Protein AF-A0A1H9PWE2-F1 (afdb_monomer)

Foldseek 3Di:
DDDDDDDPDPDPDPPPDPADEDEQEDLEADCDPRHPLVRQVCVLVDVSHQEYEYDPPQFDENEHPEARDERNAEHEYEYPAQRGYEYACCQAYAYYHYDAPYEYEYERYEYENFHAADPVRAQRHHHWENYEYHYEHYEYEHAAHARNAEFEDFQYEYEYYLYEAEHYEHAQRHEYDADDEQQAADPDPVSFRTEYEYYNYEYEAYEHEQHDYAGEYEAEQYEYYQYEEEPEPYEEQAAYYHYLYEHYNYEYQEHYDYYYPDDPDDSRQRRYYLVSDYAYNYEYENYEHAHEEQYDPSSLSSHAHANYEHYNYHHPYDDHRVADAAYADQAQFPAWDADQVQRKIKTAGPADKAQALQQDHDDWQVQKFKDKDDDFKDFPGRGFPGWDDDGRMIITHTDIDGDADQPMKMFMAGDFSGMAHNSSHTHHRHHPHTMDTDDHDPVVVPPPDDDDPPPPDDQQPPVGDHDDDDDDDDDPDDDDDD

pLDDT: mean 87.45, std 19.95, range [28.48, 98.94]

Secondary structure (DSSP, 8-state):
------------------PEEEEE-----SS-TTSHHHHHHHHHH-TTEEEEEE-TT--EEEE-SSPPPPB-S-EEEE-S-TTTEEEE-TTT---EEB-TT-EEEEES-EEES----BTTB--SSEEEESSEEEEES-EEES--SS--EEEESTT-EEEEES-EEES---EEEEEE---PPPSS----GGG-SSEEEEES-EEES-EEEEEEESSEEEEES-EEES-EEEEEEEETT--EEEES-EEES-BSSEEEEEE----SSSHHHHSS-TTSEEEES-EEES--SEEEE--SHHHHTTEEEES-EEES-SEEEES--SEEES-EES-SEEEEEEETTTTEEEEEESS--BSBTTTBS---GGGEEEEEE-SSEEES-SS-S-EEEETTEEEEE--EEE---S--EEEEEEPTTT-B-TT--EE-SS-TT-EEE----GGGGSSS-------------TT-PPP------SSS------

Structure (mmCIF, N/CA/C/O backbone):
data_AF-A0A1H9PWE2-F1
#
_entry.id   AF-A0A1H9PWE2-F1
#
loop_
_atom_site.group_PDB
_atom_site.id
_atom_site.type_symbol
_atom_site.label_atom_id
_atom_site.label_alt_id
_atom_site.label_comp_id
_atom_site.label_asym_id
_atom_site.label_entity_id
_atom_site.label_seq_id
_atom_site.pdbx_PDB_ins_code
_atom_site.Cartn_x
_atom_site.Cartn_y
_atom_site.Cartn_z
_atom_site.occupancy
_atom_site.B_iso_or_equiv
_atom_site.auth_seq_id
_atom_site.auth_comp_id
_atom_site.auth_asym_id
_atom_site.auth_atom_id
_atom_site.pdbx_PDB_model_num
ATOM 1 N N . MET A 1 1 ? -47.106 0.503 -29.252 1.00 40.16 1 MET A N 1
ATOM 2 C CA . MET A 1 1 ? -45.835 0.777 -29.959 1.00 40.16 1 MET A CA 1
ATOM 3 C C . MET A 1 1 ? -44.682 0.305 -29.083 1.00 40.16 1 MET A C 1
ATOM 5 O O . MET A 1 1 ? -44.470 0.875 -28.022 1.00 40.16 1 MET A O 1
ATOM 9 N N . LYS A 1 2 ? -44.022 -0.797 -29.460 1.00 31.58 2 LYS A N 1
ATOM 10 C CA . LYS A 1 2 ? -42.877 -1.366 -28.730 1.00 31.58 2 LYS A CA 1
ATOM 11 C C . LYS A 1 2 ? -41.633 -0.517 -29.015 1.00 31.58 2 LYS A C 1
ATOM 13 O O . LYS A 1 2 ? -41.296 -0.327 -30.179 1.00 31.58 2 LYS A O 1
ATOM 18 N N . LYS A 1 3 ? -40.974 -0.004 -27.971 1.00 33.91 3 LYS A N 1
ATOM 19 C CA . LYS A 1 3 ? -39.667 0.658 -28.084 1.00 33.91 3 LYS A CA 1
ATOM 20 C C . LYS A 1 3 ? -38.602 -0.408 -28.348 1.00 33.91 3 LYS A C 1
ATOM 22 O O . LYS A 1 3 ? -38.372 -1.267 -27.503 1.00 33.91 3 LYS A O 1
ATOM 27 N N . ILE A 1 4 ? -37.994 -0.360 -29.528 1.00 34.75 4 ILE A N 1
ATOM 28 C CA . ILE A 1 4 ? -36.798 -1.129 -29.875 1.00 34.75 4 ILE A CA 1
ATOM 29 C C . ILE A 1 4 ? -35.612 -0.388 -29.253 1.00 34.75 4 ILE A C 1
ATOM 31 O O . ILE A 1 4 ? -35.333 0.750 -29.620 1.00 34.75 4 ILE A O 1
ATOM 35 N N . ILE A 1 5 ? -34.956 -1.012 -28.276 1.00 37.53 5 ILE A N 1
ATOM 36 C CA . ILE A 1 5 ? -33.676 -0.549 -27.737 1.00 37.53 5 ILE A CA 1
ATOM 37 C C . ILE A 1 5 ? -32.595 -1.121 -28.654 1.00 37.53 5 ILE A C 1
ATOM 39 O O . ILE A 1 5 ? -32.411 -2.334 -28.722 1.00 37.53 5 ILE A O 1
ATOM 43 N N . LEU A 1 6 ? -31.926 -0.245 -29.402 1.00 30.30 6 LEU A N 1
ATOM 44 C CA . LEU A 1 6 ? -30.792 -0.597 -30.248 1.00 30.30 6 LEU A CA 1
ATOM 45 C C . LEU A 1 6 ? -29.549 -0.712 -29.350 1.00 30.30 6 LEU A C 1
ATOM 47 O O . LEU A 1 6 ? -29.004 0.297 -28.910 1.00 30.30 6 LEU A O 1
ATOM 51 N N . ILE A 1 7 ? -29.123 -1.937 -29.041 1.00 35.03 7 ILE A N 1
ATOM 52 C CA . ILE A 1 7 ? -27.838 -2.186 -28.377 1.00 35.03 7 ILE A CA 1
ATOM 53 C C . ILE A 1 7 ? -26.756 -2.073 -29.454 1.00 35.03 7 ILE A C 1
ATOM 55 O O . ILE A 1 7 ? -26.606 -2.962 -30.289 1.00 35.03 7 ILE A O 1
ATOM 59 N N . ILE A 1 8 ? -26.021 -0.961 -29.466 1.00 36.91 8 ILE A N 1
ATOM 60 C CA . ILE A 1 8 ? -24.821 -0.809 -30.293 1.00 36.91 8 ILE A CA 1
ATOM 61 C C . ILE A 1 8 ? -23.684 -1.526 -29.560 1.00 36.91 8 ILE A C 1
ATOM 63 O O . ILE A 1 8 ? -23.113 -1.000 -28.609 1.00 36.91 8 ILE A O 1
ATOM 67 N N . SER A 1 9 ? -23.368 -2.752 -29.982 1.00 35.66 9 SER A N 1
ATOM 68 C CA . SER A 1 9 ? -22.138 -3.432 -29.579 1.00 35.66 9 SER A CA 1
ATOM 69 C C . SER A 1 9 ? -20.957 -2.793 -30.312 1.00 35.66 9 SER A C 1
ATOM 71 O O . SER A 1 9 ? -20.816 -2.949 -31.528 1.00 35.66 9 SER A O 1
ATOM 73 N N . LEU A 1 10 ? -20.109 -2.072 -29.584 1.00 36.34 10 LEU A N 1
ATOM 74 C CA . LEU A 1 10 ? -18.847 -1.548 -30.096 1.00 36.34 10 LEU A CA 1
ATOM 75 C C . LEU A 1 10 ? -17.856 -2.717 -30.252 1.00 36.34 10 LEU A C 1
ATOM 77 O O . LEU A 1 10 ? -17.194 -3.120 -29.300 1.00 36.34 10 LEU A O 1
ATOM 81 N N . PHE A 1 11 ? -17.787 -3.308 -31.446 1.00 35.88 11 PHE A N 1
ATOM 82 C CA . PHE A 1 11 ? -16.751 -4.284 -31.792 1.00 35.88 11 PHE A CA 1
ATOM 83 C C . PHE A 1 11 ? -15.410 -3.549 -31.937 1.00 35.88 11 PHE A C 1
ATOM 85 O O . PHE A 1 11 ? -15.135 -2.949 -32.978 1.00 35.88 11 PHE A O 1
ATOM 92 N N . PHE A 1 12 ? -14.558 -3.603 -30.912 1.00 36.62 12 PHE A N 1
ATOM 93 C CA . PHE A 1 12 ? -13.140 -3.290 -31.080 1.00 36.62 12 PHE A CA 1
ATOM 94 C C . PHE A 1 12 ? -12.533 -4.341 -32.011 1.00 36.62 12 PHE A C 1
ATOM 96 O O . PHE A 1 12 ? -12.351 -5.500 -31.637 1.00 36.62 12 PHE A O 1
ATOM 103 N N . ARG A 1 13 ? -12.219 -3.953 -33.249 1.00 32.94 13 ARG A N 1
ATOM 104 C CA . ARG A 1 13 ? -11.284 -4.733 -34.056 1.00 32.94 13 ARG A CA 1
ATOM 105 C C . ARG A 1 13 ? -9.898 -4.539 -33.451 1.00 32.94 13 ARG A C 1
ATOM 107 O O . ARG A 1 13 ? -9.304 -3.479 -33.609 1.00 32.94 13 ARG A O 1
ATOM 114 N N . LEU A 1 14 ? -9.399 -5.565 -32.765 1.00 39.59 14 LEU A N 1
ATOM 115 C CA . LEU A 1 14 ? -7.976 -5.707 -32.482 1.00 39.59 14 LEU A CA 1
ATOM 116 C C . LEU A 1 14 ? -7.259 -5.808 -33.832 1.00 39.59 14 LEU A C 1
ATOM 118 O O . LEU A 1 14 ? -7.261 -6.854 -34.481 1.00 39.59 14 LEU A O 1
ATOM 122 N N . LEU A 1 15 ? -6.691 -4.695 -34.290 1.00 39.28 15 LEU A N 1
ATOM 123 C CA . LEU A 1 15 ? -5.634 -4.723 -35.290 1.00 39.28 15 LEU A CA 1
ATOM 124 C C . LEU A 1 15 ? -4.432 -5.400 -34.623 1.00 39.28 15 LEU A C 1
ATOM 126 O O . LEU A 1 15 ? -3.647 -4.755 -33.936 1.00 39.28 15 LEU A O 1
ATOM 130 N N . SER A 1 16 ? -4.323 -6.720 -34.781 1.00 45.19 16 SER A N 1
ATOM 131 C CA . SER A 1 16 ? -3.072 -7.437 -34.552 1.00 45.19 16 SER A CA 1
ATOM 132 C C . SER A 1 16 ? -2.102 -6.965 -35.632 1.00 45.19 16 SER A C 1
ATOM 134 O O . SER A 1 16 ? -2.159 -7.399 -36.782 1.00 45.19 16 SER A O 1
ATOM 136 N N . VAL A 1 17 ? -1.263 -5.990 -35.289 1.00 53.53 17 VAL A N 1
ATOM 137 C CA . VAL A 1 17 ? -0.049 -5.725 -36.060 1.00 53.53 17 VAL A CA 1
ATOM 138 C C . VAL A 1 17 ? 0.794 -6.992 -35.934 1.00 53.53 17 VAL A C 1
ATOM 140 O O . VAL A 1 17 ? 0.994 -7.466 -34.817 1.00 53.53 17 VAL A O 1
ATOM 143 N N . ALA A 1 18 ? 1.237 -7.571 -37.053 1.00 55.19 18 ALA A N 1
ATOM 144 C CA . ALA A 1 18 ? 2.164 -8.697 -37.022 1.00 55.19 18 ALA A CA 1
ATOM 145 C C . ALA A 1 18 ? 3.372 -8.306 -36.157 1.00 55.19 18 ALA A C 1
ATOM 147 O O . ALA A 1 18 ? 4.083 -7.352 -36.473 1.00 55.19 18 ALA A O 1
ATOM 148 N N . GLN A 1 19 ? 3.527 -8.983 -35.023 1.00 62.66 19 GLN A N 1
ATOM 149 C CA . GLN A 1 19 ? 4.553 -8.693 -34.032 1.00 62.66 19 GLN A CA 1
ATOM 150 C C . GLN A 1 19 ? 5.883 -9.215 -34.579 1.00 62.66 19 GLN A C 1
ATOM 152 O O . GLN A 1 19 ? 5.993 -10.405 -34.878 1.00 62.66 19 GLN A O 1
ATOM 157 N N . SER A 1 20 ? 6.870 -8.340 -34.788 1.00 84.44 20 SER A N 1
ATOM 158 C CA . SER A 1 20 ? 8.220 -8.811 -35.097 1.00 84.44 20 SER A CA 1
ATOM 159 C C . SER A 1 20 ? 8.960 -8.970 -33.781 1.00 84.44 20 SER A C 1
ATOM 161 O O . SER A 1 20 ? 9.156 -8.010 -33.035 1.00 84.44 20 SER A O 1
ATOM 163 N N . THR A 1 21 ? 9.376 -10.197 -33.508 1.00 93.94 21 THR A N 1
ATOM 164 C CA . THR A 1 21 ? 9.970 -10.577 -32.229 1.00 93.94 21 THR A CA 1
ATOM 165 C C . THR A 1 21 ? 11.488 -10.687 -32.351 1.00 93.94 21 THR A C 1
ATOM 167 O O . THR A 1 21 ? 12.005 -11.284 -33.297 1.00 93.94 21 THR A O 1
ATOM 170 N N . TYR A 1 22 ? 12.220 -10.164 -31.368 1.00 97.38 22 TYR A N 1
ATOM 171 C CA . TYR A 1 22 ? 13.623 -10.509 -31.140 1.00 97.38 22 TYR A CA 1
ATOM 172 C C . TYR A 1 22 ? 13.717 -11.557 -30.028 1.00 97.38 22 TYR A C 1
ATOM 174 O O . TYR A 1 22 ? 13.156 -11.375 -28.951 1.00 97.38 22 TYR A O 1
ATOM 182 N N . THR A 1 23 ? 14.452 -12.647 -30.258 1.00 98.25 23 THR A N 1
ATOM 183 C CA . THR A 1 23 ? 14.660 -13.694 -29.245 1.00 98.25 23 THR A CA 1
ATOM 184 C C . THR A 1 23 ? 16.049 -13.579 -28.620 1.00 98.25 23 THR A C 1
ATOM 186 O O . THR A 1 23 ? 17.060 -13.704 -29.308 1.00 98.25 23 THR A O 1
ATOM 189 N N . VAL A 1 24 ? 16.101 -13.376 -27.305 1.00 98.75 24 VAL A N 1
ATOM 190 C CA . VAL A 1 24 ? 17.319 -13.432 -26.489 1.00 98.75 24 VAL A CA 1
ATOM 191 C C . VAL A 1 24 ? 17.711 -14.894 -26.276 1.00 98.75 24 VAL A C 1
ATOM 193 O O . VAL A 1 24 ? 16.914 -15.698 -25.793 1.00 98.75 24 VAL A O 1
ATOM 196 N N . THR A 1 25 ? 18.946 -15.243 -26.621 1.00 98.50 25 THR A N 1
ATOM 197 C CA . THR A 1 25 ? 19.501 -16.607 -26.555 1.00 98.50 25 THR A CA 1
ATOM 198 C C . THR A 1 25 ? 20.721 -16.717 -25.641 1.00 98.50 25 THR A C 1
ATOM 200 O O . THR A 1 25 ? 21.250 -17.810 -25.459 1.00 98.50 25 THR A O 1
ATOM 203 N N . SER A 1 26 ? 21.196 -15.603 -25.077 1.00 98.50 26 SER A N 1
ATOM 204 C CA . SER A 1 26 ? 22.390 -15.543 -24.233 1.00 98.50 26 SER A CA 1
ATOM 205 C C . SER A 1 26 ? 22.129 -14.761 -22.947 1.00 98.50 26 SER A C 1
ATOM 207 O O . SER A 1 26 ? 21.436 -13.744 -22.960 1.00 98.50 26 SER A O 1
ATOM 209 N N . LEU A 1 27 ? 22.721 -15.228 -21.843 1.00 98.75 27 LEU A N 1
ATOM 210 C CA . LEU A 1 27 ? 22.691 -14.552 -20.539 1.00 98.75 27 LEU A CA 1
ATOM 211 C C . LEU A 1 27 ? 23.792 -13.489 -20.376 1.00 98.75 27 LEU A C 1
ATOM 213 O O . LEU A 1 27 ? 23.836 -12.799 -19.359 1.00 98.75 27 LEU A O 1
ATOM 217 N N . ILE A 1 28 ? 24.712 -13.390 -21.338 1.00 98.44 28 ILE A N 1
ATOM 218 C CA . ILE A 1 28 ? 25.837 -12.452 -21.291 1.00 98.44 28 ILE A CA 1
ATOM 219 C C . ILE A 1 28 ? 25.326 -11.021 -21.529 1.00 98.44 28 ILE A C 1
ATOM 221 O O . ILE A 1 28 ? 24.358 -10.809 -22.259 1.00 98.44 28 ILE A O 1
ATOM 225 N N . ASP A 1 29 ? 25.992 -10.032 -20.930 1.00 98.50 29 ASP A N 1
ATOM 226 C CA . ASP A 1 29 ? 25.741 -8.607 -21.157 1.00 98.50 29 ASP A CA 1
ATOM 227 C C . ASP A 1 29 ? 26.976 -7.909 -21.754 1.00 98.50 29 ASP A C 1
ATOM 229 O O . ASP A 1 29 ? 27.692 -7.187 -21.065 1.00 98.50 29 ASP A O 1
ATOM 233 N N . ASP A 1 30 ? 27.261 -8.156 -23.034 1.00 96.88 30 ASP A N 1
ATOM 234 C CA . ASP A 1 30 ? 28.456 -7.651 -23.739 1.00 96.88 30 ASP A CA 1
ATOM 235 C C . ASP A 1 30 ? 28.150 -7.044 -25.121 1.00 96.88 30 ASP A C 1
ATOM 237 O O . ASP A 1 30 ? 29.062 -6.753 -25.894 1.00 96.88 30 ASP A O 1
ATOM 241 N N . ASN A 1 31 ? 26.864 -6.845 -25.439 1.00 95.94 31 ASN A N 1
ATOM 242 C CA . ASN A 1 31 ? 26.387 -6.364 -26.743 1.00 95.94 31 ASN A CA 1
ATOM 243 C C . ASN A 1 31 ? 26.660 -7.327 -27.921 1.00 95.94 31 ASN A C 1
ATOM 245 O O . ASN A 1 31 ? 26.552 -6.928 -29.081 1.00 95.94 31 ASN A O 1
ATOM 249 N N . SER A 1 32 ? 26.995 -8.595 -27.658 1.00 97.94 32 SER A N 1
ATOM 250 C CA . SER A 1 32 ? 27.060 -9.631 -28.694 1.00 97.94 32 SER A CA 1
ATOM 251 C C . SER A 1 32 ? 25.658 -10.066 -29.150 1.00 97.94 32 SER A C 1
ATOM 253 O O . SER A 1 32 ? 24.639 -9.780 -28.505 1.00 97.94 32 SER A O 1
ATOM 255 N N . VAL A 1 33 ? 25.576 -10.720 -30.312 1.00 97.56 33 VAL A N 1
ATOM 256 C CA . VAL A 1 33 ? 24.312 -11.222 -30.879 1.00 97.56 33 VAL A CA 1
ATOM 257 C C . VAL A 1 33 ? 23.628 -12.185 -29.904 1.00 97.56 33 VAL A C 1
ATOM 259 O O . VAL A 1 33 ? 24.272 -13.048 -29.316 1.00 97.56 33 VAL A O 1
ATOM 262 N N . GLY A 1 34 ? 22.308 -12.044 -29.746 1.00 97.25 34 GLY A N 1
ATOM 263 C CA . GLY A 1 34 ? 21.505 -12.902 -28.872 1.00 97.25 34 GLY A CA 1
ATOM 264 C C . GLY A 1 34 ? 21.441 -12.452 -27.410 1.00 97.25 34 GLY A C 1
ATOM 265 O O . GLY A 1 34 ? 20.752 -13.095 -26.624 1.00 97.25 34 GLY A O 1
ATOM 266 N N . THR A 1 35 ? 22.105 -11.359 -27.026 1.00 98.81 35 THR A N 1
ATOM 267 C CA . THR A 1 35 ? 21.989 -10.766 -25.679 1.00 98.81 35 THR A CA 1
ATOM 268 C C . THR A 1 35 ? 20.784 -9.826 -25.564 1.00 98.81 35 THR A C 1
ATOM 270 O O . THR A 1 35 ? 20.323 -9.257 -26.559 1.00 98.81 35 THR A O 1
ATOM 273 N N . LEU A 1 36 ? 20.297 -9.600 -24.336 1.00 98.81 36 LEU A N 1
ATOM 274 C CA . LEU A 1 36 ? 19.228 -8.627 -24.060 1.00 98.81 36 LEU A CA 1
ATOM 275 C C . LEU A 1 36 ? 19.610 -7.208 -24.513 1.00 98.81 36 LEU A C 1
ATOM 277 O O . LEU A 1 36 ? 18.785 -6.486 -25.067 1.00 98.81 36 LEU A O 1
ATOM 281 N N . ARG A 1 37 ? 20.873 -6.816 -24.329 1.00 98.62 37 ARG A N 1
ATOM 282 C CA . ARG A 1 37 ? 21.382 -5.509 -24.762 1.00 98.62 37 ARG A CA 1
ATOM 283 C C . ARG A 1 37 ? 21.244 -5.309 -26.270 1.00 98.62 37 ARG A C 1
ATOM 285 O O . ARG A 1 37 ? 20.762 -4.266 -26.712 1.00 98.62 37 ARG A O 1
ATOM 292 N N . THR A 1 38 ? 21.617 -6.316 -27.055 1.00 98.56 38 THR A N 1
ATOM 293 C CA . THR A 1 38 ? 21.467 -6.282 -28.515 1.00 98.56 38 THR A CA 1
ATOM 294 C C . THR A 1 38 ? 20.000 -6.282 -28.928 1.00 98.56 38 THR A C 1
ATOM 296 O O . THR A 1 38 ? 19.637 -5.559 -29.857 1.00 98.56 38 THR A O 1
ATOM 299 N N . ALA A 1 39 ? 19.145 -7.024 -28.218 1.00 98.62 39 ALA A N 1
ATOM 300 C CA . ALA A 1 39 ? 17.702 -7.008 -28.444 1.00 98.62 39 ALA A CA 1
ATOM 301 C C . ALA A 1 39 ? 17.117 -5.595 -28.271 1.00 98.62 39 ALA A C 1
ATOM 303 O O . ALA A 1 39 ? 16.442 -5.099 -29.172 1.00 98.62 39 ALA A O 1
ATOM 304 N N . ILE A 1 40 ? 17.459 -4.912 -27.171 1.00 98.75 40 ILE A N 1
ATOM 305 C CA . ILE A 1 40 ? 17.041 -3.527 -26.891 1.00 98.75 40 ILE A CA 1
ATOM 306 C C . ILE A 1 40 ? 17.546 -2.574 -27.982 1.00 98.75 40 ILE A C 1
ATOM 308 O O . ILE A 1 40 ? 16.767 -1.811 -28.548 1.00 98.75 40 ILE A O 1
ATOM 312 N N . ASN A 1 41 ? 18.834 -2.639 -28.340 1.00 98.19 41 ASN A N 1
ATOM 313 C CA . ASN A 1 41 ? 19.400 -1.803 -29.406 1.00 98.19 41 ASN A CA 1
ATOM 314 C C . ASN A 1 41 ? 18.710 -2.029 -30.763 1.00 98.19 41 ASN A C 1
ATOM 316 O O . ASN A 1 41 ? 18.499 -1.081 -31.524 1.00 98.19 41 ASN A O 1
ATOM 320 N N . THR A 1 42 ? 18.330 -3.273 -31.056 1.00 97.62 42 THR A N 1
ATOM 321 C CA . THR A 1 42 ? 17.617 -3.631 -32.286 1.00 97.62 42 THR A CA 1
ATOM 322 C C . THR A 1 42 ? 16.192 -3.078 -32.271 1.00 97.62 42 THR A C 1
ATOM 324 O O . THR A 1 42 ? 15.806 -2.404 -33.221 1.00 97.62 42 THR A O 1
ATOM 327 N N . ALA A 1 43 ? 15.435 -3.269 -31.187 1.00 97.56 43 ALA A N 1
ATOM 328 C CA . ALA A 1 43 ? 14.078 -2.728 -31.047 1.00 97.56 43 ALA A CA 1
ATOM 329 C C . ALA A 1 43 ? 14.048 -1.188 -31.095 1.00 97.56 43 ALA A C 1
ATOM 331 O O . ALA A 1 43 ? 13.178 -0.584 -31.722 1.00 97.56 43 ALA A O 1
ATOM 332 N N . ASN A 1 44 ? 15.060 -0.537 -30.514 1.00 97.75 44 ASN A N 1
ATOM 333 C CA . ASN A 1 44 ? 15.208 0.918 -30.549 1.00 97.75 44 ASN A CA 1
ATOM 334 C C . ASN A 1 44 ? 15.475 1.482 -31.953 1.00 97.75 44 ASN A C 1
ATOM 336 O O . ASN A 1 44 ? 15.121 2.626 -32.227 1.00 97.75 44 ASN A O 1
ATOM 340 N N . SER A 1 45 ? 16.156 0.729 -32.820 1.00 96.38 45 SER A N 1
ATOM 341 C CA . SER A 1 45 ? 16.557 1.186 -34.161 1.00 96.38 45 SER A CA 1
ATOM 342 C C . SER A 1 45 ? 15.643 0.676 -35.275 1.00 96.38 45 SER A C 1
ATOM 344 O O . SER A 1 45 ? 15.700 1.184 -36.395 1.00 96.38 45 SER A O 1
ATOM 346 N N . ASN A 1 46 ? 14.784 -0.298 -34.976 1.00 94.31 46 ASN A N 1
ATOM 347 C CA . ASN A 1 46 ? 13.878 -0.916 -35.927 1.00 94.31 46 ASN A CA 1
ATOM 348 C C . ASN A 1 46 ? 12.458 -0.986 -35.352 1.00 94.31 46 ASN A C 1
ATOM 350 O O . ASN A 1 46 ? 12.127 -1.901 -34.603 1.00 94.31 46 ASN A O 1
ATOM 354 N N . SER A 1 47 ? 11.597 -0.064 -35.787 1.00 88.81 47 SER A N 1
ATOM 355 C CA . SER A 1 47 ? 10.198 0.038 -35.350 1.00 88.81 47 SER A CA 1
ATOM 356 C C . SER A 1 47 ? 9.320 -1.161 -35.715 1.00 88.81 47 SER A C 1
ATOM 358 O O . SER A 1 47 ? 8.200 -1.259 -35.221 1.00 88.81 47 SER A O 1
ATOM 360 N N . THR A 1 48 ? 9.798 -2.076 -36.566 1.00 90.75 48 THR A N 1
ATOM 361 C CA . THR A 1 48 ? 9.086 -3.337 -36.816 1.00 90.75 48 THR A CA 1
ATOM 362 C C . THR A 1 48 ? 9.200 -4.295 -35.634 1.00 90.75 48 THR A C 1
ATOM 364 O O . THR A 1 48 ? 8.272 -5.067 -35.410 1.00 90.75 48 THR A O 1
ATOM 367 N N . ILE A 1 49 ? 10.292 -4.222 -34.858 1.00 93.38 49 ILE A N 1
ATOM 368 C CA . ILE A 1 49 ? 10.518 -5.045 -33.668 1.00 93.38 49 ILE A CA 1
ATOM 369 C C . ILE A 1 49 ? 9.805 -4.401 -32.482 1.00 93.38 49 ILE A C 1
ATOM 371 O O . ILE A 1 49 ? 10.275 -3.422 -31.908 1.00 93.38 49 ILE A O 1
ATOM 375 N N . ASN A 1 50 ? 8.664 -4.970 -32.113 1.00 93.94 50 ASN A N 1
ATOM 376 C CA . ASN A 1 50 ? 7.806 -4.501 -31.025 1.00 93.94 50 ASN A CA 1
ATOM 377 C C . ASN A 1 50 ? 7.709 -5.511 -29.864 1.00 93.94 50 ASN A C 1
ATOM 379 O O . ASN A 1 50 ? 6.932 -5.311 -28.925 1.00 93.94 50 ASN A O 1
ATOM 383 N N . GLU A 1 51 ? 8.521 -6.572 -29.901 1.00 97.44 51 GLU A N 1
ATOM 384 C CA . GLU A 1 51 ? 8.612 -7.577 -28.845 1.00 97.44 51 GLU A CA 1
ATOM 385 C C . GLU A 1 51 ? 10.024 -8.142 -28.678 1.00 97.44 51 GLU A C 1
ATOM 387 O O . GLU A 1 51 ? 10.713 -8.461 -29.650 1.00 97.44 51 GLU A O 1
ATOM 392 N N . ILE A 1 52 ? 10.423 -8.327 -27.423 1.00 98.62 52 ILE A N 1
ATOM 393 C CA . ILE A 1 52 ? 11.614 -9.063 -27.016 1.00 98.62 52 ILE A CA 1
ATOM 394 C C . ILE A 1 52 ? 11.169 -10.230 -26.130 1.00 98.62 52 ILE A C 1
ATOM 396 O O . ILE A 1 52 ? 10.524 -10.027 -25.101 1.00 98.62 52 ILE A O 1
ATOM 400 N N . VAL A 1 53 ? 11.553 -11.447 -26.510 1.00 98.56 53 VAL A N 1
ATOM 401 C CA . VAL A 1 53 ? 11.304 -12.682 -25.747 1.00 98.56 53 VAL A CA 1
ATOM 402 C C . VAL A 1 53 ? 12.615 -13.406 -25.463 1.00 98.56 53 VAL A C 1
ATOM 404 O O . VAL A 1 53 ? 13.655 -13.075 -26.031 1.00 98.56 53 VAL A O 1
ATOM 407 N N . PHE A 1 54 ? 12.578 -14.429 -24.615 1.00 98.56 54 PHE A N 1
ATOM 408 C CA . PHE A 1 54 ? 13.732 -15.277 -24.316 1.00 98.56 54 PHE A CA 1
ATOM 409 C C . PHE A 1 54 ? 13.527 -16.669 -24.912 1.00 98.56 54 PHE A C 1
ATOM 411 O O . PHE A 1 54 ? 12.420 -17.207 -24.893 1.00 98.56 54 PHE A O 1
ATOM 418 N N . SER A 1 55 ? 14.594 -17.255 -25.456 1.00 97.56 55 SER A N 1
ATOM 419 C CA . SER A 1 55 ? 14.542 -18.589 -26.056 1.00 97.56 55 SER A CA 1
ATOM 420 C C . SER A 1 55 ? 14.131 -19.655 -25.042 1.00 97.56 55 SER A C 1
ATOM 422 O O . SER A 1 55 ? 14.489 -19.592 -23.863 1.00 97.56 55 SER A O 1
ATOM 424 N N . ALA A 1 56 ? 13.401 -20.663 -25.518 1.00 94.19 56 ALA A N 1
ATOM 425 C CA . ALA A 1 56 ? 13.023 -21.802 -24.698 1.00 94.19 56 ALA A CA 1
ATOM 426 C C . ALA A 1 56 ? 14.273 -22.489 -24.120 1.00 94.19 56 ALA A C 1
ATOM 428 O O . ALA A 1 56 ? 15.219 -22.791 -24.845 1.00 94.19 56 ALA A O 1
ATOM 429 N N . GLY A 1 57 ? 14.271 -22.738 -22.809 1.00 93.25 57 GLY A N 1
ATOM 430 C CA . GLY A 1 57 ? 15.394 -23.363 -22.104 1.00 93.25 57 GLY A CA 1
ATOM 431 C C . GLY A 1 57 ? 16.519 -22.408 -21.692 1.00 93.25 57 GLY A C 1
ATOM 432 O O . GLY A 1 57 ? 17.449 -22.852 -21.021 1.00 93.25 57 GLY A O 1
ATOM 433 N N . LEU A 1 58 ? 16.443 -21.113 -22.021 1.00 98.06 58 LEU A N 1
ATOM 434 C CA . LEU A 1 58 ? 17.329 -20.113 -21.428 1.00 98.06 58 LEU A CA 1
ATOM 435 C C . LEU A 1 58 ? 16.887 -19.850 -19.983 1.00 98.06 58 LEU A C 1
ATOM 437 O O . LEU A 1 58 ? 15.791 -19.347 -19.744 1.00 98.06 58 LEU A O 1
ATOM 441 N N . ILE A 1 59 ? 17.736 -20.214 -19.023 1.00 98.56 59 ILE A N 1
ATOM 442 C CA . ILE A 1 59 ? 17.463 -20.117 -17.584 1.00 98.56 59 ILE A CA 1
ATOM 443 C C . ILE A 1 59 ? 18.691 -19.521 -16.910 1.00 98.56 59 ILE A C 1
ATOM 445 O O . ILE A 1 59 ? 19.799 -20.017 -17.108 1.00 98.56 59 ILE A O 1
ATOM 449 N N . GLY A 1 60 ? 18.506 -18.492 -16.088 1.00 98.50 60 GLY A N 1
ATOM 450 C CA . GLY A 1 60 ? 19.581 -17.946 -15.271 1.00 98.50 60 GLY A CA 1
ATOM 451 C C . GLY A 1 60 ? 19.512 -16.440 -15.059 1.00 98.50 60 GLY A C 1
ATOM 452 O O . GLY A 1 60 ? 18.481 -15.788 -15.224 1.00 98.50 60 GLY A O 1
ATOM 453 N N . LYS A 1 61 ? 20.648 -15.893 -14.631 1.00 98.69 61 LYS A N 1
ATOM 454 C CA . LYS A 1 61 ? 20.818 -14.488 -14.266 1.00 98.69 61 LYS A CA 1
ATOM 455 C C . LYS A 1 61 ? 21.598 -13.754 -15.353 1.00 98.69 61 LYS A C 1
ATOM 457 O O . LYS A 1 61 ? 22.714 -14.152 -15.677 1.00 98.69 61 LYS A O 1
ATOM 462 N N . ILE A 1 62 ? 21.031 -12.665 -15.863 1.00 98.88 62 ILE A N 1
ATOM 463 C CA . ILE A 1 62 ? 21.731 -11.657 -16.661 1.00 98.88 62 ILE A CA 1
ATOM 464 C C . ILE A 1 62 ? 22.300 -10.635 -15.680 1.00 98.88 62 ILE A C 1
ATOM 466 O O . ILE A 1 62 ? 21.555 -9.861 -15.079 1.00 98.88 62 ILE A O 1
ATOM 470 N N . THR A 1 63 ? 23.616 -10.649 -15.490 1.00 98.81 63 THR A N 1
ATOM 471 C CA . THR A 1 63 ? 24.314 -9.675 -14.640 1.00 98.81 63 THR A CA 1
ATOM 472 C C . THR A 1 63 ? 24.827 -8.540 -15.513 1.00 98.81 63 THR A C 1
ATOM 474 O O . THR A 1 63 ? 25.646 -8.777 -16.401 1.00 98.81 63 THR A O 1
ATOM 477 N N . LEU A 1 64 ? 24.360 -7.315 -15.263 1.00 98.88 64 LEU A N 1
ATOM 478 C CA . LEU A 1 64 ? 24.753 -6.165 -16.071 1.00 98.88 64 LEU A CA 1
ATOM 479 C C . LEU A 1 64 ? 26.236 -5.800 -15.880 1.00 98.88 64 LEU A C 1
ATOM 481 O O . LEU A 1 64 ? 26.764 -5.812 -14.763 1.00 98.88 64 LEU A O 1
ATOM 485 N N . THR A 1 65 ? 26.889 -5.431 -16.983 1.00 98.44 65 THR A N 1
ATOM 486 C CA . THR A 1 65 ? 28.275 -4.922 -17.039 1.00 98.44 65 THR A CA 1
ATOM 487 C C . THR A 1 65 ? 28.337 -3.420 -17.341 1.00 98.44 65 THR A C 1
ATOM 489 O O . THR A 1 65 ? 29.382 -2.785 -17.212 1.00 98.44 65 THR A O 1
ATOM 492 N N . SER A 1 66 ? 27.207 -2.837 -17.743 1.00 98.44 66 SER A N 1
ATOM 493 C CA . SER A 1 66 ? 26.984 -1.403 -17.934 1.00 98.44 66 SER A CA 1
ATOM 494 C C . SER A 1 66 ? 25.484 -1.105 -17.841 1.00 98.44 66 SER A C 1
ATOM 496 O O . SER A 1 66 ? 24.668 -2.026 -17.902 1.00 98.44 66 SER A O 1
ATOM 498 N N . ASN A 1 67 ? 25.086 0.168 -17.729 1.00 98.56 67 ASN A N 1
ATOM 499 C CA . ASN A 1 67 ? 23.665 0.537 -17.825 1.00 98.56 67 ASN A CA 1
ATOM 500 C C . ASN A 1 67 ? 23.066 -0.039 -19.116 1.00 98.56 67 ASN A C 1
ATOM 502 O O . ASN A 1 67 ? 23.726 0.015 -20.159 1.00 98.56 67 ASN A O 1
ATOM 506 N N . LEU A 1 68 ? 21.848 -0.586 -19.070 1.00 98.75 68 LEU A N 1
ATOM 507 C CA . LEU A 1 68 ? 21.168 -0.990 -20.304 1.00 98.75 68 LEU A CA 1
ATOM 508 C C . LEU A 1 68 ? 20.947 0.234 -21.214 1.00 98.75 68 LEU A C 1
ATOM 510 O O . LEU A 1 68 ? 20.856 1.360 -20.714 1.00 98.75 68 LEU A O 1
ATOM 514 N N . PRO A 1 69 ? 20.883 0.049 -22.546 1.00 98.56 69 PRO A N 1
ATOM 515 C CA . PRO A 1 69 ? 20.540 1.142 -23.446 1.00 98.56 69 PRO A CA 1
ATOM 516 C C . PRO A 1 69 ? 19.148 1.691 -23.108 1.00 98.56 69 PRO A C 1
ATOM 518 O O . PRO A 1 69 ? 18.252 0.918 -22.768 1.00 98.56 69 PRO A O 1
ATOM 521 N N . ASN A 1 70 ? 18.957 3.007 -23.239 1.00 98.31 70 ASN A N 1
ATOM 522 C CA . ASN A 1 70 ? 17.639 3.620 -23.067 1.00 98.31 70 ASN A CA 1
ATOM 523 C C . ASN A 1 70 ? 16.608 2.975 -23.997 1.00 98.31 70 ASN A C 1
ATOM 525 O O . ASN A 1 70 ? 16.930 2.627 -25.131 1.00 98.31 70 ASN A O 1
ATOM 529 N N . ILE A 1 71 ? 15.365 2.891 -23.546 1.00 98.69 71 ILE A N 1
ATOM 530 C CA . ILE A 1 71 ? 14.218 2.462 -24.342 1.00 98.69 71 ILE A CA 1
ATOM 531 C C . ILE A 1 71 ? 13.747 3.667 -25.164 1.00 98.69 71 ILE A C 1
ATOM 533 O O . ILE A 1 71 ? 13.294 4.661 -24.598 1.00 98.69 71 ILE A O 1
ATOM 537 N N . LYS A 1 72 ? 13.888 3.589 -26.491 1.00 98.25 72 LYS A N 1
ATOM 538 C CA . LYS A 1 72 ? 13.631 4.703 -27.429 1.00 98.25 72 LYS A CA 1
ATOM 539 C C . LYS A 1 72 ? 12.369 4.531 -28.273 1.00 98.25 72 LYS A C 1
ATOM 541 O O . LYS A 1 72 ? 11.959 5.453 -28.970 1.00 98.25 72 LYS A O 1
ATOM 546 N N . SER A 1 73 ? 11.782 3.342 -28.250 1.00 96.50 73 SER A N 1
ATOM 547 C CA . SER A 1 73 ? 10.560 2.982 -28.964 1.00 96.50 73 SER A CA 1
ATOM 548 C C . SER A 1 73 ? 9.679 2.130 -28.056 1.00 96.50 73 SER A C 1
ATOM 550 O O . SER A 1 73 ? 10.163 1.527 -27.100 1.00 96.50 73 SER A O 1
ATOM 552 N N . SER A 1 74 ? 8.373 2.112 -28.316 1.00 97.44 74 SER A N 1
ATOM 553 C CA . SER A 1 74 ? 7.428 1.361 -27.489 1.00 97.44 74 SER A CA 1
ATOM 554 C C . SER A 1 74 ? 7.401 -0.113 -27.886 1.00 97.44 74 SER A C 1
ATOM 556 O O . SER A 1 74 ? 7.127 -0.435 -29.043 1.00 97.44 74 SER A O 1
ATOM 558 N N . TYR A 1 75 ? 7.656 -1.007 -26.932 1.00 97.69 75 TYR A N 1
ATOM 559 C CA . TYR A 1 75 ? 7.648 -2.456 -27.145 1.00 97.69 75 TYR A CA 1
ATOM 560 C C . TYR A 1 75 ? 7.414 -3.233 -25.846 1.00 97.69 75 TYR A C 1
ATOM 562 O O . TYR A 1 75 ? 7.377 -2.674 -24.746 1.00 97.69 75 TYR A O 1
ATOM 570 N N . THR A 1 76 ? 7.245 -4.546 -25.996 1.00 98.50 76 THR A N 1
ATOM 571 C CA . THR A 1 76 ? 7.061 -5.487 -24.885 1.00 98.50 76 THR A CA 1
ATOM 572 C C . THR A 1 76 ? 8.325 -6.311 -24.646 1.00 98.50 76 THR A C 1
ATOM 574 O O . THR A 1 76 ? 8.955 -6.761 -25.600 1.00 98.50 76 THR A O 1
ATOM 577 N N . ILE A 1 77 ? 8.682 -6.540 -23.381 1.00 98.75 77 ILE A N 1
ATOM 578 C CA . ILE A 1 77 ? 9.685 -7.523 -22.957 1.00 98.75 77 ILE A CA 1
ATOM 579 C C . ILE A 1 77 ? 8.982 -8.609 -22.138 1.00 98.75 77 ILE A C 1
ATOM 581 O O . ILE A 1 77 ? 8.523 -8.358 -21.022 1.00 98.75 77 ILE A O 1
ATOM 585 N N . THR A 1 78 ? 8.937 -9.825 -22.679 1.00 98.56 78 THR A N 1
ATOM 586 C CA . THR A 1 78 ? 8.251 -10.969 -22.066 1.00 98.56 78 THR A CA 1
ATOM 587 C C . THR A 1 78 ? 9.272 -11.995 -21.601 1.00 98.56 78 THR A C 1
ATOM 589 O O . THR A 1 78 ? 9.924 -12.658 -22.410 1.00 98.56 78 THR A O 1
ATOM 592 N N . GLY A 1 79 ? 9.419 -12.131 -20.285 1.00 98.06 79 GLY A N 1
ATOM 593 C CA . GLY A 1 79 ? 10.199 -13.203 -19.686 1.00 98.06 79 GLY A CA 1
ATOM 594 C C . GLY A 1 79 ? 9.490 -14.557 -19.742 1.00 98.06 79 GLY A C 1
ATOM 595 O O . GLY A 1 79 ? 8.268 -14.618 -19.854 1.00 98.06 79 GLY A O 1
ATOM 596 N N . PRO A 1 80 ? 10.236 -15.665 -19.625 1.00 97.44 80 PRO A N 1
ATOM 597 C CA . PRO A 1 80 ? 9.655 -17.006 -19.596 1.00 97.44 80 PRO A CA 1
ATOM 598 C C . PRO A 1 80 ? 9.067 -17.383 -18.220 1.00 97.44 80 PRO A C 1
ATOM 600 O O . PRO A 1 80 ? 8.504 -18.464 -18.076 1.00 97.44 80 PRO A O 1
ATOM 603 N N . GLY A 1 81 ? 9.212 -16.525 -17.202 1.00 97.81 81 GLY A N 1
ATOM 604 C CA . GLY A 1 81 ? 8.740 -16.742 -15.835 1.00 97.81 81 GLY A CA 1
ATOM 605 C C . GLY A 1 81 ? 9.685 -16.130 -14.798 1.00 97.81 81 GLY A C 1
ATOM 606 O O . GLY A 1 81 ? 10.908 -16.133 -14.971 1.00 97.81 81 GLY A O 1
ATOM 607 N N . THR A 1 82 ? 9.133 -15.644 -13.682 1.00 97.94 82 THR A N 1
ATOM 608 C CA . THR A 1 82 ? 9.900 -14.970 -12.615 1.00 97.94 82 THR A CA 1
ATOM 609 C C . THR A 1 82 ? 10.955 -15.873 -11.973 1.00 97.94 82 THR A C 1
ATOM 611 O O . THR A 1 82 ? 12.011 -15.397 -11.567 1.00 97.94 82 THR A O 1
ATOM 614 N N . SER A 1 83 ? 10.738 -17.188 -11.940 1.00 97.88 83 SER A N 1
ATOM 615 C CA . SER A 1 83 ? 11.726 -18.159 -11.449 1.00 97.88 83 SER A CA 1
ATOM 616 C C . SER A 1 83 ? 12.764 -18.590 -12.495 1.00 97.88 83 SER A C 1
ATOM 618 O O . SER A 1 83 ? 13.617 -19.416 -12.181 1.00 97.88 83 SER A O 1
ATOM 620 N N . ILE A 1 84 ? 12.689 -18.083 -13.731 1.00 98.31 84 ILE A N 1
ATOM 621 C CA . ILE A 1 84 ? 13.494 -18.572 -14.860 1.00 98.31 84 ILE A CA 1
ATOM 622 C C . ILE A 1 84 ? 14.583 -17.576 -15.258 1.00 98.31 84 ILE A C 1
ATOM 624 O O . ILE A 1 84 ? 15.755 -17.949 -15.315 1.00 98.31 84 ILE A O 1
ATOM 628 N N . ILE A 1 85 ? 14.216 -16.318 -15.524 1.00 98.62 85 ILE A N 1
ATOM 629 C CA . ILE A 1 85 ? 15.173 -15.263 -15.877 1.00 98.62 85 ILE A CA 1
ATOM 630 C C . ILE A 1 85 ? 15.151 -14.162 -14.823 1.00 98.62 85 ILE A C 1
ATOM 632 O O . ILE A 1 85 ? 14.101 -13.594 -14.511 1.00 98.62 85 ILE A O 1
ATOM 636 N N . SER A 1 86 ? 16.341 -13.821 -14.326 1.00 98.81 86 SER A N 1
ATOM 637 C CA . SER A 1 86 ? 16.562 -12.611 -13.534 1.00 98.81 86 SER A CA 1
ATOM 638 C C . SER A 1 86 ? 17.505 -11.643 -14.243 1.00 98.81 86 SER A C 1
ATOM 640 O O . SER A 1 86 ? 18.471 -12.057 -14.881 1.00 98.81 86 SER A O 1
ATOM 642 N N . ILE A 1 87 ? 17.234 -10.347 -14.109 1.00 98.88 87 ILE A N 1
ATOM 643 C CA . ILE A 1 87 ? 18.105 -9.255 -14.543 1.00 98.88 87 ILE A CA 1
ATOM 644 C C . ILE A 1 87 ? 18.628 -8.569 -13.285 1.00 98.88 87 ILE A C 1
ATOM 646 O O . ILE A 1 87 ? 17.853 -8.081 -12.459 1.00 98.88 87 ILE A O 1
ATOM 650 N N . SER A 1 88 ? 19.947 -8.549 -13.134 1.00 98.88 88 SER A N 1
ATOM 651 C CA . SER A 1 88 ? 20.628 -7.923 -12.009 1.00 98.88 88 SER A CA 1
ATOM 652 C C . SER A 1 88 ? 21.337 -6.650 -12.433 1.00 98.88 88 SER A C 1
ATOM 654 O O . SER A 1 88 ? 22.186 -6.675 -13.323 1.00 98.88 88 SER A O 1
ATOM 656 N N . GLY A 1 89 ? 21.065 -5.558 -11.717 1.00 98.69 89 GLY A N 1
ATOM 657 C CA . GLY A 1 89 ? 21.811 -4.306 -11.845 1.00 98.69 89 GLY A CA 1
ATOM 658 C C . GLY A 1 89 ? 23.254 -4.411 -11.346 1.00 98.69 89 GLY A C 1
ATOM 659 O O . GLY A 1 89 ? 24.007 -3.442 -11.428 1.00 98.69 89 GLY A O 1
ATOM 660 N N . ASN A 1 90 ? 23.653 -5.567 -10.809 1.00 98.19 90 ASN A N 1
ATOM 661 C CA . ASN A 1 90 ? 24.954 -5.826 -10.205 1.00 98.19 90 ASN A CA 1
ATOM 662 C C . ASN A 1 90 ? 25.307 -4.803 -9.110 1.00 98.19 90 ASN A C 1
ATOM 664 O O . ASN A 1 90 ? 26.466 -4.466 -8.898 1.00 98.19 90 ASN A O 1
ATOM 668 N N . SER A 1 91 ? 24.286 -4.235 -8.459 1.00 97.50 91 SER A N 1
ATOM 669 C CA . SER A 1 91 ? 24.374 -3.120 -7.508 1.00 97.50 91 SER A CA 1
ATOM 670 C C . SER A 1 91 ? 25.028 -1.834 -8.046 1.00 97.50 91 SER A C 1
ATOM 672 O O . SER A 1 91 ? 25.305 -0.917 -7.272 1.00 97.50 91 SER A O 1
ATOM 674 N N . ILE A 1 92 ? 25.266 -1.726 -9.360 1.00 97.31 92 ILE A N 1
ATOM 675 C CA . ILE A 1 92 ? 26.061 -0.645 -9.976 1.00 97.31 92 ILE A CA 1
ATOM 676 C C . ILE A 1 92 ? 25.326 0.006 -11.150 1.00 97.31 92 ILE A C 1
ATOM 678 O O . ILE A 1 92 ? 25.352 1.229 -11.291 1.00 97.31 92 ILE A O 1
ATOM 682 N N . TYR A 1 93 ? 24.632 -0.780 -11.967 1.00 98.50 93 TYR A N 1
ATOM 683 C CA . TYR A 1 93 ? 24.078 -0.344 -13.242 1.00 98.50 93 TYR A CA 1
ATOM 684 C C . TYR A 1 93 ? 22.561 -0.180 -13.214 1.00 98.50 93 TYR A C 1
ATOM 686 O O . TYR A 1 93 ? 21.836 -0.893 -12.518 1.00 98.50 93 TYR A O 1
ATOM 694 N N . LYS A 1 94 ? 22.083 0.799 -13.980 1.00 98.38 94 LYS A N 1
ATOM 695 C CA . LYS A 1 94 ? 20.660 1.009 -14.235 1.00 98.38 94 LYS A CA 1
ATOM 696 C C . LYS A 1 94 ? 20.122 -0.033 -15.206 1.00 98.38 94 LYS A C 1
ATOM 698 O O . LYS A 1 94 ? 20.805 -0.412 -16.160 1.00 98.38 94 LYS A O 1
ATOM 703 N N . MET A 1 95 ? 18.874 -0.422 -14.976 1.00 98.75 95 MET A N 1
ATOM 704 C CA . MET A 1 95 ? 18.115 -1.258 -15.896 1.00 98.75 95 MET A CA 1
ATOM 705 C C . MET A 1 95 ? 17.386 -0.365 -16.912 1.00 98.75 95 MET A C 1
ATOM 707 O O . MET A 1 95 ? 18.025 0.224 -17.778 1.00 98.75 95 MET A O 1
ATOM 711 N N . PHE A 1 96 ? 16.070 -0.205 -16.814 1.00 98.81 96 PHE A N 1
ATOM 712 C CA . PHE A 1 96 ? 15.264 0.390 -17.874 1.00 98.81 96 PHE A CA 1
ATOM 713 C C . PHE A 1 96 ? 15.057 1.892 -17.650 1.00 98.81 96 PHE A C 1
ATOM 715 O O . PHE A 1 96 ? 14.324 2.323 -16.760 1.00 98.81 96 PHE A O 1
ATOM 722 N N . THR A 1 97 ? 15.707 2.694 -18.491 1.00 98.69 97 THR A N 1
ATOM 723 C CA . THR A 1 97 ? 15.489 4.144 -18.599 1.00 98.69 97 THR A CA 1
ATOM 724 C C . THR A 1 97 ? 14.753 4.426 -19.901 1.00 98.69 97 THR A C 1
ATOM 726 O O . THR A 1 97 ? 15.199 3.962 -20.948 1.00 98.69 97 THR A O 1
ATOM 729 N N . LEU A 1 98 ? 13.627 5.135 -19.845 1.00 98.69 98 LEU A N 1
ATOM 730 C CA . LEU A 1 98 ? 12.782 5.395 -21.011 1.00 98.69 98 LEU A CA 1
ATOM 731 C C . LEU A 1 98 ? 12.965 6.832 -21.505 1.00 98.69 98 LEU A C 1
ATOM 733 O O . LEU A 1 98 ? 12.987 7.763 -20.699 1.00 98.69 98 LEU A O 1
ATOM 737 N N . ASP A 1 99 ? 13.032 7.005 -22.824 1.00 98.31 99 ASP A N 1
ATOM 738 C CA . ASP A 1 99 ? 12.904 8.321 -23.451 1.00 98.31 99 ASP A CA 1
ATOM 739 C C . ASP A 1 99 ? 11.430 8.808 -23.370 1.00 98.31 99 ASP A C 1
ATOM 741 O O . ASP A 1 99 ? 10.514 7.991 -23.201 1.00 98.31 99 ASP A O 1
ATOM 745 N N . PRO A 1 100 ? 11.161 10.125 -23.475 1.00 98.00 100 PRO A N 1
ATOM 746 C CA . PRO A 1 100 ? 9.801 10.668 -23.450 1.00 98.00 100 PRO A CA 1
ATOM 747 C C . PRO A 1 100 ? 8.866 10.049 -24.499 1.00 98.00 100 PRO A C 1
ATOM 749 O O . PRO A 1 100 ? 9.280 9.690 -25.599 1.00 98.00 100 PRO A O 1
ATOM 752 N N . SER A 1 101 ? 7.574 9.982 -24.175 1.00 96.94 101 SER A N 1
ATOM 753 C CA . SER A 1 101 ? 6.482 9.424 -24.993 1.00 96.94 101 SER A CA 1
ATOM 754 C C . SER A 1 101 ? 6.595 7.927 -25.327 1.00 96.94 101 SER A C 1
ATOM 756 O O . SER A 1 101 ? 5.807 7.412 -26.124 1.00 96.94 101 SER A O 1
ATOM 758 N N . VAL A 1 102 ? 7.538 7.208 -24.713 1.00 97.56 102 VAL A N 1
ATOM 759 C CA . VAL A 1 102 ? 7.715 5.760 -24.889 1.00 97.56 102 VAL A CA 1
ATOM 760 C C . VAL A 1 102 ? 6.889 4.973 -23.872 1.00 97.56 102 VAL A C 1
ATOM 762 O O . VAL A 1 102 ? 6.735 5.381 -22.720 1.00 97.56 102 VAL A O 1
ATOM 765 N N . VAL A 1 103 ? 6.391 3.807 -24.291 1.00 98.38 103 VAL A N 1
ATOM 766 C CA . VAL A 1 103 ? 5.735 2.826 -23.419 1.00 98.38 103 VAL A CA 1
ATOM 767 C C . VAL A 1 103 ? 6.526 1.521 -23.417 1.00 98.38 103 VAL A C 1
ATOM 769 O O . VAL A 1 103 ? 6.639 0.862 -24.450 1.00 98.38 103 VAL A O 1
ATOM 772 N N . LEU A 1 104 ? 7.025 1.113 -22.251 1.00 98.81 104 LEU A N 1
ATOM 773 C CA . LEU A 1 104 ? 7.593 -0.216 -22.036 1.00 98.81 104 LEU A CA 1
ATOM 774 C C . LEU A 1 104 ? 6.561 -1.106 -21.342 1.00 98.81 104 LEU A C 1
ATOM 776 O O . LEU A 1 104 ? 6.143 -0.809 -20.224 1.00 98.81 104 LEU A O 1
ATOM 780 N N . THR A 1 105 ? 6.206 -2.228 -21.964 1.00 98.88 105 THR A N 1
ATOM 781 C CA . THR A 1 105 ? 5.502 -3.313 -21.262 1.00 98.88 105 THR A CA 1
ATOM 782 C C . THR A 1 105 ? 6.514 -4.374 -20.851 1.00 98.88 105 THR A C 1
ATOM 784 O O . THR A 1 105 ? 7.338 -4.783 -21.665 1.00 98.88 105 THR A O 1
ATOM 787 N N . ILE A 1 106 ? 6.483 -4.821 -19.597 1.00 98.81 106 ILE A N 1
ATOM 788 C CA . ILE A 1 106 ? 7.408 -5.836 -19.081 1.00 98.81 106 ILE A CA 1
ATOM 789 C C . ILE A 1 106 ? 6.660 -6.872 -18.247 1.00 98.81 106 ILE A C 1
ATOM 791 O O . ILE A 1 106 ? 5.850 -6.521 -17.389 1.00 98.81 106 ILE A O 1
ATOM 795 N N . THR A 1 107 ? 6.925 -8.155 -18.491 1.00 98.88 107 THR A N 1
ATOM 796 C CA . THR A 1 107 ? 6.261 -9.236 -17.756 1.00 98.88 107 THR A CA 1
ATOM 797 C C . THR A 1 107 ? 7.160 -10.429 -17.472 1.00 98.88 107 THR A C 1
ATOM 799 O O . THR A 1 107 ? 8.120 -10.678 -18.202 1.00 98.88 107 THR A O 1
ATOM 802 N N . SER A 1 108 ? 6.828 -11.189 -16.423 1.00 98.62 108 SER A N 1
ATOM 803 C CA . SER A 1 108 ? 7.338 -12.547 -16.196 1.00 98.62 108 SER A CA 1
ATOM 804 C C . SER A 1 108 ? 8.862 -12.640 -16.032 1.00 98.62 108 SER A C 1
ATOM 806 O O . SER A 1 108 ? 9.497 -13.601 -16.469 1.00 98.62 108 SER A O 1
ATOM 808 N N . LEU A 1 109 ? 9.460 -11.636 -15.385 1.00 98.69 109 LEU A N 1
ATOM 809 C CA . LEU A 1 109 ? 10.897 -11.523 -15.107 1.00 98.69 109 LEU A CA 1
ATOM 810 C C . LEU A 1 109 ? 11.156 -11.230 -13.628 1.00 98.69 109 LEU A C 1
ATOM 812 O O . LEU A 1 109 ? 10.320 -10.631 -12.952 1.00 98.69 109 LEU A O 1
ATOM 816 N N . THR A 1 110 ? 12.346 -11.592 -13.144 1.00 98.94 110 THR A N 1
ATOM 817 C CA . THR A 1 110 ? 12.862 -11.107 -11.855 1.00 98.94 110 THR A CA 1
ATOM 818 C C . THR A 1 110 ? 13.825 -9.932 -12.049 1.00 98.94 110 THR A C 1
ATOM 820 O O . THR A 1 110 ? 14.741 -10.019 -12.863 1.00 98.94 110 THR A O 1
ATOM 823 N N . LEU A 1 111 ? 13.672 -8.856 -11.273 1.00 98.94 111 LEU A N 1
ATOM 824 C CA . LEU A 1 111 ? 14.562 -7.687 -11.244 1.00 98.94 111 LEU A CA 1
ATOM 825 C C . LEU A 1 111 ? 15.225 -7.570 -9.862 1.00 98.94 111 LEU A C 1
ATOM 827 O O . LEU A 1 111 ? 14.540 -7.515 -8.835 1.00 98.94 111 LEU A O 1
ATOM 831 N N . THR A 1 112 ? 16.560 -7.548 -9.823 1.00 98.81 112 THR A N 1
ATOM 832 C CA . THR A 1 112 ? 17.327 -7.644 -8.567 1.00 98.81 112 THR A CA 1
ATOM 833 C C . THR A 1 112 ? 18.589 -6.777 -8.548 1.00 98.81 112 THR A C 1
ATOM 835 O O . THR A 1 112 ? 19.050 -6.305 -9.588 1.00 98.81 112 THR A O 1
ATOM 838 N N . GLU A 1 113 ? 19.173 -6.598 -7.359 1.00 98.38 113 GLU A N 1
ATOM 839 C CA . GLU A 1 113 ? 20.464 -5.931 -7.145 1.00 98.38 113 GLU A CA 1
ATOM 840 C C . GLU A 1 113 ? 20.550 -4.566 -7.852 1.00 98.38 113 GLU A C 1
ATOM 842 O O . GLU A 1 113 ? 21.476 -4.299 -8.623 1.00 98.38 113 GLU A O 1
ATOM 847 N N . ASN A 1 114 ? 19.550 -3.708 -7.635 1.00 98.19 114 ASN A N 1
ATOM 848 C CA . ASN A 1 114 ? 19.508 -2.378 -8.232 1.00 98.19 114 ASN A CA 1
ATOM 849 C C . ASN A 1 114 ? 20.718 -1.510 -7.858 1.00 98.19 114 ASN A C 1
ATOM 851 O O . ASN A 1 114 ? 21.286 -1.609 -6.768 1.00 98.19 114 ASN A O 1
ATOM 855 N N . SER A 1 115 ? 21.087 -0.605 -8.764 1.00 97.44 115 SER A N 1
ATOM 856 C CA . SER A 1 115 ? 22.133 0.374 -8.485 1.00 97.44 115 SER A CA 1
ATOM 857 C C . SER A 1 115 ? 21.713 1.410 -7.448 1.00 97.44 115 SER A C 1
ATOM 859 O O . SER A 1 115 ? 20.526 1.609 -7.167 1.00 97.44 115 SER A O 1
ATOM 861 N N . LYS A 1 116 ? 22.711 2.094 -6.877 1.00 95.62 116 LYS A N 1
ATOM 862 C CA . LYS A 1 116 ? 22.500 3.167 -5.903 1.00 95.62 116 LYS A CA 1
ATOM 863 C C . LYS A 1 116 ? 21.760 4.351 -6.533 1.00 95.62 116 LYS A C 1
ATOM 865 O O . LYS A 1 116 ? 22.343 5.117 -7.301 1.00 95.62 116 LYS A O 1
ATOM 870 N N . GLY A 1 117 ? 20.499 4.529 -6.151 1.00 93.88 117 GLY A N 1
ATOM 871 C CA . GLY A 1 117 ? 19.694 5.676 -6.548 1.00 93.88 117 GLY A CA 1
ATOM 872 C C . GLY A 1 117 ? 19.819 6.865 -5.591 1.00 93.88 117 GLY A C 1
ATOM 873 O O . GLY A 1 117 ? 20.076 6.712 -4.393 1.00 93.88 117 GLY A O 1
ATOM 874 N N . THR A 1 118 ? 19.649 8.071 -6.127 1.00 94.25 118 THR A N 1
ATOM 875 C CA . THR A 1 118 ? 19.620 9.340 -5.376 1.00 94.25 118 THR A CA 1
ATOM 876 C C . THR A 1 118 ? 18.536 10.255 -5.943 1.00 94.25 118 THR A C 1
ATOM 878 O O . THR A 1 118 ? 17.985 9.979 -7.004 1.00 94.25 118 THR A O 1
ATOM 881 N N . SER A 1 119 ? 18.265 11.393 -5.298 1.00 91.69 119 SER A N 1
ATOM 882 C CA . SER A 1 119 ? 17.350 12.404 -5.850 1.00 91.69 119 SER A CA 1
ATOM 883 C C . SER A 1 119 ? 17.813 12.984 -7.194 1.00 91.69 119 SER A C 1
ATOM 885 O O . SER A 1 119 ? 16.983 13.396 -7.993 1.00 91.69 119 SER A O 1
ATOM 887 N N . THR A 1 120 ? 19.123 13.009 -7.457 1.00 93.12 120 THR A N 1
ATOM 888 C CA . THR A 1 120 ? 19.712 13.453 -8.734 1.00 93.12 120 THR A CA 1
ATOM 889 C C . THR A 1 120 ? 19.923 12.315 -9.729 1.00 93.12 120 THR A C 1
ATOM 891 O O . THR A 1 120 ? 20.233 12.559 -10.891 1.00 93.12 120 THR A O 1
ATOM 894 N N . ASN A 1 121 ? 19.775 11.069 -9.281 1.00 92.69 121 ASN A N 1
ATOM 895 C CA . ASN A 1 121 ? 19.931 9.873 -10.092 1.00 92.69 121 ASN A CA 1
ATOM 896 C C . ASN A 1 121 ? 18.875 8.819 -9.712 1.00 92.69 121 ASN A C 1
ATOM 898 O O . ASN A 1 121 ? 19.239 7.752 -9.205 1.00 92.69 121 ASN A O 1
ATOM 902 N N . PRO A 1 122 ? 17.576 9.107 -9.893 1.00 96.06 122 PRO A N 1
ATOM 903 C CA . PRO A 1 122 ? 16.532 8.179 -9.495 1.00 96.06 122 PRO A CA 1
ATOM 904 C C . PRO A 1 122 ? 16.273 7.132 -10.594 1.00 96.06 122 PRO A C 1
ATOM 906 O O . PRO A 1 122 ? 16.906 7.148 -11.660 1.00 96.06 122 PRO A O 1
ATOM 909 N N . GLY A 1 123 ? 15.341 6.217 -10.320 1.00 97.00 123 GLY A N 1
ATOM 910 C CA . GLY A 1 123 ? 14.842 5.219 -11.265 1.00 97.00 123 GLY A CA 1
ATOM 911 C C . GLY A 1 123 ? 15.906 4.213 -11.687 1.00 97.00 123 GLY A C 1
ATOM 912 O O . GLY A 1 123 ? 16.214 4.080 -12.869 1.00 97.00 123 GLY A O 1
ATOM 913 N N . THR A 1 124 ? 16.535 3.538 -10.725 1.00 98.12 124 THR A N 1
ATOM 914 C CA . THR A 1 124 ? 17.626 2.599 -11.036 1.00 98.12 124 THR A CA 1
ATOM 915 C C . THR A 1 124 ? 17.155 1.272 -11.632 1.00 98.12 124 THR A C 1
ATOM 917 O O . THR A 1 124 ? 17.927 0.612 -12.329 1.00 98.12 124 THR A O 1
ATOM 920 N N . ILE A 1 125 ? 15.886 0.916 -11.427 1.00 98.75 125 ILE A N 1
ATOM 921 C CA . ILE A 1 125 ? 15.197 -0.184 -12.109 1.00 98.75 125 ILE A CA 1
ATOM 922 C C . ILE A 1 125 ? 14.321 0.369 -13.234 1.00 98.75 125 ILE A C 1
ATOM 924 O O . ILE A 1 125 ? 14.576 0.046 -14.391 1.00 98.75 125 ILE A O 1
ATOM 928 N N . PHE A 1 126 ? 13.332 1.210 -12.905 1.00 98.81 126 PHE A N 1
ATOM 929 C CA . PHE A 1 126 ? 12.506 1.918 -13.889 1.00 98.81 126 PHE A CA 1
ATOM 930 C C . PHE A 1 126 ? 12.616 3.427 -13.696 1.00 98.81 126 PHE A C 1
ATOM 932 O O . PHE A 1 126 ? 12.311 3.948 -12.619 1.00 98.81 126 PHE A O 1
ATOM 939 N N . TYR A 1 127 ? 13.001 4.121 -14.762 1.00 98.50 127 TYR A N 1
ATOM 940 C CA . TYR A 1 127 ? 12.948 5.575 -14.856 1.00 98.50 127 TYR A CA 1
ATOM 941 C C . TYR A 1 127 ? 11.953 5.970 -15.949 1.00 98.50 127 TYR A C 1
ATOM 943 O O . TYR A 1 127 ? 12.243 5.809 -17.137 1.00 98.50 127 TYR A O 1
ATOM 951 N N . ALA A 1 128 ? 10.789 6.461 -15.524 1.00 98.06 128 ALA A N 1
ATOM 952 C CA . ALA A 1 128 ? 9.733 6.986 -16.377 1.00 98.06 128 ALA A CA 1
ATOM 953 C C . ALA A 1 128 ? 9.669 8.514 -16.225 1.00 98.06 128 ALA A C 1
ATOM 955 O O . ALA A 1 128 ? 9.420 9.031 -15.133 1.00 98.06 128 ALA A O 1
ATOM 956 N N . PHE A 1 129 ? 9.928 9.233 -17.314 1.00 96.56 129 PHE A N 1
ATOM 957 C CA . PHE A 1 129 ? 9.874 10.690 -17.377 1.00 96.56 129 PHE A CA 1
ATOM 958 C C . PHE A 1 129 ? 9.195 11.098 -18.683 1.00 96.56 129 PHE A C 1
ATOM 960 O O . PHE A 1 129 ? 9.755 10.897 -19.759 1.00 96.56 129 PHE A O 1
ATOM 967 N N . GLU A 1 130 ? 7.965 11.599 -18.577 1.00 96.88 130 GLU A N 1
ATOM 968 C CA . GLU A 1 130 ? 7.023 11.776 -19.692 1.00 96.88 130 GLU A CA 1
ATOM 969 C C . GLU A 1 130 ? 6.797 10.470 -20.473 1.00 96.88 130 GLU A C 1
ATOM 971 O O . GLU A 1 130 ? 6.575 10.481 -21.681 1.00 96.88 130 GLU A O 1
ATOM 976 N N . SER A 1 131 ? 6.907 9.324 -19.797 1.00 98.12 131 SER A N 1
ATOM 977 C CA . SER A 1 131 ? 6.882 7.985 -20.393 1.00 98.12 131 SER A CA 1
ATOM 978 C C . SER A 1 131 ? 6.184 6.976 -19.482 1.00 98.12 131 SER A C 1
ATOM 980 O O . SER A 1 131 ? 5.853 7.271 -18.334 1.00 98.12 131 SER A O 1
ATOM 982 N N . SER A 1 132 ? 5.884 5.783 -19.999 1.00 98.38 132 SER A N 1
ATOM 983 C CA . SER A 1 132 ? 5.076 4.791 -19.282 1.00 98.38 132 SER A CA 1
ATOM 984 C C . SER A 1 132 ? 5.763 3.436 -19.157 1.00 98.38 132 SER A C 1
ATOM 986 O O . SER A 1 132 ? 6.261 2.889 -20.138 1.00 98.38 132 SER A O 1
ATOM 988 N N . VAL A 1 133 ? 5.707 2.845 -17.965 1.00 98.81 133 VAL A N 1
ATOM 989 C CA . VAL A 1 133 ? 6.053 1.442 -17.718 1.00 98.81 133 VAL A CA 1
ATOM 990 C C . VAL A 1 133 ? 4.810 0.691 -17.253 1.00 98.81 133 VAL A C 1
ATOM 992 O O . VAL A 1 133 ? 4.197 1.051 -16.248 1.00 98.81 133 VAL A O 1
ATOM 995 N N . LEU A 1 134 ? 4.459 -0.370 -17.978 1.00 98.81 134 LEU A N 1
ATOM 996 C CA . LEU A 1 134 ? 3.386 -1.303 -17.647 1.00 98.81 134 LEU A CA 1
ATOM 997 C C . LEU A 1 134 ? 4.015 -2.642 -17.251 1.00 98.81 134 LEU A C 1
ATOM 999 O O . LEU A 1 134 ? 4.389 -3.445 -18.107 1.00 98.81 134 LEU A O 1
ATOM 1003 N N . ALA A 1 135 ? 4.183 -2.862 -15.950 1.00 98.88 135 ALA A N 1
ATOM 1004 C CA . ALA A 1 135 ? 4.781 -4.070 -15.403 1.00 98.88 135 ALA A CA 1
ATOM 1005 C C . ALA A 1 135 ? 3.704 -5.030 -14.882 1.00 98.88 135 ALA A C 1
ATOM 1007 O O . ALA A 1 135 ? 2.826 -4.636 -14.113 1.00 98.88 135 ALA A O 1
ATOM 1008 N N . SER A 1 136 ? 3.776 -6.300 -15.277 1.00 98.88 136 SER A N 1
ATOM 1009 C CA . SER A 1 136 ? 2.833 -7.334 -14.829 1.00 98.88 136 SER A CA 1
ATOM 1010 C C . SER A 1 136 ? 3.530 -8.651 -14.528 1.00 98.88 136 SER A C 1
ATOM 1012 O O . SER A 1 136 ? 4.461 -9.021 -15.233 1.00 98.88 136 SER A O 1
ATOM 1014 N N . ASP A 1 137 ? 3.104 -9.364 -13.488 1.00 98.81 137 ASP A N 1
ATOM 1015 C CA . ASP A 1 137 ? 3.633 -10.696 -13.160 1.00 98.81 137 ASP A CA 1
ATOM 1016 C C . ASP A 1 137 ? 5.172 -10.722 -13.033 1.00 98.81 137 ASP A C 1
ATOM 1018 O O . ASP A 1 137 ? 5.834 -11.687 -13.420 1.00 98.81 137 ASP A O 1
ATOM 1022 N N . ILE A 1 138 ? 5.771 -9.633 -12.535 1.00 98.88 138 ILE A N 1
ATOM 1023 C CA . ILE A 1 138 ? 7.214 -9.548 -12.280 1.00 98.88 138 ILE A CA 1
ATOM 1024 C C . ILE A 1 138 ? 7.527 -9.764 -10.800 1.00 98.88 138 ILE A C 1
ATOM 1026 O O . ILE A 1 138 ? 6.697 -9.533 -9.921 1.00 98.88 138 ILE A O 1
ATOM 1030 N N . SER A 1 139 ? 8.760 -10.183 -10.529 1.00 98.88 139 SER A N 1
ATOM 1031 C CA . SER A 1 139 ? 9.307 -10.322 -9.179 1.00 98.88 139 SER A CA 1
ATOM 1032 C C . SER A 1 139 ? 10.404 -9.287 -8.960 1.00 98.88 139 SER A C 1
ATOM 1034 O O . SER A 1 139 ? 11.345 -9.174 -9.745 1.00 98.88 139 SER A O 1
ATOM 1036 N N . ILE A 1 140 ? 10.292 -8.507 -7.893 1.00 98.88 140 ILE A N 1
ATOM 1037 C CA . ILE A 1 140 ? 11.235 -7.453 -7.521 1.00 98.88 140 ILE A CA 1
ATOM 1038 C C . ILE A 1 140 ? 11.791 -7.831 -6.160 1.00 98.88 140 ILE A C 1
ATOM 1040 O O . ILE A 1 140 ? 11.103 -7.727 -5.140 1.00 98.88 140 ILE A O 1
ATOM 1044 N N . THR A 1 141 ? 13.033 -8.310 -6.135 1.00 98.75 141 THR A N 1
ATOM 1045 C CA . THR A 1 141 ? 13.582 -8.904 -4.916 1.00 98.75 141 THR A CA 1
ATOM 1046 C C . THR A 1 141 ? 15.056 -8.622 -4.693 1.00 98.75 141 THR A C 1
ATOM 1048 O O . THR A 1 141 ? 15.834 -8.520 -5.642 1.00 98.75 141 THR A O 1
ATOM 1051 N N . GLY A 1 142 ? 15.446 -8.493 -3.423 1.00 97.88 142 GLY A N 1
ATOM 1052 C CA . GLY A 1 142 ? 16.837 -8.269 -3.029 1.00 97.88 142 GLY A CA 1
ATOM 1053 C C . GLY A 1 142 ? 17.382 -6.904 -3.454 1.00 97.88 142 GLY A C 1
ATOM 1054 O O . GLY A 1 142 ? 18.594 -6.734 -3.571 1.00 97.88 142 GLY A O 1
ATOM 1055 N N . ASN A 1 143 ? 16.510 -5.928 -3.719 1.00 98.50 143 ASN A N 1
ATOM 1056 C CA . ASN A 1 143 ? 16.915 -4.574 -4.076 1.00 98.50 143 ASN A CA 1
ATOM 1057 C C . ASN A 1 143 ? 17.090 -3.751 -2.798 1.00 98.50 143 ASN A C 1
ATOM 1059 O O . AS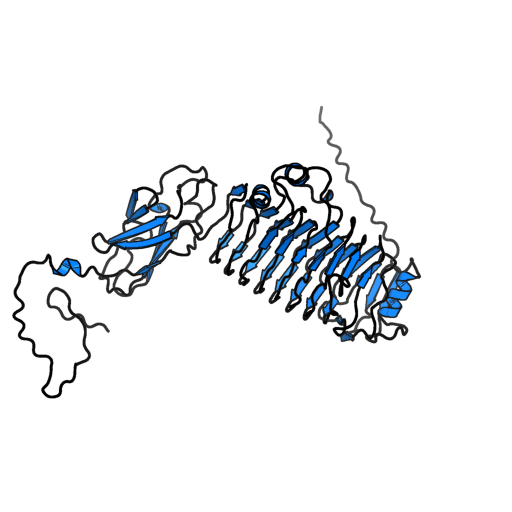N A 1 143 ? 16.128 -3.409 -2.106 1.00 98.50 143 ASN A O 1
ATOM 1063 N N . THR A 1 144 ? 18.342 -3.469 -2.456 1.00 96.81 144 THR A N 1
ATOM 1064 C CA . THR A 1 144 ? 18.711 -2.850 -1.176 1.00 96.81 144 THR A CA 1
ATOM 1065 C C . THR A 1 144 ? 18.986 -1.353 -1.287 1.00 96.81 144 THR A C 1
ATOM 1067 O O . THR A 1 144 ? 19.191 -0.689 -0.271 1.00 96.81 144 THR A O 1
ATOM 1070 N N . GLN A 1 145 ? 18.957 -0.798 -2.502 1.00 95.75 145 GLN A N 1
ATOM 1071 C CA . GLN A 1 145 ? 19.194 0.620 -2.750 1.00 95.75 145 GLN A CA 1
ATOM 1072 C C . GLN A 1 145 ? 17.884 1.384 -2.975 1.00 95.75 145 GLN A C 1
ATOM 1074 O O . GLN A 1 145 ? 16.932 0.866 -3.559 1.00 95.75 145 GLN A O 1
ATOM 1079 N N . GLY A 1 146 ? 17.842 2.639 -2.519 1.00 95.12 146 GLY A N 1
ATOM 1080 C CA . GLY A 1 146 ? 16.704 3.541 -2.725 1.00 95.12 146 GLY A CA 1
ATOM 1081 C C . GLY A 1 146 ? 16.538 4.005 -4.177 1.00 95.12 146 GLY A C 1
ATOM 1082 O O . GLY A 1 146 ? 17.428 3.817 -5.005 1.00 95.12 146 GLY A O 1
ATOM 1083 N N . TYR A 1 147 ? 15.416 4.670 -4.460 1.00 97.50 147 TYR A N 1
ATOM 1084 C CA . TYR A 1 147 ? 15.031 5.229 -5.763 1.00 97.50 147 TYR A CA 1
ATOM 1085 C C . TYR A 1 147 ? 15.043 4.202 -6.909 1.00 97.50 147 TYR A C 1
ATOM 1087 O O . TYR A 1 147 ? 15.460 4.509 -8.028 1.00 97.50 147 TYR A O 1
ATOM 1095 N N . ALA A 1 148 ? 14.595 2.974 -6.641 1.00 98.38 148 ALA A N 1
ATOM 1096 C CA . ALA A 1 148 ? 14.508 1.919 -7.648 1.00 98.38 148 ALA A CA 1
ATOM 1097 C C . ALA A 1 148 ? 13.524 2.283 -8.767 1.00 98.38 148 ALA A C 1
ATOM 1099 O O . ALA A 1 148 ? 13.815 2.074 -9.944 1.00 98.38 148 ALA A O 1
ATOM 1100 N N . PHE A 1 149 ? 12.393 2.885 -8.406 1.00 98.56 149 PHE A N 1
ATOM 1101 C CA . PHE A 1 149 ? 11.347 3.273 -9.345 1.00 98.56 149 PHE A CA 1
ATOM 1102 C C . PHE A 1 149 ? 11.087 4.770 -9.259 1.00 98.56 149 PHE A C 1
ATOM 1104 O O . PHE A 1 149 ? 11.013 5.329 -8.159 1.00 98.56 149 PHE A O 1
ATOM 1111 N N . TYR A 1 150 ? 10.959 5.416 -10.415 1.00 98.00 150 TYR A N 1
ATOM 1112 C CA . TYR A 1 150 ? 10.759 6.855 -10.500 1.00 98.00 150 TYR A CA 1
ATOM 1113 C C . TYR A 1 150 ? 9.800 7.236 -11.625 1.00 98.00 150 TYR A C 1
ATOM 1115 O O . TYR A 1 150 ? 10.076 6.920 -12.780 1.00 98.00 150 TYR A O 1
ATOM 1123 N N . ALA A 1 151 ? 8.720 7.940 -11.277 1.00 96.00 151 ALA A N 1
ATOM 1124 C CA . ALA A 1 151 ? 7.798 8.578 -12.216 1.00 96.00 151 ALA A CA 1
ATOM 1125 C C . ALA A 1 151 ? 7.900 10.108 -12.087 1.00 96.00 151 ALA A C 1
ATOM 1127 O O . ALA A 1 151 ? 7.546 10.656 -11.044 1.00 96.00 151 ALA A O 1
ATOM 1128 N N . GLY A 1 152 ? 8.374 10.806 -13.121 1.00 93.75 152 GLY A N 1
ATOM 1129 C CA . GLY A 1 152 ? 8.572 12.265 -13.101 1.00 93.75 152 GLY A CA 1
ATOM 1130 C C . GLY A 1 152 ? 7.956 12.988 -14.298 1.00 93.75 152 GLY A C 1
ATOM 1131 O O . GLY A 1 152 ? 7.794 12.383 -15.350 1.00 93.75 152 GLY A O 1
ATOM 1132 N N . SER A 1 153 ? 7.639 14.275 -14.161 1.00 93.19 153 SER A N 1
ATOM 1133 C CA . SER A 1 153 ? 6.915 15.089 -15.152 1.00 93.19 153 SER A CA 1
ATOM 1134 C C . SER A 1 153 ? 5.485 14.619 -15.424 1.00 93.19 153 SER A C 1
ATOM 1136 O O . SER A 1 153 ? 5.052 13.549 -14.990 1.00 93.19 153 SER A O 1
ATOM 1138 N N . ASP A 1 154 ? 4.717 15.444 -16.121 1.00 90.69 154 ASP A N 1
ATOM 1139 C CA . ASP A 1 154 ? 3.356 15.105 -16.519 1.00 90.69 154 ASP A CA 1
ATOM 1140 C C . ASP A 1 154 ? 3.365 13.986 -17.576 1.00 90.69 154 ASP A C 1
ATOM 1142 O O . ASP A 1 154 ? 4.347 13.773 -18.284 1.00 90.69 154 ASP A O 1
ATOM 1146 N N . ASN A 1 155 ? 2.264 13.241 -17.680 1.00 91.38 155 ASN A N 1
ATOM 1147 C CA . ASN A 1 155 ? 2.104 12.090 -18.587 1.00 91.38 155 ASN A CA 1
ATOM 1148 C C . ASN A 1 155 ? 3.002 10.873 -18.284 1.00 91.38 155 ASN A C 1
ATOM 1150 O O . ASN A 1 155 ? 3.094 9.958 -19.103 1.00 91.38 155 ASN A O 1
ATOM 1154 N N . SER A 1 156 ? 3.634 10.826 -17.108 1.00 95.44 156 SER A N 1
ATOM 1155 C CA . SER A 1 156 ? 4.348 9.633 -16.645 1.00 95.44 156 SER A CA 1
ATOM 1156 C C . SER A 1 156 ? 3.433 8.607 -15.990 1.00 95.44 156 SER A C 1
ATOM 1158 O O . SER A 1 156 ? 2.602 8.940 -15.149 1.00 95.44 156 SER A O 1
ATOM 1160 N N . LEU A 1 157 ? 3.639 7.329 -16.292 1.00 96.44 157 LEU A N 1
ATOM 1161 C CA . LEU A 1 157 ? 2.924 6.233 -15.638 1.00 96.44 157 LEU A CA 1
ATOM 1162 C C . LEU A 1 157 ? 3.897 5.131 -15.241 1.00 96.44 157 LEU A C 1
ATOM 1164 O O . LEU A 1 157 ? 4.631 4.607 -16.072 1.00 96.44 157 LEU A O 1
ATOM 1168 N N . ILE A 1 158 ? 3.839 4.704 -13.986 1.00 98.44 158 ILE A N 1
ATOM 1169 C CA . ILE A 1 158 ? 4.339 3.386 -13.599 1.00 98.44 158 ILE A CA 1
ATOM 1170 C C . ILE A 1 158 ? 3.155 2.582 -13.079 1.00 98.44 158 ILE A C 1
ATOM 1172 O O . ILE A 1 158 ? 2.514 2.967 -12.101 1.00 98.44 158 ILE A O 1
ATOM 1176 N N . SER A 1 159 ? 2.869 1.463 -13.738 1.00 98.62 159 SER A N 1
ATOM 1177 C CA . SER A 1 159 ? 1.856 0.510 -13.302 1.00 98.62 159 SER A CA 1
ATOM 1178 C C . SER A 1 159 ? 2.491 -0.828 -12.951 1.00 98.62 159 SER A C 1
ATOM 1180 O O . SER A 1 159 ? 3.290 -1.353 -13.724 1.00 98.62 159 SER A O 1
ATOM 1182 N N . PHE A 1 160 ? 2.109 -1.379 -11.802 1.00 98.88 160 PHE A N 1
ATOM 1183 C CA . PHE A 1 160 ? 2.408 -2.748 -11.400 1.00 98.88 160 PHE A CA 1
ATOM 1184 C C . PHE A 1 160 ? 1.105 -3.521 -11.237 1.00 98.88 160 PHE A C 1
ATOM 1186 O O . PHE A 1 160 ? 0.212 -3.087 -10.509 1.00 98.88 160 PHE A O 1
ATOM 1193 N N . THR A 1 161 ? 1.010 -4.674 -11.890 1.00 98.94 161 THR A N 1
ATOM 1194 C CA . THR A 1 161 ? -0.132 -5.588 -11.774 1.00 98.94 161 THR A CA 1
ATOM 1195 C C . THR A 1 161 ? 0.354 -6.981 -11.388 1.00 98.94 161 THR A C 1
ATOM 1197 O O . THR A 1 161 ? 1.335 -7.461 -11.954 1.00 98.94 161 THR A O 1
ATOM 1200 N N . ASN A 1 162 ? -0.296 -7.632 -10.420 1.00 98.81 162 ASN A N 1
ATOM 1201 C CA . ASN A 1 162 ? -0.018 -9.027 -10.030 1.00 98.81 162 ASN A CA 1
ATOM 1202 C C . ASN A 1 162 ? 1.475 -9.331 -9.796 1.00 98.81 162 ASN A C 1
ATOM 1204 O O . ASN A 1 162 ? 1.976 -10.403 -10.123 1.00 98.81 162 ASN A O 1
ATOM 1208 N N . SER A 1 163 ? 2.217 -8.349 -9.287 1.00 98.94 163 SER A N 1
ATOM 1209 C CA . SER A 1 163 ? 3.670 -8.427 -9.133 1.00 98.94 163 SER A CA 1
ATOM 1210 C C . SER A 1 163 ? 4.054 -8.582 -7.665 1.00 98.94 163 SER A C 1
ATOM 1212 O O . SER A 1 163 ? 3.312 -8.179 -6.763 1.00 98.94 163 SER A O 1
ATOM 1214 N N . THR A 1 164 ? 5.228 -9.151 -7.410 1.00 98.88 164 THR A N 1
ATOM 1215 C CA . THR A 1 164 ? 5.732 -9.374 -6.053 1.00 98.88 164 THR A CA 1
ATOM 1216 C C . THR A 1 164 ? 6.936 -8.489 -5.753 1.00 98.88 164 THR A C 1
ATOM 1218 O O . THR A 1 164 ? 7.843 -8.325 -6.565 1.00 98.88 164 THR A O 1
ATOM 1221 N N . PHE A 1 165 ? 6.949 -7.923 -4.553 1.00 98.88 165 PHE A N 1
ATOM 1222 C CA . PHE A 1 165 ? 8.016 -7.103 -4.000 1.00 98.88 165 PHE A CA 1
ATOM 1223 C C . PHE A 1 165 ? 8.474 -7.763 -2.704 1.00 98.88 165 PHE A C 1
ATOM 1225 O O . PHE A 1 165 ? 7.795 -7.655 -1.682 1.00 98.88 165 PHE A O 1
ATOM 1232 N N . THR A 1 166 ? 9.597 -8.477 -2.733 1.00 98.75 166 THR A N 1
ATOM 1233 C CA . THR A 1 166 ? 10.034 -9.296 -1.594 1.00 98.75 166 THR A CA 1
ATOM 1234 C C . THR A 1 166 ? 11.463 -9.009 -1.167 1.00 98.75 166 THR A C 1
ATOM 1236 O O . THR A 1 166 ? 12.376 -9.029 -1.992 1.00 98.75 166 THR A O 1
ATOM 1239 N N . ASN A 1 167 ? 11.696 -8.836 0.135 1.00 98.50 167 ASN A N 1
ATOM 1240 C CA . ASN A 1 167 ? 13.040 -8.640 0.700 1.00 98.50 167 ASN A CA 1
ATOM 1241 C C . ASN A 1 167 ? 13.796 -7.441 0.088 1.00 98.50 167 ASN A C 1
ATOM 1243 O O . ASN A 1 167 ? 14.993 -7.530 -0.192 1.00 98.50 167 ASN A O 1
ATOM 1247 N N . ASN A 1 168 ? 13.102 -6.330 -0.172 1.00 98.50 168 ASN A N 1
ATOM 1248 C CA . ASN A 1 168 ? 13.734 -5.077 -0.593 1.00 98.50 168 ASN A CA 1
ATOM 1249 C C . ASN A 1 168 ? 13.935 -4.161 0.624 1.00 98.50 168 ASN A C 1
ATOM 1251 O O . ASN A 1 168 ? 13.116 -4.162 1.540 1.00 98.50 168 ASN A O 1
ATOM 1255 N N . SER A 1 169 ? 15.015 -3.382 0.656 1.00 95.50 169 SER A N 1
ATOM 1256 C CA . SER A 1 169 ? 15.382 -2.570 1.835 1.00 95.50 169 SER A CA 1
ATOM 1257 C C . SER A 1 169 ? 15.769 -1.123 1.519 1.00 95.50 169 SER A C 1
ATOM 1259 O O . SER A 1 169 ? 16.337 -0.422 2.359 1.00 95.50 169 SER A O 1
ATOM 1261 N N . GLY A 1 170 ? 15.528 -0.672 0.287 1.00 87.75 170 GLY A N 1
ATOM 1262 C CA . GLY A 1 170 ? 15.852 0.687 -0.134 1.00 87.75 170 GLY A CA 1
ATOM 1263 C C . GLY A 1 170 ? 14.980 1.733 0.565 1.00 87.75 170 GLY A C 1
ATOM 1264 O O . GLY A 1 170 ? 13.757 1.632 0.582 1.00 87.75 170 GLY A O 1
ATOM 1265 N N . ASN A 1 171 ? 15.590 2.794 1.093 1.00 90.62 171 ASN A N 1
ATOM 1266 C CA . ASN A 1 171 ? 14.833 3.955 1.562 1.00 90.62 171 ASN A CA 1
ATOM 1267 C C . ASN A 1 171 ? 14.333 4.772 0.360 1.00 90.62 171 ASN A C 1
ATOM 1269 O O . ASN A 1 171 ? 15.142 5.135 -0.494 1.00 90.62 171 ASN A O 1
ATOM 1273 N N . ARG A 1 172 ? 13.034 5.100 0.323 1.00 95.38 172 ARG A N 1
ATOM 1274 C CA . ARG A 1 172 ? 12.352 5.748 -0.812 1.00 95.38 172 ARG A CA 1
ATOM 1275 C C . ARG A 1 172 ? 12.423 4.862 -2.053 1.00 95.38 172 ARG A C 1
ATOM 1277 O O . ARG A 1 172 ? 13.100 5.190 -3.022 1.00 95.38 172 ARG A O 1
ATOM 1284 N N . PHE A 1 173 ? 11.814 3.685 -1.984 1.00 97.31 173 PHE A N 1
ATOM 1285 C CA . PHE A 1 173 ? 11.967 2.655 -3.008 1.00 97.31 173 PHE A CA 1
ATOM 1286 C C . PHE A 1 173 ? 11.253 3.014 -4.323 1.00 97.31 173 PHE A C 1
ATOM 1288 O O . PHE A 1 173 ? 11.859 2.961 -5.395 1.00 97.31 173 PHE A O 1
ATOM 1295 N N . ILE A 1 174 ? 9.998 3.450 -4.220 1.00 98.12 174 ILE A N 1
ATOM 1296 C CA . ILE A 1 174 ? 9.165 3.990 -5.295 1.00 98.12 174 ILE A CA 1
ATOM 1297 C C . ILE A 1 174 ? 9.009 5.492 -5.055 1.00 98.12 174 ILE A C 1
ATOM 1299 O O . ILE A 1 174 ? 8.605 5.920 -3.971 1.00 98.12 174 ILE A O 1
ATOM 1303 N N . THR A 1 175 ? 9.365 6.291 -6.058 1.00 96.94 175 THR A N 1
ATOM 1304 C CA . THR A 1 175 ? 9.507 7.745 -5.928 1.00 96.94 175 THR A CA 1
ATOM 1305 C C . THR A 1 175 ? 8.913 8.513 -7.101 1.00 96.94 175 THR A C 1
ATOM 1307 O O . THR A 1 175 ? 8.665 7.950 -8.166 1.00 96.94 175 THR A O 1
ATOM 1310 N N . SER A 1 176 ? 8.705 9.812 -6.903 1.00 95.94 176 SER A N 1
ATOM 1311 C CA . SER A 1 176 ? 8.331 10.754 -7.957 1.00 95.94 176 SER A CA 1
ATOM 1312 C C . SER A 1 176 ? 9.077 12.078 -7.804 1.00 95.94 176 SER A C 1
ATOM 1314 O O . SER A 1 176 ? 9.772 12.308 -6.809 1.00 95.94 176 SER A O 1
ATOM 1316 N N . ASP A 1 177 ? 8.929 12.963 -8.785 1.00 93.56 177 ASP A N 1
ATOM 1317 C CA . ASP A 1 177 ? 9.166 14.392 -8.590 1.00 93.56 177 ASP A CA 1
ATOM 1318 C C . ASP A 1 177 ? 8.051 15.049 -7.757 1.00 93.56 177 ASP A C 1
ATOM 1320 O O . ASP A 1 177 ? 7.073 14.410 -7.348 1.00 93.56 177 ASP A O 1
ATOM 1324 N N . PHE A 1 178 ? 8.229 16.348 -7.514 1.00 87.31 178 PHE A N 1
ATOM 1325 C CA . PHE A 1 178 ? 7.146 17.239 -7.117 1.00 87.31 178 PHE A CA 1
ATOM 1326 C C . PHE A 1 178 ? 6.187 17.423 -8.297 1.00 87.31 178 PHE A C 1
ATOM 1328 O O . PHE A 1 178 ? 6.608 17.393 -9.453 1.00 87.31 178 PHE A O 1
ATOM 1335 N N . GLY A 1 179 ? 4.903 17.634 -8.025 1.00 73.44 179 GLY A N 1
ATOM 1336 C CA . GLY A 1 179 ? 3.918 17.780 -9.086 1.00 73.44 179 GLY A CA 1
ATOM 1337 C C . GLY A 1 179 ? 2.746 18.662 -8.750 1.00 73.44 179 GLY A C 1
ATOM 1338 O O . GLY A 1 179 ? 2.342 18.764 -7.594 1.00 73.44 179 GLY A O 1
ATOM 1339 N N . SER A 1 180 ? 2.182 19.248 -9.799 1.00 68.88 180 SER A N 1
ATOM 1340 C CA . SER A 1 180 ? 0.934 19.996 -9.730 1.00 68.88 180 SER A CA 1
ATOM 1341 C C . SER A 1 180 ? -0.260 19.050 -9.628 1.00 68.88 180 SER A C 1
ATOM 1343 O O . SER A 1 180 ? -0.202 17.888 -10.041 1.00 68.88 180 SER A O 1
ATOM 1345 N N . THR A 1 181 ? -1.344 19.556 -9.058 1.00 73.00 181 THR A N 1
ATOM 1346 C CA . THR A 1 181 ? -2.666 18.932 -9.122 1.00 73.00 181 THR A CA 1
ATOM 1347 C C . THR A 1 181 ? -3.334 19.241 -10.446 1.00 73.00 181 THR A C 1
ATOM 1349 O O . THR A 1 181 ? -2.914 20.176 -11.128 1.00 73.00 181 THR A O 1
ATOM 1352 N N . PRO A 1 182 ? -4.426 18.538 -10.783 1.00 73.19 182 PRO A N 1
ATOM 1353 C CA . PRO A 1 182 ? -5.373 19.060 -11.754 1.00 73.19 182 PRO A CA 1
ATOM 1354 C C . PRO A 1 182 ? -5.792 20.495 -11.387 1.00 73.19 182 PRO A C 1
ATOM 1356 O O . PRO A 1 182 ? -5.966 20.817 -10.208 1.00 73.19 182 PRO A O 1
ATOM 1359 N N . ASP A 1 183 ? -5.982 21.349 -12.396 1.00 72.56 183 ASP A N 1
ATOM 1360 C CA . ASP A 1 183 ? -6.380 22.759 -12.225 1.00 72.56 183 ASP A CA 1
ATOM 1361 C C . ASP A 1 183 ? -7.807 22.930 -11.669 1.00 72.56 183 ASP A C 1
ATOM 1363 O O . ASP A 1 183 ? -8.229 24.033 -11.318 1.00 72.56 183 ASP A O 1
ATOM 1367 N N . THR A 1 184 ? -8.568 21.836 -11.593 1.00 73.81 184 THR A N 1
ATOM 1368 C CA . THR A 1 184 ? -9.941 21.798 -11.086 1.00 73.81 184 THR A CA 1
ATOM 1369 C C . THR A 1 184 ? -10.125 20.638 -10.118 1.00 73.81 184 THR A C 1
AT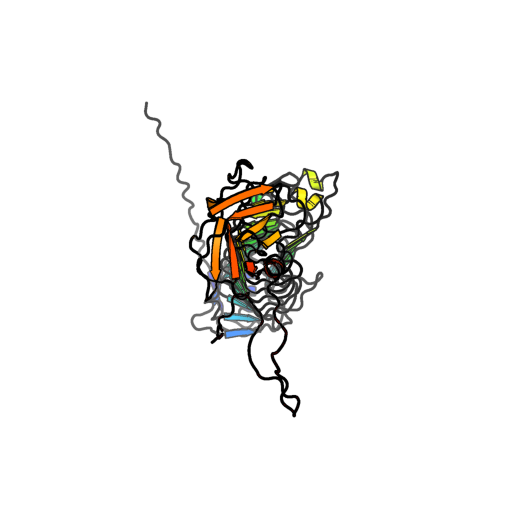OM 1371 O O . THR A 1 184 ? -9.448 19.615 -10.214 1.00 73.81 184 THR A O 1
ATOM 1374 N N . THR A 1 185 ? -11.072 20.795 -9.195 1.00 76.31 185 THR A N 1
ATOM 1375 C CA . THR A 1 185 ? -11.488 19.755 -8.254 1.00 76.31 185 THR A CA 1
ATOM 1376 C C . THR A 1 185 ? -11.879 18.477 -8.983 1.00 76.31 185 THR A C 1
ATOM 1378 O O . THR A 1 185 ? -12.858 18.468 -9.726 1.00 76.31 185 THR A O 1
ATOM 1381 N N . SER A 1 186 ? -11.147 17.391 -8.731 1.00 81.62 186 SER A N 1
ATOM 1382 C CA . SER A 1 186 ? -11.422 16.093 -9.338 1.00 81.62 186 SER A CA 1
ATOM 1383 C C . SER A 1 186 ? -11.279 14.933 -8.356 1.00 81.62 186 SER A C 1
ATOM 1385 O O . SER A 1 186 ? -10.302 14.841 -7.615 1.00 81.62 186 SER A O 1
ATOM 1387 N N . ASP A 1 187 ? -12.262 14.031 -8.405 1.00 84.81 187 ASP A N 1
ATOM 1388 C CA . ASP A 1 187 ? -12.203 12.671 -7.857 1.00 84.81 187 ASP A CA 1
ATOM 1389 C C . ASP A 1 187 ? -12.165 11.623 -9.000 1.00 84.81 187 ASP A C 1
ATOM 1391 O O . ASP A 1 187 ? -12.408 10.431 -8.784 1.00 84.81 187 ASP A O 1
ATOM 1395 N N . ASN A 1 188 ? -11.861 12.039 -10.235 1.00 86.56 188 ASN A N 1
ATOM 1396 C CA . ASN A 1 188 ? -11.689 11.154 -11.383 1.00 86.56 188 ASN A CA 1
ATOM 1397 C C . ASN A 1 188 ? -10.205 10.814 -11.577 1.00 86.56 188 ASN A C 1
ATOM 1399 O O . ASN A 1 188 ? -9.369 11.686 -11.802 1.00 86.56 188 ASN A O 1
ATOM 1403 N N . ASP A 1 189 ? -9.880 9.521 -11.550 1.00 88.25 189 ASP A N 1
ATOM 1404 C CA . ASP A 1 189 ? -8.520 9.012 -11.762 1.00 88.25 189 ASP A CA 1
ATOM 1405 C C . ASP A 1 189 ? -7.9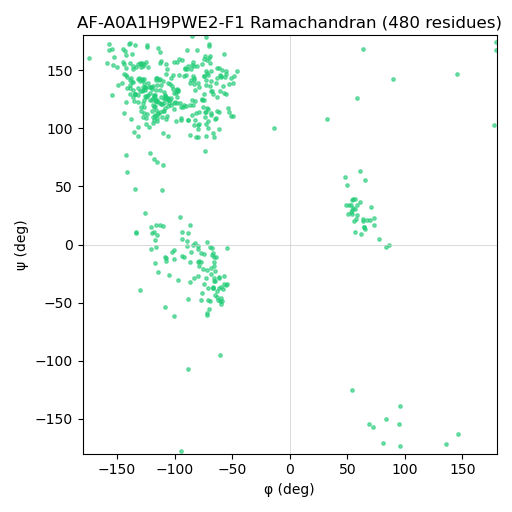23 9.459 -13.109 1.00 88.25 189 ASP A C 1
ATOM 1407 O O . ASP A 1 189 ? -6.702 9.546 -13.247 1.00 88.25 189 ASP A O 1
ATOM 1411 N N . ALA A 1 190 ? -8.761 9.719 -14.120 1.00 87.19 190 ALA A N 1
ATOM 1412 C CA . ALA A 1 190 ? -8.326 10.118 -15.457 1.00 87.19 190 ALA A CA 1
ATOM 1413 C C . ALA A 1 190 ? -7.687 11.515 -15.511 1.00 87.19 190 ALA A C 1
ATOM 1415 O O . ALA A 1 190 ? -6.851 11.738 -16.382 1.00 87.19 190 ALA A O 1
ATOM 1416 N N . ASP A 1 191 ? -8.024 12.404 -14.574 1.00 87.12 191 ASP A N 1
ATOM 1417 C CA . ASP A 1 191 ? -7.626 13.818 -14.628 1.00 87.12 191 ASP A CA 1
ATOM 1418 C C . ASP A 1 191 ? -6.182 14.045 -14.157 1.00 87.12 191 ASP A C 1
ATOM 1420 O O . ASP A 1 191 ? -5.585 15.089 -14.411 1.00 87.12 191 ASP A O 1
ATOM 1424 N N . TYR A 1 192 ? -5.594 13.050 -13.496 1.00 87.94 192 TYR A N 1
ATOM 1425 C CA . TYR A 1 192 ? -4.185 13.053 -13.125 1.00 87.94 192 TYR A CA 1
ATOM 1426 C C . TYR A 1 192 ? -3.352 12.605 -14.327 1.00 87.94 192 TYR A C 1
ATOM 1428 O O . TYR A 1 192 ? -3.675 11.613 -14.971 1.00 87.94 192 TYR A O 1
ATOM 1436 N N . THR A 1 193 ? -2.273 13.307 -14.655 1.00 88.06 193 THR A N 1
ATOM 1437 C CA . THR A 1 193 ? -1.437 12.968 -15.823 1.00 88.06 193 THR A CA 1
ATOM 1438 C C . THR A 1 193 ? -0.215 12.140 -15.436 1.00 88.06 193 THR A C 1
ATOM 1440 O O . THR A 1 193 ? 0.213 11.297 -16.216 1.00 88.06 193 THR A O 1
ATOM 1443 N N . ASN A 1 194 ? 0.317 12.323 -14.224 1.00 88.81 194 ASN A N 1
ATOM 1444 C CA . ASN A 1 194 ? 1.374 11.487 -13.655 1.00 88.81 194 ASN A CA 1
ATOM 1445 C C . ASN A 1 194 ? 0.791 10.530 -12.610 1.00 88.81 194 ASN A C 1
ATOM 1447 O O . ASN A 1 194 ? 0.139 10.990 -11.670 1.00 88.81 194 ASN A O 1
ATOM 1451 N N . LYS A 1 195 ? 1.016 9.221 -12.771 1.00 93.56 195 LYS A N 1
ATOM 1452 C CA . LYS A 1 195 ? 0.404 8.183 -11.933 1.00 93.56 195 LYS A CA 1
ATOM 1453 C C . LYS A 1 195 ? 1.383 7.085 -11.540 1.00 93.56 195 LYS A C 1
ATOM 1455 O O . LYS A 1 195 ? 2.154 6.584 -12.358 1.00 93.56 195 LYS A O 1
ATOM 1460 N N . ILE A 1 196 ? 1.227 6.612 -10.310 1.00 97.69 196 ILE A N 1
ATOM 1461 C CA . ILE A 1 196 ? 1.741 5.321 -9.857 1.00 97.69 196 ILE A CA 1
ATOM 1462 C C . ILE A 1 196 ? 0.537 4.454 -9.483 1.00 97.69 196 ILE A C 1
ATOM 1464 O O . ILE A 1 196 ? -0.216 4.778 -8.566 1.00 97.69 196 ILE A O 1
ATOM 1468 N N . ILE A 1 197 ? 0.329 3.359 -10.210 1.00 98.44 197 ILE A N 1
ATOM 1469 C CA . ILE A 1 197 ? -0.818 2.463 -10.012 1.00 98.44 197 ILE A CA 1
ATOM 1470 C C . ILE A 1 197 ? -0.302 1.080 -9.644 1.00 98.44 197 ILE A C 1
ATOM 1472 O O . ILE A 1 197 ? 0.509 0.501 -10.361 1.00 98.44 197 ILE A O 1
ATOM 1476 N N . VAL A 1 198 ? -0.782 0.538 -8.534 1.00 98.88 198 VAL A N 1
ATOM 1477 C CA . VAL A 1 198 ? -0.363 -0.761 -8.017 1.00 98.88 198 VAL A CA 1
ATOM 1478 C C . VAL A 1 198 ? -1.610 -1.584 -7.742 1.00 98.88 198 VAL A C 1
ATOM 1480 O O . VAL A 1 198 ? -2.412 -1.222 -6.882 1.00 98.88 198 VAL A O 1
ATOM 1483 N N . THR A 1 199 ? -1.776 -2.681 -8.476 1.00 98.88 199 THR A N 1
ATOM 1484 C CA . THR A 1 199 ? -2.981 -3.510 -8.407 1.00 98.88 199 THR A CA 1
ATOM 1485 C C . THR A 1 199 ? -2.632 -4.979 -8.233 1.00 98.88 199 THR A C 1
ATOM 1487 O O . THR A 1 199 ? -1.774 -5.503 -8.943 1.00 98.88 199 THR A O 1
ATOM 1490 N N . GLY A 1 200 ? -3.272 -5.668 -7.286 1.00 98.81 200 GLY A N 1
ATOM 1491 C CA . GLY A 1 200 ? -3.059 -7.112 -7.109 1.00 98.81 200 GLY A CA 1
ATOM 1492 C C . GLY A 1 200 ? -1.638 -7.489 -6.676 1.00 98.81 200 GLY A C 1
ATOM 1493 O O . GLY A 1 200 ? -1.234 -8.635 -6.843 1.00 98.81 200 GLY A O 1
ATOM 1494 N N . CYS A 1 201 ? -0.836 -6.532 -6.200 1.00 98.94 201 CYS A N 1
ATOM 1495 C CA . CYS A 1 201 ? 0.574 -6.765 -5.892 1.00 98.94 201 CYS A CA 1
ATOM 1496 C C . CYS A 1 201 ? 0.774 -7.194 -4.437 1.00 98.94 201 CYS A C 1
ATOM 1498 O O . CYS A 1 201 ? 0.029 -6.792 -3.542 1.00 98.94 201 CYS A O 1
ATOM 1500 N N . THR A 1 202 ? 1.835 -7.959 -4.188 1.00 98.94 202 THR A N 1
ATOM 1501 C CA . THR A 1 202 ? 2.234 -8.378 -2.839 1.00 98.94 202 THR A CA 1
ATOM 1502 C C . THR A 1 202 ? 3.574 -7.763 -2.462 1.00 98.94 202 THR A C 1
ATOM 1504 O O . THR A 1 202 ? 4.575 -7.991 -3.135 1.00 98.94 202 THR A O 1
ATOM 1507 N N . PHE A 1 203 ? 3.605 -7.022 -1.360 1.00 98.88 203 PHE A N 1
ATOM 1508 C CA . PHE A 1 203 ? 4.799 -6.487 -0.719 1.00 98.88 203 PHE A CA 1
ATOM 1509 C C . PHE A 1 203 ? 5.045 -7.281 0.559 1.00 98.88 203 PHE A C 1
ATOM 1511 O O . PHE A 1 203 ? 4.306 -7.118 1.529 1.00 98.88 203 PHE A O 1
ATOM 1518 N N . SER A 1 204 ? 6.077 -8.125 0.572 1.00 98.75 204 SER A N 1
ATOM 1519 C CA . SER A 1 204 ? 6.401 -8.947 1.740 1.00 98.75 204 SER A CA 1
ATOM 1520 C C . SER A 1 204 ? 7.833 -8.773 2.216 1.00 98.75 204 SER A C 1
ATOM 1522 O O . SER A 1 204 ? 8.773 -8.826 1.420 1.00 98.75 204 SER A O 1
ATOM 1524 N N . ASN A 1 205 ? 8.016 -8.643 3.530 1.00 98.69 205 ASN A N 1
ATOM 1525 C CA . ASN A 1 205 ? 9.339 -8.557 4.160 1.00 98.69 205 ASN A CA 1
ATOM 1526 C C . ASN A 1 205 ? 10.208 -7.412 3.605 1.00 98.69 205 ASN A C 1
ATOM 1528 O O . ASN A 1 205 ? 11.433 -7.526 3.534 1.00 98.69 205 ASN A O 1
ATOM 1532 N N . ASN A 1 206 ? 9.594 -6.313 3.160 1.00 98.62 206 ASN A N 1
ATOM 1533 C CA . ASN A 1 206 ? 10.347 -5.131 2.752 1.00 98.62 206 ASN A CA 1
ATOM 1534 C C . ASN A 1 206 ? 10.666 -4.263 3.971 1.00 98.62 206 ASN A C 1
ATOM 1536 O O . ASN A 1 206 ? 9.960 -4.285 4.976 1.00 98.62 206 ASN A O 1
ATOM 1540 N N . SER A 1 207 ? 11.733 -3.479 3.885 1.00 97.62 207 SER A N 1
ATOM 1541 C CA . SER A 1 207 ? 12.150 -2.556 4.939 1.00 97.62 207 SER A CA 1
ATOM 1542 C C . SER A 1 207 ? 12.453 -1.166 4.384 1.00 97.62 207 SER A C 1
ATOM 1544 O O . SER A 1 207 ? 12.790 -1.005 3.211 1.00 97.62 207 SER A O 1
ATOM 1546 N N . GLY A 1 208 ? 12.338 -0.149 5.235 1.00 95.94 208 GLY A N 1
ATOM 1547 C CA . GLY A 1 208 ? 12.589 1.241 4.867 1.00 95.94 208 GLY A CA 1
ATOM 1548 C C . GLY A 1 208 ? 11.308 1.983 4.499 1.00 95.94 208 GLY A C 1
ATOM 1549 O O . GLY A 1 208 ? 10.302 1.881 5.192 1.00 95.94 208 GLY A O 1
ATOM 1550 N N . MET A 1 209 ? 11.364 2.802 3.451 1.00 96.75 209 MET A N 1
ATOM 1551 C CA . MET A 1 209 ? 10.217 3.584 2.987 1.00 96.75 209 MET A CA 1
ATOM 1552 C C . MET A 1 209 ? 9.848 3.131 1.583 1.00 96.75 209 MET A C 1
ATOM 1554 O O . MET A 1 209 ? 10.631 3.361 0.657 1.00 96.75 209 MET A O 1
ATOM 1558 N N . ILE A 1 210 ? 8.688 2.490 1.430 1.00 97.94 210 ILE A N 1
ATOM 1559 C CA . ILE A 1 210 ? 8.282 1.905 0.146 1.00 97.94 210 ILE A CA 1
ATOM 1560 C C . ILE A 1 210 ? 7.909 3.021 -0.827 1.00 97.94 210 ILE A C 1
ATOM 1562 O O . ILE A 1 210 ? 8.574 3.178 -1.846 1.00 97.94 210 ILE A O 1
ATOM 1566 N N . PHE A 1 211 ? 6.910 3.836 -0.494 1.00 97.94 211 PHE A N 1
ATOM 1567 C CA . PHE A 1 211 ? 6.471 4.953 -1.326 1.00 97.94 211 PHE A CA 1
ATOM 1568 C C . PHE A 1 211 ? 6.906 6.289 -0.713 1.00 97.94 211 PHE A C 1
ATOM 1570 O O . PHE A 1 211 ? 6.587 6.590 0.437 1.00 97.94 211 PHE A O 1
ATOM 1577 N N . PHE A 1 212 ? 7.611 7.103 -1.499 1.00 96.69 212 PHE A N 1
ATOM 1578 C CA . PHE A 1 212 ? 7.921 8.502 -1.196 1.00 96.69 212 PHE A CA 1
ATOM 1579 C C . PHE A 1 212 ? 7.594 9.354 -2.419 1.00 96.69 212 PHE A C 1
ATOM 1581 O O . PHE A 1 212 ? 8.396 9.463 -3.347 1.00 96.69 212 PHE A O 1
ATOM 1588 N N . VAL A 1 213 ? 6.387 9.899 -2.448 1.00 95.31 213 VAL A N 1
ATOM 1589 C CA . VAL A 1 213 ? 5.758 10.367 -3.688 1.00 95.31 213 VAL A CA 1
ATOM 1590 C C . VAL A 1 213 ? 4.977 11.648 -3.443 1.00 95.31 213 VAL A C 1
ATOM 1592 O O . VAL A 1 213 ? 4.394 11.830 -2.376 1.00 95.31 213 VAL A O 1
ATOM 1595 N N . GLU A 1 214 ? 4.957 12.519 -4.448 1.00 93.69 214 GLU A N 1
ATOM 1596 C CA . GLU A 1 214 ? 4.132 13.735 -4.470 1.00 93.69 214 GLU A CA 1
ATOM 1597 C C . GLU A 1 214 ? 3.134 13.764 -5.637 1.00 93.69 214 GLU A C 1
ATOM 1599 O O . GLU A 1 214 ? 2.526 14.796 -5.923 1.00 93.69 214 GLU A O 1
ATOM 1604 N N . ARG A 1 215 ? 2.986 12.635 -6.337 1.00 92.00 215 ARG A N 1
ATOM 1605 C CA . ARG A 1 215 ? 2.121 12.435 -7.509 1.00 92.00 215 ARG A CA 1
ATOM 1606 C C . ARG A 1 215 ? 1.001 11.443 -7.191 1.00 92.00 215 ARG A C 1
ATOM 1608 O O . ARG A 1 215 ? 1.039 10.793 -6.151 1.00 92.00 215 ARG A O 1
ATOM 1615 N N . TYR A 1 216 ? 0.014 11.328 -8.081 1.00 93.75 216 TYR A N 1
ATOM 1616 C CA . TYR A 1 216 ? -1.140 10.451 -7.874 1.00 93.75 216 TYR A CA 1
ATOM 1617 C C . TYR A 1 216 ? -0.706 9.003 -7.612 1.00 93.75 216 TYR A C 1
ATOM 1619 O O . TYR A 1 216 ? 0.053 8.430 -8.402 1.00 93.75 216 TYR A O 1
ATOM 1627 N N . VAL A 1 217 ? -1.234 8.396 -6.543 1.00 96.50 217 VAL A N 1
ATOM 1628 C CA . VAL A 1 217 ? -1.039 6.968 -6.256 1.00 96.50 217 VAL A CA 1
ATOM 1629 C C . VAL A 1 217 ? -2.363 6.268 -6.024 1.00 96.50 217 VAL A C 1
ATOM 1631 O O . VAL A 1 217 ? -3.207 6.740 -5.263 1.00 96.50 217 VAL A O 1
ATOM 1634 N N . LYS A 1 218 ? -2.495 5.087 -6.626 1.00 97.81 218 LYS A N 1
ATOM 1635 C CA . LYS A 1 218 ? -3.570 4.141 -6.338 1.00 97.81 218 LYS A CA 1
ATOM 1636 C C . LYS A 1 218 ? -2.991 2.780 -5.993 1.00 97.81 218 LYS A C 1
ATOM 1638 O O . LYS A 1 218 ? -2.328 2.166 -6.825 1.00 97.81 218 LYS A O 1
ATOM 1643 N N . LEU A 1 219 ? -3.263 2.323 -4.777 1.00 98.81 219 LEU A N 1
ATOM 1644 C CA . LEU A 1 219 ? -3.033 0.957 -4.324 1.00 98.81 219 LEU A CA 1
ATOM 1645 C C . LEU A 1 219 ? -4.395 0.266 -4.268 1.00 98.81 219 LEU A C 1
ATOM 1647 O O . LEU A 1 219 ? -5.284 0.754 -3.576 1.00 98.81 219 LEU A O 1
ATOM 1651 N N . ASP A 1 220 ? -4.574 -0.829 -4.999 1.00 98.88 220 ASP A N 1
ATOM 1652 C CA . ASP A 1 220 ? -5.859 -1.528 -5.071 1.00 98.88 220 ASP A CA 1
ATOM 1653 C C . ASP A 1 220 ? -5.671 -3.044 -5.032 1.00 98.88 220 ASP A C 1
ATOM 1655 O O . ASP A 1 220 ? -4.878 -3.602 -5.793 1.00 98.88 220 ASP A O 1
ATOM 1659 N N . ASN A 1 221 ? -6.408 -3.724 -4.156 1.00 98.88 221 ASN A N 1
ATOM 1660 C CA . ASN A 1 221 ? -6.336 -5.176 -4.000 1.00 98.88 221 ASN A CA 1
ATOM 1661 C C . ASN A 1 221 ? -4.896 -5.678 -3.750 1.00 98.88 221 ASN A C 1
ATOM 1663 O O . ASN A 1 221 ? -4.466 -6.693 -4.297 1.00 98.88 221 ASN A O 1
ATOM 1667 N N . CYS A 1 222 ? -4.115 -4.926 -2.974 1.00 98.94 222 CYS A N 1
ATOM 1668 C CA . CYS A 1 222 ? -2.725 -5.245 -2.662 1.00 98.94 222 CYS A CA 1
ATOM 1669 C C . CYS A 1 222 ? -2.599 -5.942 -1.303 1.00 98.94 222 CYS A C 1
ATOM 1671 O O . CYS A 1 222 ? -3.436 -5.780 -0.415 1.00 98.94 222 CYS A O 1
ATOM 1673 N N . ILE A 1 223 ? -1.505 -6.678 -1.120 1.00 98.94 223 ILE A N 1
ATOM 1674 C CA . ILE A 1 223 ? -1.142 -7.309 0.152 1.00 98.94 223 ILE A CA 1
ATOM 1675 C C . ILE A 1 223 ? 0.178 -6.711 0.629 1.00 98.94 223 ILE A C 1
ATOM 1677 O O . ILE A 1 223 ? 1.168 -6.743 -0.095 1.00 98.94 223 ILE A O 1
ATOM 1681 N N . PHE A 1 224 ? 0.202 -6.202 1.854 1.00 98.94 224 PHE A N 1
ATOM 1682 C CA . PHE A 1 224 ? 1.399 -5.758 2.558 1.00 98.94 224 PHE A CA 1
ATOM 1683 C C . PHE A 1 224 ? 1.564 -6.624 3.802 1.00 98.94 224 PHE A C 1
ATOM 1685 O O . PHE A 1 224 ? 0.815 -6.479 4.767 1.00 98.94 224 PHE A O 1
ATOM 1692 N N . ASP A 1 225 ? 2.536 -7.527 3.774 1.00 98.88 225 ASP A N 1
ATOM 1693 C CA . ASP A 1 225 ? 2.763 -8.505 4.834 1.00 98.88 225 ASP A CA 1
ATOM 1694 C C . ASP A 1 225 ? 4.183 -8.397 5.403 1.00 98.88 225 ASP A C 1
ATOM 1696 O O . ASP A 1 225 ? 5.167 -8.415 4.662 1.00 98.88 225 ASP A O 1
ATOM 1700 N N . ASN A 1 226 ? 4.309 -8.291 6.725 1.00 98.75 226 ASN A N 1
ATOM 1701 C CA . ASN A 1 226 ? 5.604 -8.279 7.415 1.00 98.75 226 ASN A CA 1
ATOM 1702 C C . ASN A 1 226 ? 6.587 -7.196 6.915 1.00 98.75 226 ASN A C 1
ATOM 1704 O O . ASN A 1 226 ? 7.803 -7.395 6.925 1.00 98.75 226 ASN A O 1
ATOM 1708 N N . ASN A 1 227 ? 6.101 -6.040 6.451 1.00 98.69 227 ASN A N 1
ATOM 1709 C CA . ASN A 1 227 ? 6.987 -4.936 6.071 1.00 98.69 227 ASN A CA 1
ATOM 1710 C C . ASN A 1 227 ? 7.390 -4.109 7.300 1.00 98.69 227 ASN A C 1
ATOM 1712 O O . ASN A 1 227 ? 6.658 -4.030 8.285 1.00 98.69 227 ASN A O 1
ATOM 1716 N N . SER A 1 228 ? 8.551 -3.459 7.238 1.00 98.25 228 SER A N 1
ATOM 1717 C CA . SER A 1 228 ? 9.055 -2.580 8.296 1.00 98.25 228 SER A CA 1
ATOM 1718 C C . SER A 1 228 ? 9.351 -1.167 7.788 1.00 98.25 228 SER A C 1
ATOM 1720 O O . SER A 1 228 ? 9.921 -0.977 6.716 1.00 98.25 228 SER A O 1
ATOM 1722 N N . GLY A 1 229 ? 8.995 -0.159 8.580 1.00 97.06 229 GLY A N 1
ATOM 1723 C CA . GLY A 1 229 ? 9.103 1.254 8.232 1.00 97.06 229 GLY A CA 1
ATOM 1724 C C . GLY A 1 229 ? 7.811 1.834 7.647 1.00 97.06 229 GLY A C 1
ATOM 1725 O O . GLY A 1 229 ? 6.711 1.393 7.969 1.00 97.06 229 GLY A O 1
ATOM 1726 N N . LEU A 1 230 ? 7.951 2.884 6.838 1.00 97.25 230 LEU A N 1
ATOM 1727 C CA . LEU A 1 230 ? 6.822 3.590 6.229 1.00 97.25 230 LEU A CA 1
ATOM 1728 C C . LEU A 1 230 ? 6.408 2.872 4.944 1.00 97.25 230 LEU A C 1
ATOM 1730 O O . LEU A 1 230 ? 7.209 2.735 4.018 1.00 97.25 230 LEU A O 1
ATOM 1734 N N . ILE A 1 231 ? 5.141 2.478 4.847 1.00 98.12 231 ILE A N 1
ATOM 1735 C CA . ILE A 1 231 ? 4.581 2.026 3.574 1.00 98.12 231 ILE A CA 1
ATOM 1736 C C . ILE A 1 231 ? 4.410 3.249 2.674 1.00 98.12 231 ILE A C 1
ATOM 1738 O O . ILE A 1 231 ? 5.042 3.324 1.626 1.00 98.12 231 ILE A O 1
ATOM 1742 N N . GLY A 1 232 ? 3.626 4.237 3.107 1.00 96.94 232 GLY A N 1
ATOM 1743 C CA . GLY A 1 232 ? 3.330 5.439 2.334 1.00 96.94 232 GLY A CA 1
ATOM 1744 C C . GLY A 1 232 ? 3.780 6.713 3.033 1.00 96.94 232 GLY A C 1
ATOM 1745 O O . GLY A 1 232 ? 3.235 7.087 4.068 1.00 96.94 232 GLY A O 1
ATOM 1746 N N . ASN A 1 233 ? 4.740 7.421 2.443 1.00 96.12 233 ASN A N 1
ATOM 1747 C CA . ASN A 1 233 ? 4.967 8.834 2.717 1.00 96.12 233 ASN A CA 1
ATOM 1748 C C . ASN A 1 233 ? 4.446 9.636 1.519 1.00 96.12 233 ASN A C 1
ATOM 1750 O O . ASN A 1 233 ? 5.125 9.793 0.500 1.00 96.12 233 ASN A O 1
ATOM 1754 N N . PHE A 1 234 ? 3.193 10.056 1.638 1.00 94.38 234 PHE A N 1
ATOM 1755 C CA . PHE A 1 234 ? 2.419 10.683 0.582 1.00 94.38 234 PHE A CA 1
ATOM 1756 C C . PHE A 1 234 ? 2.426 12.192 0.797 1.00 94.38 234 PHE A C 1
ATOM 1758 O O . PHE A 1 234 ? 2.017 12.695 1.845 1.00 94.38 234 PHE A O 1
ATOM 1765 N N . ARG A 1 235 ? 3.007 12.921 -0.152 1.00 91.50 235 ARG A N 1
ATOM 1766 C CA . ARG A 1 235 ? 3.325 14.336 0.017 1.00 91.50 235 ARG A CA 1
ATOM 1767 C C . ARG A 1 235 ? 2.704 15.198 -1.072 1.00 91.50 235 ARG A C 1
ATOM 1769 O O . ARG A 1 235 ? 2.194 14.706 -2.069 1.00 91.50 235 ARG A O 1
ATOM 1776 N N . GLY A 1 236 ? 2.798 16.506 -0.895 1.00 88.12 236 GLY A N 1
ATOM 1777 C CA . GLY A 1 236 ? 2.296 17.451 -1.879 1.00 88.12 236 GLY A CA 1
ATOM 1778 C C . GLY A 1 236 ? 0.775 17.418 -1.943 1.00 88.12 236 GLY A C 1
ATOM 1779 O O . GLY A 1 236 ? 0.108 17.117 -0.962 1.00 88.12 236 GLY A O 1
ATOM 1780 N N . VAL A 1 237 ? 0.235 17.796 -3.089 1.00 86.19 237 VAL A N 1
ATOM 1781 C CA . VAL A 1 237 ? -1.188 18.105 -3.261 1.00 86.19 237 VAL A CA 1
ATOM 1782 C C . VAL A 1 237 ? -1.895 17.084 -4.152 1.00 86.19 237 VAL A C 1
ATOM 1784 O O . VAL A 1 237 ? -2.962 17.365 -4.665 1.00 86.19 237 VAL A O 1
ATOM 1787 N N . ASN A 1 238 ? -1.319 15.904 -4.392 1.00 88.44 238 ASN A N 1
ATOM 1788 C CA . ASN A 1 238 ? -1.908 14.901 -5.284 1.00 88.44 238 ASN A CA 1
ATOM 1789 C C . ASN A 1 238 ? -2.781 13.876 -4.561 1.00 88.44 238 ASN A C 1
ATOM 1791 O O . ASN A 1 238 ? -2.682 13.674 -3.360 1.00 88.44 238 ASN A O 1
ATOM 1795 N N . ARG A 1 239 ? -3.669 13.224 -5.317 1.00 91.38 239 ARG A N 1
ATOM 1796 C CA . ARG A 1 239 ? -4.620 12.271 -4.748 1.00 91.38 239 ARG A CA 1
ATOM 1797 C C . ARG A 1 239 ? -3.966 10.920 -4.465 1.00 91.38 239 ARG A C 1
ATOM 1799 O O . ARG A 1 239 ? -3.270 10.366 -5.316 1.00 91.38 239 ARG A O 1
ATOM 1806 N N . PHE A 1 240 ? -4.269 10.371 -3.295 1.00 94.50 240 PHE A N 1
ATOM 1807 C CA . PHE A 1 240 ? -3.753 9.098 -2.807 1.00 94.50 240 PHE A CA 1
ATOM 1808 C C . PHE A 1 240 ? -4.908 8.173 -2.432 1.00 94.50 240 PHE A C 1
ATOM 1810 O O . PHE A 1 240 ? -5.791 8.546 -1.659 1.00 94.50 240 PHE A O 1
ATOM 1817 N N . GLN A 1 241 ? -4.903 6.959 -2.975 1.00 97.19 241 GLN A N 1
ATOM 1818 C CA . GLN A 1 241 ? -5.953 5.970 -2.750 1.00 97.19 241 GLN A CA 1
ATOM 1819 C C . GLN A 1 241 ? -5.351 4.641 -2.309 1.00 97.19 241 GLN A C 1
ATOM 1821 O O . GLN A 1 241 ? -4.422 4.133 -2.939 1.00 97.19 241 GLN A O 1
ATOM 1826 N N . VAL A 1 242 ? -5.912 4.074 -1.246 1.00 98.69 242 VAL A N 1
ATOM 1827 C CA . VAL A 1 242 ? -5.613 2.734 -0.746 1.00 98.69 242 VAL A CA 1
ATOM 1828 C C . VAL A 1 242 ? -6.936 1.995 -0.617 1.00 98.69 242 VAL A C 1
ATOM 1830 O O . VAL A 1 242 ? -7.774 2.342 0.216 1.00 98.69 242 VAL A O 1
ATOM 1833 N N . LEU A 1 243 ? -7.144 1.024 -1.494 1.00 98.75 243 LEU A N 1
ATOM 1834 C CA . LEU A 1 243 ? -8.434 0.391 -1.721 1.00 98.75 243 LEU A CA 1
ATOM 1835 C C . LEU A 1 243 ? -8.301 -1.122 -1.588 1.00 98.75 243 LEU A C 1
ATOM 1837 O O . LEU A 1 243 ? -7.331 -1.705 -2.083 1.00 98.75 243 LEU A O 1
ATOM 1841 N N . ASN A 1 244 ? -9.285 -1.759 -0.955 1.00 98.81 244 ASN A N 1
ATOM 1842 C CA . ASN A 1 244 ? -9.458 -3.218 -0.944 1.00 98.81 244 ASN A CA 1
ATOM 1843 C C . ASN A 1 244 ? -8.191 -4.008 -0.566 1.00 98.81 244 ASN A C 1
ATOM 1845 O O . ASN A 1 244 ? -7.992 -5.132 -1.020 1.00 98.81 244 ASN A O 1
ATOM 1849 N N . SER A 1 245 ? -7.282 -3.402 0.198 1.00 98.94 245 SER A N 1
ATOM 1850 C CA . SER A 1 245 ? -5.941 -3.935 0.426 1.00 98.94 245 SER A CA 1
ATOM 1851 C C . SER A 1 245 ? -5.812 -4.509 1.831 1.00 98.94 245 SER A C 1
ATOM 1853 O O . SER A 1 245 ? -6.481 -4.077 2.771 1.00 98.94 245 SER A O 1
ATOM 1855 N N . THR A 1 246 ? -4.939 -5.500 1.979 1.00 98.94 246 THR A N 1
ATOM 1856 C CA . THR A 1 246 ? -4.671 -6.170 3.256 1.00 98.94 246 THR A CA 1
ATOM 1857 C C . THR A 1 246 ? -3.292 -5.793 3.775 1.00 98.94 246 THR A C 1
ATOM 1859 O O . THR A 1 246 ? -2.302 -5.877 3.054 1.00 98.94 246 THR A O 1
ATOM 1862 N N . PHE A 1 247 ? -3.231 -5.411 5.045 1.00 98.88 247 PHE A N 1
ATOM 1863 C CA . PHE A 1 247 ? -2.029 -5.015 5.762 1.00 98.88 247 PHE A CA 1
ATOM 1864 C C . PHE A 1 247 ? -1.905 -5.870 7.017 1.00 98.88 247 PHE A C 1
ATOM 1866 O O . PHE A 1 247 ? -2.679 -5.698 7.963 1.00 98.88 247 PHE A O 1
ATOM 1873 N N . THR A 1 248 ? -0.934 -6.777 7.033 1.00 98.81 248 THR A N 1
ATOM 1874 C CA . THR A 1 248 ? -0.735 -7.730 8.125 1.00 98.81 248 THR A CA 1
ATOM 1875 C C . THR A 1 248 ? 0.687 -7.660 8.665 1.00 98.81 248 THR A C 1
ATOM 1877 O O . THR A 1 248 ? 1.647 -7.647 7.896 1.00 98.81 248 THR A O 1
ATOM 1880 N N . ASN A 1 249 ? 0.831 -7.611 9.993 1.00 98.69 249 ASN A N 1
ATOM 1881 C CA . ASN A 1 249 ? 2.128 -7.649 10.682 1.00 98.69 249 ASN A CA 1
ATOM 1882 C C . ASN A 1 249 ? 3.139 -6.583 10.214 1.00 98.69 249 ASN A C 1
ATOM 1884 O O . ASN A 1 249 ? 4.351 -6.781 10.314 1.00 98.69 249 ASN A O 1
ATOM 1888 N N . ASN A 1 250 ? 2.679 -5.444 9.685 1.00 98.75 250 ASN A N 1
ATOM 1889 C CA . ASN A 1 250 ? 3.595 -4.376 9.302 1.00 98.75 250 ASN A CA 1
ATOM 1890 C C . ASN A 1 250 ? 4.004 -3.582 10.543 1.00 98.75 250 ASN A C 1
ATOM 1892 O O . ASN A 1 250 ? 3.187 -3.274 11.414 1.00 98.75 250 ASN A O 1
ATOM 1896 N N . THR A 1 251 ? 5.284 -3.234 10.619 1.00 98.38 251 THR A N 1
ATOM 1897 C CA . THR A 1 251 ? 5.871 -2.576 11.785 1.00 98.38 251 THR A CA 1
ATOM 1898 C C . THR A 1 251 ? 6.456 -1.225 11.418 1.00 98.38 251 THR A C 1
ATOM 1900 O O . THR A 1 251 ? 7.165 -1.079 10.432 1.00 98.38 251 THR A O 1
ATOM 1903 N N . GLY A 1 252 ? 6.205 -0.206 12.225 1.00 96.88 252 GLY A N 1
ATOM 1904 C CA . GLY A 1 252 ? 6.756 1.125 11.999 1.00 96.88 252 GLY A CA 1
ATOM 1905 C C . GLY A 1 252 ? 6.281 2.092 13.069 1.00 96.88 252 GLY A C 1
ATOM 1906 O O . GLY A 1 252 ? 5.358 1.793 13.814 1.00 96.88 252 GLY A O 1
ATOM 1907 N N . ALA A 1 253 ? 6.894 3.272 13.155 1.00 97.50 253 ALA A N 1
ATOM 1908 C CA . ALA A 1 253 ? 6.309 4.348 13.960 1.00 97.50 253 ALA A CA 1
ATOM 1909 C C . ALA A 1 253 ? 4.989 4.834 13.332 1.00 97.50 253 ALA A C 1
ATOM 1911 O O . ALA A 1 253 ? 4.027 5.164 14.027 1.00 97.50 253 ALA A O 1
ATOM 1912 N N . THR A 1 254 ? 4.941 4.863 11.999 1.00 97.62 254 THR A N 1
ATOM 1913 C CA . THR A 1 254 ? 3.764 5.196 11.199 1.00 97.62 254 THR A CA 1
ATOM 1914 C C . THR A 1 254 ? 3.823 4.428 9.878 1.00 97.62 254 THR A C 1
ATOM 1916 O O . THR A 1 254 ? 4.897 4.372 9.281 1.00 97.62 254 THR A O 1
ATOM 1919 N N . LEU A 1 255 ? 2.706 3.862 9.411 1.00 98.50 255 LEU A N 1
ATOM 1920 C CA . LEU A 1 255 ? 2.646 3.162 8.121 1.00 98.50 255 LEU A CA 1
ATOM 1921 C C . LEU A 1 255 ? 2.305 4.105 6.965 1.00 98.50 255 LEU A C 1
ATOM 1923 O O . LEU A 1 255 ? 2.991 4.078 5.944 1.00 98.50 255 LEU A O 1
ATOM 1927 N N . PHE A 1 256 ? 1.293 4.956 7.143 1.00 98.31 256 PHE A N 1
ATOM 1928 C CA . PHE A 1 256 ? 0.882 5.974 6.177 1.00 98.31 256 PHE A CA 1
ATOM 1929 C C . PHE A 1 256 ? 0.950 7.368 6.788 1.00 98.31 256 PHE A C 1
ATOM 1931 O O . PHE A 1 256 ? 0.426 7.597 7.877 1.00 98.31 256 PHE A O 1
ATOM 1938 N N . SER A 1 257 ? 1.581 8.302 6.084 1.00 95.81 257 SER A N 1
ATOM 1939 C CA . SER A 1 257 ? 1.710 9.694 6.510 1.00 95.81 257 SER A CA 1
ATOM 1940 C C . SER A 1 257 ? 1.462 10.645 5.349 1.00 95.81 257 SER A C 1
ATOM 1942 O O . SER A 1 257 ? 1.938 10.394 4.237 1.00 95.81 257 SER A O 1
ATOM 1944 N N . PHE A 1 258 ? 0.761 11.739 5.646 1.00 93.12 258 PHE A N 1
ATOM 1945 C CA . PHE A 1 258 ? 0.415 12.794 4.701 1.00 93.12 258 PHE A CA 1
ATOM 1946 C C . PHE A 1 258 ? 1.083 14.116 5.073 1.00 93.12 258 PHE A C 1
ATOM 1948 O O . PHE A 1 258 ? 1.120 14.498 6.245 1.00 93.12 258 PHE A O 1
ATOM 1955 N N . SER A 1 259 ? 1.612 14.828 4.076 1.00 90.06 259 SER A N 1
ATOM 1956 C CA . SER A 1 259 ? 2.090 16.202 4.272 1.00 90.06 259 SER A CA 1
ATOM 1957 C C . SER A 1 259 ? 2.057 17.015 2.985 1.00 90.06 259 SER A C 1
ATOM 1959 O O . SER A 1 259 ? 2.641 16.622 1.979 1.00 90.06 259 SER A O 1
ATOM 1961 N N . SER A 1 260 ? 1.454 18.194 3.027 1.00 84.62 260 SER A N 1
ATOM 1962 C CA . SER A 1 260 ? 1.311 19.052 1.854 1.00 84.62 260 SER A CA 1
ATOM 1963 C C . SER A 1 260 ? 1.663 20.509 2.160 1.00 84.62 260 SER A C 1
ATOM 1965 O O . SER A 1 260 ? 1.883 20.894 3.308 1.00 84.62 260 SER A O 1
ATOM 1967 N N . TRP A 1 261 ? 1.722 21.336 1.114 1.00 79.94 261 TRP A N 1
ATOM 1968 C CA . TRP A 1 261 ? 1.753 22.799 1.235 1.00 79.94 261 TRP A CA 1
ATOM 1969 C C . TRP A 1 261 ? 0.351 23.411 1.096 1.00 79.94 261 TRP A C 1
ATOM 1971 O O . TRP A 1 261 ? 0.221 24.577 0.724 1.00 79.94 261 TRP A O 1
ATOM 1981 N N . ILE A 1 262 ? -0.710 22.641 1.373 1.00 75.75 262 ILE A N 1
ATOM 1982 C CA . ILE A 1 262 ? -2.077 23.168 1.374 1.00 75.75 262 ILE A CA 1
ATOM 1983 C C . ILE A 1 262 ? -2.168 24.234 2.471 1.00 75.75 262 ILE A C 1
ATOM 1985 O O . ILE A 1 262 ? -2.042 23.933 3.659 1.00 75.75 262 ILE A O 1
ATOM 1989 N N . SER A 1 263 ? -2.393 25.487 2.079 1.00 74.44 263 SER A N 1
ATOM 1990 C CA . SER A 1 263 ? -2.726 26.576 2.996 1.00 74.44 263 SER A CA 1
ATOM 1991 C C . SER A 1 263 ? -4.211 26.539 3.364 1.00 74.44 263 SER A C 1
ATOM 1993 O O . SER A 1 263 ? -5.044 26.054 2.599 1.00 74.44 263 SER A O 1
ATOM 1995 N N . SER A 1 264 ? -4.557 27.078 4.537 1.00 70.94 264 SER A N 1
ATOM 1996 C CA . SER A 1 264 ? -5.951 27.180 5.000 1.00 70.94 264 SER A CA 1
ATOM 1997 C C . SER A 1 264 ? -6.805 28.117 4.135 1.00 70.94 264 SER A C 1
ATOM 1999 O O . SER A 1 264 ? -8.028 28.042 4.164 1.00 70.94 264 SER A O 1
ATOM 2001 N N . GLU A 1 265 ? -6.162 28.982 3.350 1.00 67.06 265 GLU A N 1
ATOM 2002 C CA . GLU A 1 265 ? -6.777 29.903 2.397 1.00 67.06 265 GLU A CA 1
ATOM 2003 C C . GLU A 1 265 ? -5.978 29.844 1.085 1.00 67.06 265 GLU A C 1
ATOM 2005 O O . GLU A 1 265 ? -4.758 30.032 1.101 1.00 67.06 265 GLU A O 1
ATOM 2010 N N . GLY A 1 266 ? -6.622 29.544 -0.049 1.00 69.44 266 GLY A N 1
ATOM 2011 C CA . GLY A 1 266 ? -5.983 29.595 -1.372 1.00 69.44 266 GLY A CA 1
ATOM 2012 C C . GLY A 1 266 ? -6.276 28.417 -2.306 1.00 69.44 266 GLY A C 1
ATOM 2013 O O . GLY A 1 266 ? -7.116 27.562 -2.027 1.00 69.44 266 GLY A O 1
ATOM 2014 N N . TRP A 1 267 ? -5.553 28.399 -3.434 1.00 71.75 267 TRP A N 1
ATOM 2015 C CA . TRP A 1 267 ? -5.703 27.447 -4.547 1.00 71.75 267 TRP A CA 1
ATOM 2016 C C . TRP A 1 267 ? -5.596 25.980 -4.110 1.00 71.75 267 TRP A C 1
ATOM 2018 O O . TRP A 1 267 ? -6.328 25.143 -4.622 1.00 71.75 267 TRP A O 1
ATOM 2028 N N . GLY A 1 268 ? -4.755 25.671 -3.118 1.00 73.12 268 GLY A N 1
ATOM 2029 C CA . GLY A 1 268 ? -4.527 24.297 -2.673 1.00 73.12 268 GLY A CA 1
ATOM 2030 C C . GLY A 1 268 ? -5.737 23.630 -2.015 1.00 73.12 268 GLY A C 1
ATOM 2031 O O . GLY A 1 268 ? -5.945 22.454 -2.232 1.00 73.12 268 GLY A O 1
ATOM 2032 N N . LEU A 1 269 ? -6.565 24.325 -1.226 1.00 77.56 269 LEU A N 1
ATOM 2033 C CA . LEU A 1 269 ? -7.689 23.666 -0.533 1.00 77.56 269 LEU A CA 1
ATOM 2034 C C . LEU A 1 269 ? -8.955 23.586 -1.405 1.00 77.56 269 LEU A C 1
ATOM 2036 O O . LEU A 1 269 ? -9.744 22.641 -1.288 1.00 77.56 269 LEU A O 1
ATOM 2040 N N . THR A 1 270 ? -9.160 24.578 -2.275 1.00 77.12 270 THR A N 1
ATOM 2041 C CA . THR A 1 270 ? -10.364 24.705 -3.113 1.00 77.12 270 THR A CA 1
ATOM 2042 C C . THR A 1 270 ? -10.332 23.808 -4.347 1.00 77.12 270 THR A C 1
ATOM 2044 O O . THR A 1 270 ? -11.388 23.377 -4.802 1.00 77.12 270 THR A O 1
ATOM 2047 N N . THR A 1 271 ? -9.147 23.471 -4.857 1.00 73.75 271 THR A N 1
ATOM 2048 C CA . THR A 1 271 ? -8.974 22.624 -6.052 1.00 73.75 271 THR A CA 1
ATOM 2049 C C . THR A 1 271 ? -8.891 21.130 -5.748 1.00 73.75 271 THR A C 1
ATOM 2051 O O . THR A 1 271 ? -8.809 20.327 -6.669 1.00 73.75 271 THR A O 1
ATOM 2054 N N . LEU A 1 272 ? -8.959 20.719 -4.479 1.00 80.88 272 LEU A N 1
ATOM 2055 C CA . LEU A 1 272 ? -8.881 19.305 -4.103 1.00 80.88 272 LEU A CA 1
ATOM 2056 C C . LEU A 1 272 ? -10.254 18.691 -3.887 1.00 80.88 272 LEU A C 1
ATOM 2058 O O . LEU A 1 272 ? -11.082 19.247 -3.152 1.00 80.88 272 LEU A O 1
ATOM 2062 N N . GLY A 1 273 ? -10.458 17.521 -4.501 1.00 79.88 273 GLY A N 1
ATOM 2063 C CA . GLY A 1 273 ? -11.636 16.677 -4.313 1.00 79.88 273 GLY A CA 1
ATOM 2064 C C . GLY A 1 273 ? -11.851 16.282 -2.855 1.00 79.88 273 GLY A C 1
ATOM 2065 O O . GLY A 1 273 ? -10.968 16.423 -2.006 1.00 79.88 273 GLY A O 1
ATOM 2066 N N . THR A 1 274 ? -13.055 15.809 -2.540 1.00 78.75 274 THR A N 1
ATOM 2067 C CA . THR A 1 274 ? -13.411 15.405 -1.171 1.00 78.75 274 THR A CA 1
ATOM 2068 C C . THR A 1 274 ? -12.724 14.110 -0.746 1.00 78.75 274 THR A C 1
ATOM 2070 O O . THR A 1 274 ? -12.536 13.898 0.446 1.00 78.75 274 THR A O 1
ATOM 2073 N N . ASN A 1 275 ? -12.297 13.281 -1.705 1.00 83.69 275 ASN A N 1
ATOM 2074 C CA . ASN A 1 275 ? -11.604 12.013 -1.471 1.00 83.69 275 ASN A CA 1
ATOM 2075 C C . ASN A 1 275 ? -10.141 12.102 -1.907 1.00 83.69 275 ASN A C 1
ATOM 2077 O O . ASN A 1 275 ? -9.630 11.242 -2.635 1.00 83.69 275 ASN A O 1
ATOM 2081 N N . HIS A 1 276 ? -9.488 13.186 -1.493 1.00 88.38 276 HIS A N 1
ATOM 2082 C CA . HIS A 1 276 ? -8.105 13.448 -1.846 1.00 88.38 276 HIS A CA 1
ATOM 2083 C C . HIS A 1 276 ? -7.159 12.405 -1.250 1.00 88.38 276 HIS A C 1
ATOM 2085 O O . HIS A 1 276 ? -6.290 11.885 -1.946 1.00 88.38 276 HIS A O 1
ATOM 2091 N N . HIS A 1 277 ? -7.374 12.053 0.016 1.00 93.00 277 HIS A N 1
ATOM 2092 C CA . HIS A 1 277 ? -6.806 10.859 0.627 1.00 93.00 277 HIS A CA 1
ATOM 2093 C C . HIS A 1 277 ? -7.954 9.898 0.908 1.00 93.00 277 HIS A C 1
ATOM 2095 O O . HIS A 1 277 ? -8.885 10.249 1.632 1.00 93.00 277 HIS A O 1
ATOM 2101 N N . LEU A 1 278 ? -7.908 8.701 0.334 1.00 96.62 278 LEU A N 1
ATOM 2102 C CA . LEU A 1 278 ? -8.982 7.723 0.460 1.00 96.62 278 LEU A CA 1
ATOM 2103 C C . LEU A 1 278 ? -8.437 6.381 0.939 1.00 96.62 278 LEU A C 1
ATOM 2105 O O . LEU A 1 278 ? -7.604 5.772 0.268 1.00 96.62 278 LEU A O 1
ATOM 2109 N N . PHE A 1 279 ? -8.965 5.913 2.066 1.00 98.50 279 PHE A N 1
ATOM 2110 C CA . PHE A 1 279 ? -8.825 4.541 2.540 1.00 98.50 279 PHE A CA 1
ATOM 2111 C C . PHE A 1 279 ? -10.203 3.893 2.558 1.00 98.50 279 PHE A C 1
ATOM 2113 O O . PHE A 1 279 ? -11.032 4.249 3.398 1.00 98.50 279 PHE A O 1
ATOM 2120 N N . ASP A 1 280 ? -10.440 2.956 1.644 1.00 98.69 280 ASP A N 1
ATOM 2121 C CA . ASP A 1 280 ? -11.734 2.290 1.494 1.00 98.69 280 ASP A CA 1
ATOM 2122 C C . ASP A 1 280 ? -11.589 0.768 1.398 1.00 98.69 280 ASP A C 1
ATOM 2124 O O . ASP A 1 280 ? -10.803 0.254 0.600 1.00 98.69 280 ASP A O 1
ATOM 2128 N N . GLY A 1 281 ? -12.344 0.041 2.220 1.00 98.75 281 GLY A N 1
ATOM 2129 C CA . GLY A 1 281 ? -12.447 -1.416 2.122 1.00 98.75 281 GLY A CA 1
ATOM 2130 C C . GLY A 1 281 ? -11.178 -2.179 2.514 1.00 98.75 281 GLY A C 1
ATOM 2131 O O . GLY A 1 281 ? -10.999 -3.317 2.085 1.00 98.75 281 GLY A O 1
ATOM 2132 N N . ASN A 1 282 ? -10.268 -1.579 3.288 1.00 98.94 282 ASN A N 1
ATOM 2133 C CA . ASN A 1 282 ? -9.007 -2.226 3.656 1.00 98.94 282 ASN A CA 1
ATOM 2134 C C . ASN A 1 282 ? -9.123 -3.066 4.933 1.00 98.94 282 ASN A C 1
ATOM 2136 O O . ASN A 1 282 ? -9.899 -2.761 5.842 1.00 98.94 282 ASN A O 1
ATOM 2140 N N . LEU A 1 283 ? -8.267 -4.081 5.037 1.00 98.75 283 LEU A N 1
ATOM 2141 C CA . LEU A 1 283 ? -8.079 -4.889 6.238 1.00 98.75 283 LEU A CA 1
ATOM 2142 C C . LEU A 1 283 ? -6.707 -4.598 6.855 1.00 98.75 283 LEU A C 1
ATOM 2144 O O . LEU A 1 283 ? -5.679 -4.945 6.282 1.00 98.75 283 LEU A O 1
ATOM 2148 N N . PHE A 1 284 ? -6.686 -4.023 8.054 1.00 98.69 284 PHE A N 1
ATOM 2149 C CA . PHE A 1 284 ? -5.483 -3.794 8.853 1.00 98.69 284 PHE A CA 1
ATOM 2150 C C . PHE A 1 284 ? -5.493 -4.725 10.062 1.00 98.69 284 PHE A C 1
ATOM 2152 O O . PHE A 1 284 ? -6.355 -4.600 10.936 1.00 98.69 284 PHE A O 1
ATOM 2159 N N . THR A 1 285 ? -4.548 -5.658 10.134 1.00 97.94 285 THR A N 1
ATOM 2160 C CA . THR A 1 285 ? -4.442 -6.622 11.237 1.00 97.94 285 THR A CA 1
ATOM 2161 C C . THR A 1 285 ? -3.018 -6.711 11.776 1.00 97.94 285 THR A C 1
ATOM 2163 O O . THR A 1 285 ? -2.069 -6.795 11.002 1.00 97.94 285 THR A O 1
ATOM 2166 N N . ASP A 1 286 ? -2.869 -6.698 13.101 1.00 97.69 286 ASP A N 1
ATOM 2167 C CA . ASP A 1 286 ? -1.589 -6.916 13.794 1.00 97.69 286 ASP A CA 1
ATOM 2168 C C . ASP A 1 286 ? -0.468 -5.925 13.407 1.00 97.69 286 ASP A C 1
ATOM 2170 O O . ASP A 1 286 ? 0.721 -6.224 13.513 1.00 97.69 286 ASP A O 1
ATOM 2174 N N . ASN A 1 287 ? -0.818 -4.719 12.946 1.00 98.38 287 ASN A N 1
ATOM 2175 C CA . ASN A 1 287 ? 0.173 -3.703 12.593 1.00 98.38 287 ASN A CA 1
ATOM 2176 C C . ASN A 1 287 ? 0.573 -2.867 13.816 1.00 98.38 287 ASN A C 1
ATOM 2178 O O . ASN A 1 287 ? -0.286 -2.451 14.594 1.00 98.38 287 ASN A O 1
ATOM 2182 N N . SER A 1 288 ? 1.857 -2.544 13.972 1.00 97.56 288 SER A N 1
ATOM 2183 C CA . SER A 1 288 ? 2.335 -1.710 15.086 1.00 97.56 288 SER A CA 1
ATOM 2184 C C . SER A 1 288 ? 2.475 -0.227 14.713 1.00 97.56 288 SER A C 1
ATOM 2186 O O . SER A 1 288 ? 2.549 0.137 13.540 1.00 97.56 288 SER A O 1
ATOM 2188 N N . GLY A 1 289 ? 2.490 0.642 15.729 1.00 97.69 289 GLY A N 1
ATOM 2189 C CA . GLY A 1 289 ? 2.549 2.097 15.552 1.00 97.69 289 GLY A CA 1
ATOM 2190 C C . GLY A 1 289 ? 1.249 2.704 15.027 1.00 97.69 289 GLY A C 1
ATOM 2191 O O . GLY A 1 289 ? 0.172 2.147 15.226 1.00 97.69 289 GLY A O 1
ATOM 2192 N N . ILE A 1 290 ? 1.338 3.877 14.398 1.00 98.31 290 ILE A N 1
ATOM 2193 C CA . ILE A 1 290 ? 0.183 4.557 13.796 1.00 98.31 290 ILE A CA 1
ATOM 2194 C C . ILE A 1 290 ? -0.056 3.987 12.395 1.00 98.31 290 ILE A C 1
ATOM 2196 O O . ILE A 1 290 ? 0.809 4.094 11.529 1.00 98.31 290 ILE A O 1
ATOM 2200 N N . VAL A 1 291 ? -1.230 3.417 12.132 1.00 98.25 291 VAL A N 1
ATOM 2201 C CA . VAL A 1 291 ? -1.556 2.902 10.797 1.00 98.25 291 VAL A CA 1
ATOM 2202 C C . VAL A 1 291 ? -1.737 4.073 9.828 1.00 98.25 291 VAL A C 1
ATOM 2204 O O . VAL A 1 291 ? -1.002 4.152 8.845 1.00 98.25 291 VAL A O 1
ATOM 2207 N N . ILE A 1 292 ? -2.626 5.029 10.127 1.00 98.38 292 ILE A N 1
ATOM 2208 C CA . ILE A 1 292 ? -2.855 6.207 9.271 1.00 98.38 292 ILE A CA 1
ATOM 2209 C C . ILE A 1 292 ? -2.658 7.507 10.061 1.00 98.38 292 ILE A C 1
ATOM 2211 O O . ILE A 1 292 ? -3.455 7.863 10.926 1.00 98.38 292 ILE A O 1
ATOM 2215 N N . ASN A 1 293 ? -1.615 8.264 9.736 1.00 97.06 293 ASN A N 1
ATOM 2216 C CA . ASN A 1 293 ? -1.461 9.639 10.196 1.00 97.06 293 ASN A CA 1
ATOM 2217 C C . ASN A 1 293 ? -2.008 10.593 9.131 1.00 97.06 293 ASN A C 1
ATOM 2219 O O . ASN A 1 293 ? -1.353 10.793 8.111 1.00 97.06 293 ASN A O 1
ATOM 2223 N N . THR A 1 294 ? -3.173 11.202 9.382 1.00 94.56 294 THR A N 1
ATOM 2224 C CA . THR A 1 294 ? -3.888 12.059 8.417 1.00 94.56 294 THR A CA 1
ATOM 2225 C C . THR A 1 294 ? -3.209 13.399 8.111 1.00 94.56 294 THR A C 1
ATOM 2227 O O . THR A 1 294 ? -3.722 14.143 7.282 1.00 94.56 294 THR A O 1
ATOM 2230 N N . GLY A 1 295 ? -2.080 13.722 8.749 1.00 92.44 295 GLY A N 1
ATOM 2231 C CA . GLY A 1 295 ? -1.316 14.942 8.477 1.00 92.44 295 GLY A CA 1
ATOM 2232 C C . GLY A 1 295 ? -1.834 16.178 9.218 1.00 92.44 295 GLY A C 1
ATOM 2233 O O . GLY A 1 295 ? -2.347 16.086 10.334 1.00 92.44 295 GLY A O 1
ATOM 2234 N N . SER A 1 296 ? -1.644 17.358 8.622 1.00 90.62 296 SER A N 1
ATOM 2235 C CA . SER A 1 296 ? -2.090 18.639 9.186 1.00 90.62 296 SER A CA 1
ATOM 2236 C C . SER A 1 296 ? -3.617 18.792 9.158 1.00 90.62 296 SER A C 1
ATOM 2238 O O . SER A 1 296 ? -4.324 18.003 8.535 1.00 90.62 296 SER A O 1
ATOM 2240 N N . VAL A 1 297 ? -4.141 19.858 9.780 1.00 89.25 297 VAL A N 1
ATOM 2241 C CA . VAL A 1 297 ? -5.583 20.186 9.753 1.00 89.25 297 VAL A CA 1
ATOM 2242 C C . VAL A 1 297 ? -6.130 20.286 8.321 1.00 89.25 297 VAL A C 1
ATOM 2244 O O . VAL A 1 297 ? -7.264 19.884 8.061 1.00 89.25 297 VAL A O 1
ATOM 2247 N N . ASN A 1 298 ? -5.317 20.764 7.380 1.00 88.00 298 ASN A N 1
ATOM 2248 C CA . ASN A 1 298 ? -5.727 20.886 5.986 1.00 88.00 298 ASN A CA 1
ATOM 2249 C C . ASN A 1 298 ? -5.729 19.521 5.282 1.00 88.00 298 ASN A C 1
ATOM 2251 O O . ASN A 1 298 ? -6.689 19.207 4.582 1.00 88.00 298 ASN A O 1
ATOM 2255 N N . ASP A 1 299 ? -4.719 18.684 5.532 1.00 87.75 299 ASP A N 1
ATOM 2256 C CA . ASP A 1 299 ? -4.633 17.328 4.968 1.00 87.75 299 ASP A CA 1
ATOM 2257 C C . ASP A 1 299 ? -5.801 16.449 5.450 1.00 87.75 299 ASP A C 1
ATOM 2259 O O . ASP A 1 299 ? -6.508 15.817 4.658 1.00 87.75 299 ASP A O 1
ATOM 2263 N N . GLN A 1 300 ? -6.071 16.462 6.758 1.00 89.69 300 GLN A N 1
ATOM 2264 C CA . GLN A 1 300 ? -7.155 15.671 7.342 1.00 89.69 300 GLN A CA 1
ATOM 2265 C C . GLN A 1 300 ? -8.542 16.140 6.860 1.00 89.69 300 GLN A C 1
ATOM 2267 O O . GLN A 1 300 ? -9.439 15.316 6.693 1.00 89.69 300 GLN A O 1
ATOM 2272 N N . SER A 1 301 ? -8.711 17.429 6.524 1.00 89.44 301 SER A N 1
ATOM 2273 C CA . SER A 1 301 ? -9.966 17.961 5.957 1.00 89.44 301 SER A CA 1
ATOM 2274 C C . SER A 1 301 ? -10.311 17.409 4.565 1.00 89.44 301 SER A C 1
ATOM 2276 O O . SER A 1 301 ? -11.419 17.617 4.072 1.00 89.44 301 SER A O 1
ATOM 2278 N N . LYS A 1 302 ? -9.368 16.701 3.933 1.00 89.69 302 LYS A N 1
ATOM 2279 C CA . LYS A 1 302 ? -9.511 16.050 2.625 1.00 89.69 302 LYS A CA 1
ATOM 2280 C C . LYS A 1 302 ? -9.287 14.536 2.692 1.00 89.69 302 LYS A C 1
ATOM 2282 O O . LYS A 1 302 ? -9.062 13.890 1.668 1.00 89.69 302 LYS A O 1
ATOM 2287 N N . THR A 1 303 ? -9.318 13.982 3.904 1.00 92.56 303 THR A N 1
ATOM 2288 C CA . THR A 1 303 ? -9.089 12.562 4.162 1.00 92.56 303 THR A CA 1
ATOM 2289 C C . THR A 1 303 ? -10.391 11.841 4.497 1.00 92.56 303 THR A C 1
ATOM 2291 O O . THR A 1 303 ? -11.094 12.213 5.438 1.00 92.56 303 THR A O 1
ATOM 2294 N N . THR A 1 304 ? -10.658 10.767 3.759 1.00 96.38 304 THR A N 1
ATOM 2295 C CA . THR A 1 304 ? -11.795 9.861 3.921 1.00 96.38 304 THR A CA 1
ATOM 2296 C C . THR A 1 304 ? -11.287 8.475 4.320 1.00 96.38 304 THR A C 1
ATOM 2298 O O . THR A 1 304 ? -10.465 7.881 3.621 1.00 96.38 304 THR A O 1
ATOM 2301 N N . ILE A 1 305 ? -11.786 7.947 5.439 1.00 98.12 305 ILE A N 1
ATOM 2302 C CA . ILE A 1 305 ? -11.467 6.606 5.953 1.00 98.12 305 ILE A CA 1
ATOM 2303 C C . ILE A 1 305 ? -12.784 5.857 6.152 1.00 98.12 305 ILE A C 1
ATOM 2305 O O . ILE A 1 305 ? -13.512 6.126 7.105 1.00 98.12 305 ILE A O 1
ATOM 2309 N N . ILE A 1 306 ? -13.125 4.935 5.257 1.00 98.25 306 ILE A N 1
ATOM 2310 C CA . ILE A 1 306 ? -14.431 4.265 5.264 1.00 98.25 306 ILE A CA 1
ATOM 2311 C C . ILE A 1 306 ? -14.324 2.764 5.034 1.00 98.25 306 ILE A C 1
ATOM 2313 O O . ILE A 1 306 ? -13.413 2.293 4.365 1.00 98.25 306 ILE A O 1
ATOM 2317 N N . ASN A 1 307 ? -15.273 2.003 5.578 1.00 98.50 307 ASN A N 1
ATOM 2318 C CA . ASN A 1 307 ? -15.400 0.561 5.327 1.00 98.50 307 ASN A CA 1
ATOM 2319 C C . ASN A 1 307 ? -14.135 -0.263 5.649 1.00 98.50 307 ASN A C 1
ATOM 2321 O O . ASN A 1 307 ? -13.970 -1.365 5.130 1.00 98.50 307 ASN A O 1
ATOM 2325 N N . ASN A 1 308 ? -13.223 0.253 6.480 1.00 98.75 308 ASN A N 1
ATOM 2326 C CA . ASN A 1 308 ? -11.994 -0.453 6.831 1.00 98.75 308 ASN A CA 1
ATOM 2327 C C . ASN A 1 308 ? -12.202 -1.306 8.085 1.00 98.75 308 ASN A C 1
ATOM 2329 O O . ASN A 1 308 ? -12.962 -0.948 8.986 1.00 98.75 308 ASN A O 1
ATOM 2333 N N . VAL A 1 309 ? -11.463 -2.406 8.191 1.00 98.50 309 VAL A N 1
ATOM 2334 C CA . VAL A 1 309 ? -11.405 -3.238 9.396 1.00 98.50 309 VAL A CA 1
ATOM 2335 C C . VAL A 1 309 ? -10.047 -3.063 10.057 1.00 98.50 309 VAL A C 1
ATOM 2337 O O . VAL A 1 309 ? -9.019 -3.361 9.457 1.00 98.50 309 VAL A O 1
ATOM 2340 N N . PHE A 1 310 ? -10.045 -2.626 11.313 1.00 97.94 310 PHE A N 1
ATOM 2341 C CA . PHE A 1 310 ? -8.852 -2.512 12.139 1.00 97.94 310 PHE A CA 1
ATOM 2342 C C . PHE A 1 310 ? -8.929 -3.489 13.315 1.00 97.94 310 PHE A C 1
ATOM 2344 O O . PHE A 1 310 ? -9.721 -3.305 14.241 1.00 97.94 310 PHE A O 1
ATOM 2351 N N . SER A 1 311 ? -8.066 -4.502 13.304 1.00 95.38 311 SER A N 1
ATOM 2352 C CA . SER A 1 311 ? -7.988 -5.521 14.350 1.00 95.38 311 SER A CA 1
ATOM 2353 C C . SER A 1 311 ? -6.578 -5.598 14.930 1.00 95.38 311 SER A C 1
ATOM 2355 O O . SER A 1 311 ? -5.611 -5.721 14.187 1.00 95.38 311 SER A O 1
ATOM 2357 N N . ASN A 1 312 ? -6.456 -5.511 16.256 1.00 94.25 312 ASN A N 1
ATOM 2358 C CA . ASN A 1 312 ? -5.182 -5.663 16.971 1.00 94.25 312 ASN A CA 1
ATOM 2359 C C . ASN A 1 312 ? -4.020 -4.788 16.436 1.00 94.25 312 ASN A C 1
ATOM 2361 O O . ASN A 1 312 ? -2.860 -5.189 16.448 1.00 94.25 312 ASN A O 1
ATOM 2365 N N . ASN A 1 313 ? -4.325 -3.582 15.948 1.00 95.56 313 ASN A N 1
ATOM 2366 C CA . ASN A 1 313 ? -3.301 -2.628 15.514 1.00 95.56 313 ASN A CA 1
ATOM 2367 C C . ASN A 1 313 ? -2.837 -1.732 16.676 1.00 95.56 313 ASN A C 1
ATOM 2369 O O . ASN A 1 313 ? -3.515 -1.636 17.699 1.00 95.56 313 ASN A O 1
ATOM 2373 N N . GLY A 1 314 ? -1.733 -1.003 16.486 1.00 94.75 314 GLY A N 1
ATOM 2374 C CA . GLY A 1 314 ? -1.264 0.061 17.379 1.00 94.75 314 GLY A CA 1
ATOM 2375 C C . GLY A 1 314 ? -2.280 1.201 17.518 1.00 94.75 314 GLY A C 1
ATOM 2376 O O . GLY A 1 314 ? -3.188 1.118 18.333 1.00 94.75 314 GLY A O 1
ATOM 2377 N N . THR A 1 315 ? -2.165 2.267 16.736 1.00 95.56 315 THR A N 1
ATOM 2378 C CA . THR A 1 315 ? -3.178 3.332 16.636 1.00 95.56 315 THR A CA 1
ATOM 2379 C C . THR A 1 315 ? -3.779 3.281 15.240 1.00 95.56 315 THR A C 1
ATOM 2381 O O . THR A 1 315 ? -3.046 3.399 14.265 1.00 95.56 315 THR A O 1
ATOM 2384 N N . GLU A 1 316 ? -5.096 3.107 15.124 1.00 95.38 316 GLU A N 1
ATOM 2385 C CA . GLU A 1 316 ? -5.782 2.971 13.831 1.00 95.38 316 GLU A CA 1
ATOM 2386 C C . GLU A 1 316 ? -5.584 4.206 12.950 1.00 95.38 316 GLU A C 1
ATOM 2388 O O . GLU A 1 316 ? -5.142 4.111 11.808 1.00 95.38 316 GLU A O 1
ATOM 2393 N N . TYR A 1 317 ? -5.856 5.383 13.497 1.00 95.88 317 TYR A N 1
ATOM 2394 C CA . TYR A 1 317 ? -5.544 6.641 12.842 1.00 95.88 317 TYR A CA 1
ATOM 2395 C C . TYR A 1 317 ? -5.468 7.782 13.853 1.00 95.88 317 TYR A C 1
ATOM 2397 O O . TYR A 1 317 ? -6.043 7.708 14.940 1.00 95.88 317 TYR A O 1
ATOM 2405 N N . THR A 1 318 ? -4.738 8.835 13.499 1.00 94.88 318 THR A N 1
ATOM 2406 C CA . THR A 1 318 ? -4.660 10.092 14.261 1.00 94.88 318 THR A CA 1
ATOM 2407 C C . THR A 1 318 ? -5.300 11.233 13.483 1.00 94.88 318 THR A C 1
ATOM 2409 O O . THR A 1 318 ? -5.493 11.110 12.281 1.00 94.88 318 THR A O 1
ATOM 2412 N N . GLY A 1 319 ? -5.573 12.355 14.154 1.00 91.94 319 GLY A N 1
ATOM 2413 C CA . GLY A 1 319 ? -6.189 13.530 13.534 1.00 91.94 319 GLY A CA 1
ATOM 2414 C C . GLY A 1 319 ? -7.709 13.418 13.400 1.00 91.94 319 GLY A C 1
ATOM 2415 O O . GLY A 1 319 ? -8.335 12.518 13.961 1.00 91.94 319 GLY A O 1
ATOM 2416 N N . SER A 1 320 ? -8.295 14.366 12.671 1.00 92.25 320 SER A N 1
ATOM 2417 C CA . SER A 1 320 ? -9.743 14.479 12.457 1.00 92.25 320 SER A CA 1
ATOM 2418 C C . SER A 1 320 ? -10.060 14.416 10.960 1.00 92.25 320 SER A C 1
ATOM 2420 O O . SER A 1 320 ? -10.239 15.471 10.343 1.00 92.25 320 SER A O 1
ATOM 2422 N N . PRO A 1 321 ? -10.078 13.214 10.346 1.00 93.06 321 PRO A N 1
ATOM 2423 C CA . PRO A 1 321 ? -10.522 13.059 8.963 1.00 93.06 321 PRO A CA 1
ATOM 2424 C C . PRO A 1 321 ? -11.945 13.605 8.795 1.00 93.06 321 PRO A C 1
ATOM 2426 O O . PRO A 1 321 ? -12.775 13.462 9.695 1.00 93.06 321 PRO A O 1
ATOM 2429 N N . ILE A 1 322 ? -12.234 14.219 7.646 1.00 92.44 322 ILE A N 1
ATOM 2430 C CA . ILE A 1 322 ? -13.558 14.803 7.376 1.00 92.44 322 ILE A CA 1
ATOM 2431 C C . ILE A 1 322 ? -14.661 13.739 7.317 1.00 92.44 322 ILE A C 1
ATOM 2433 O O . ILE A 1 322 ? -15.800 14.007 7.697 1.00 92.44 322 ILE A O 1
ATOM 2437 N N . VAL A 1 323 ? -14.319 12.528 6.871 1.00 95.06 323 VAL A N 1
ATOM 2438 C CA . VAL A 1 323 ? -15.228 11.381 6.832 1.00 95.06 323 VAL A CA 1
ATOM 2439 C C . VAL A 1 323 ? -14.533 10.163 7.433 1.00 95.06 323 VAL A C 1
ATOM 2441 O O . VAL A 1 323 ? -13.483 9.732 6.957 1.00 95.06 323 VAL A O 1
ATOM 2444 N N . ASN A 1 324 ? -15.144 9.587 8.468 1.00 96.19 324 ASN A N 1
ATOM 2445 C CA . ASN A 1 324 ? -14.694 8.365 9.132 1.00 96.19 324 ASN A CA 1
ATOM 2446 C C . ASN A 1 324 ? -15.875 7.476 9.553 1.00 96.19 324 ASN A C 1
ATOM 2448 O O . ASN A 1 324 ? -16.257 7.442 10.718 1.00 96.19 324 ASN A O 1
ATOM 2452 N N . THR A 1 325 ? -16.473 6.765 8.600 1.00 97.31 325 THR A N 1
ATOM 2453 C CA . THR A 1 325 ? -17.712 6.008 8.835 1.00 97.31 325 THR A CA 1
ATOM 2454 C C . THR A 1 325 ? -17.601 4.548 8.423 1.00 97.31 325 THR A C 1
ATOM 2456 O O . THR A 1 325 ? -16.796 4.189 7.562 1.00 97.31 325 THR A O 1
ATOM 2459 N N . ASN A 1 326 ? -18.432 3.701 9.030 1.00 97.56 326 ASN A N 1
ATOM 2460 C CA . ASN A 1 326 ? -18.539 2.276 8.727 1.00 97.56 326 ASN A CA 1
ATOM 2461 C C . ASN A 1 326 ? -17.217 1.496 8.886 1.00 97.56 326 ASN A C 1
ATOM 2463 O O . ASN A 1 326 ? -17.039 0.431 8.297 1.00 97.56 326 ASN A O 1
ATOM 2467 N N . ASN A 1 327 ? -16.270 2.012 9.675 1.00 98.38 327 ASN A N 1
ATOM 2468 C CA . ASN A 1 327 ? -15.054 1.277 10.006 1.00 98.38 327 ASN A CA 1
ATOM 2469 C C . ASN A 1 327 ? -15.320 0.332 11.176 1.00 98.38 327 ASN A C 1
ATOM 2471 O O . ASN A 1 327 ? -16.021 0.691 12.116 1.00 98.38 327 ASN A O 1
ATOM 2475 N N . THR A 1 328 ? -14.714 -0.850 11.170 1.00 98.31 328 THR A N 1
ATOM 2476 C CA . THR A 1 328 ? -14.708 -1.756 12.325 1.00 98.31 328 THR A CA 1
ATOM 2477 C C . THR A 1 328 ? -13.457 -1.500 13.160 1.00 98.31 328 THR A C 1
ATOM 2479 O O . THR A 1 328 ? -12.350 -1.685 12.657 1.00 98.31 328 THR A O 1
ATOM 2482 N N . LEU A 1 329 ? -13.609 -1.083 14.422 1.00 97.38 329 LEU A N 1
ATOM 2483 C CA . LEU A 1 329 ? -12.495 -0.637 15.272 1.00 97.38 329 LEU A CA 1
ATOM 2484 C C . LEU A 1 329 ? -12.351 -1.476 16.546 1.00 97.38 329 LEU A C 1
ATOM 2486 O O . LEU A 1 329 ? -13.320 -1.714 17.272 1.00 97.38 329 LEU A O 1
ATOM 2490 N N . GLY A 1 330 ? -11.113 -1.840 16.878 1.00 94.94 330 GLY A N 1
ATOM 2491 C CA . GLY A 1 330 ? -10.767 -2.572 18.102 1.00 94.94 330 GLY A CA 1
ATOM 2492 C C . GLY A 1 330 ? -10.5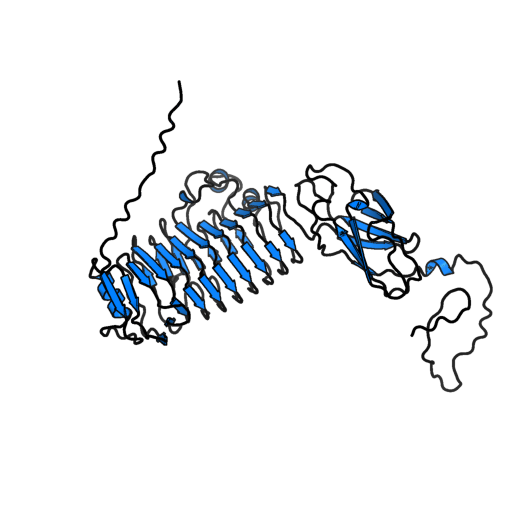06 -1.706 19.340 1.00 94.94 330 GLY A C 1
ATOM 2493 O O . GLY A 1 330 ? -9.868 -2.166 20.286 1.00 94.94 330 GLY A O 1
ATOM 2494 N N . ASN A 1 331 ? -10.932 -0.443 19.327 1.00 94.88 331 ASN A N 1
ATOM 2495 C CA . ASN A 1 331 ? -10.581 0.553 20.342 1.00 94.88 331 ASN A CA 1
ATOM 2496 C C . ASN A 1 331 ? -11.804 1.225 20.993 1.00 94.88 331 ASN A C 1
ATOM 2498 O O . ASN A 1 331 ? -11.720 2.384 21.374 1.00 94.88 331 ASN A O 1
ATOM 2502 N N . PHE A 1 332 ? -12.955 0.556 21.055 1.00 97.19 332 PHE A N 1
ATOM 2503 C CA . PHE A 1 332 ? -14.151 1.038 21.759 1.00 97.19 332 PHE A CA 1
ATOM 2504 C C . PHE A 1 332 ? -14.014 0.926 23.277 1.00 97.19 332 PHE A C 1
ATOM 2506 O O . PHE A 1 332 ? -14.522 1.780 24.001 1.00 97.19 332 PHE A O 1
ATOM 2513 N N . PHE A 1 333 ? -13.319 -0.102 23.767 1.00 97.25 333 PHE A N 1
ATOM 2514 C CA . PHE A 1 333 ? -13.113 -0.288 25.202 1.00 97.25 333 PHE A CA 1
ATOM 2515 C C . PHE A 1 333 ? -11.879 0.484 25.664 1.00 97.25 333 PHE A C 1
ATOM 2517 O O . PHE A 1 333 ? -10.767 0.220 25.206 1.00 97.25 333 PHE A O 1
ATOM 2524 N N . ASP A 1 334 ? -12.081 1.410 26.598 1.00 96.31 334 ASP A N 1
ATOM 2525 C CA . ASP A 1 334 ? -11.000 2.035 27.357 1.00 96.31 334 ASP A CA 1
ATOM 2526 C C . ASP A 1 334 ? -10.499 1.078 28.446 1.00 96.31 334 ASP A C 1
ATOM 2528 O O . ASP A 1 334 ? -9.304 0.812 28.551 1.00 96.31 334 ASP A O 1
ATOM 2532 N N . SER A 1 335 ? -11.419 0.477 29.205 1.00 96.88 335 SER A N 1
ATOM 2533 C CA . SER A 1 335 ? -11.094 -0.508 30.240 1.00 96.88 335 SER A CA 1
ATOM 2534 C C . SER A 1 335 ? -12.235 -1.491 30.498 1.00 96.88 335 SER A C 1
ATOM 2536 O O . SER A 1 335 ? -13.408 -1.174 30.301 1.00 96.88 335 SER A O 1
ATOM 2538 N N . VAL A 1 336 ? -11.877 -2.683 30.983 1.00 96.94 336 VAL A N 1
ATOM 2539 C CA . VAL A 1 336 ? -12.794 -3.693 31.526 1.00 96.94 336 VAL A CA 1
ATOM 2540 C C . VAL A 1 336 ? -12.308 -4.069 32.924 1.00 96.94 336 VAL A C 1
ATOM 2542 O O . VAL A 1 336 ? -11.154 -4.456 33.104 1.00 96.94 336 VAL A O 1
ATOM 2545 N N . LEU A 1 337 ? -13.180 -3.940 33.922 1.00 95.12 337 LEU A N 1
ATOM 2546 C CA . LEU A 1 337 ? -12.865 -4.152 35.334 1.00 95.12 337 LEU A CA 1
ATOM 2547 C C . LEU A 1 337 ? -13.902 -5.059 35.990 1.00 95.12 337 LEU A C 1
ATOM 2549 O O . LEU A 1 337 ? -15.095 -4.953 35.716 1.00 95.12 337 LEU A O 1
ATOM 2553 N N . PHE A 1 338 ? -13.454 -5.915 36.902 1.00 92.94 338 PHE A N 1
ATOM 2554 C CA . PHE A 1 338 ? -14.335 -6.731 37.729 1.00 92.94 338 PHE A CA 1
ATOM 2555 C C . PHE A 1 338 ? -14.574 -6.091 39.097 1.00 92.94 338 PHE A C 1
ATOM 2557 O O . PHE A 1 338 ? -13.631 -5.692 39.781 1.00 92.94 338 PHE A O 1
ATOM 2564 N N . ASN A 1 339 ? -15.840 -6.037 39.514 1.00 88.31 339 ASN A N 1
ATOM 2565 C CA . ASN A 1 339 ? -16.243 -5.700 40.873 1.00 88.31 339 ASN A CA 1
ATOM 2566 C C . ASN A 1 339 ? -16.714 -6.968 41.596 1.00 88.31 339 ASN A C 1
ATOM 2568 O O . ASN A 1 339 ? -17.778 -7.517 41.302 1.00 88.31 339 ASN A O 1
ATOM 2572 N N . SER A 1 340 ? -15.922 -7.396 42.574 1.00 81.38 340 SER A N 1
ATOM 2573 C CA . SER A 1 340 ? -16.145 -8.613 43.348 1.00 81.38 340 SER A CA 1
ATOM 2574 C C . SER A 1 340 ? -17.190 -8.494 44.454 1.00 81.38 340 SER A C 1
ATOM 2576 O O . SER A 1 340 ? -17.641 -9.524 44.945 1.00 81.38 340 SER A O 1
ATOM 2578 N N . SER A 1 341 ? -17.605 -7.284 44.843 1.00 79.12 341 SER A N 1
ATOM 2579 C CA . SER A 1 341 ? -18.678 -7.106 45.834 1.00 79.12 341 SER A CA 1
ATOM 2580 C C . SER A 1 341 ? -20.046 -7.483 45.271 1.00 79.12 341 SER A C 1
ATOM 2582 O O . SER A 1 341 ? -20.847 -8.088 45.976 1.00 79.12 341 SER A O 1
ATOM 2584 N N . ASP A 1 342 ? -20.277 -7.173 43.992 1.00 80.94 342 ASP A N 1
ATOM 2585 C CA . ASP A 1 342 ? -21.588 -7.327 43.349 1.00 80.94 342 ASP A CA 1
ATOM 2586 C C . ASP A 1 342 ? -21.572 -8.334 42.188 1.00 80.94 342 ASP A C 1
ATOM 2588 O O . ASP A 1 342 ? -22.579 -8.478 41.498 1.00 80.94 342 ASP A O 1
ATOM 2592 N N . ALA A 1 343 ? -20.431 -8.996 41.947 1.00 86.31 343 ALA A N 1
ATOM 2593 C CA . ALA A 1 343 ? -20.185 -9.874 40.802 1.00 86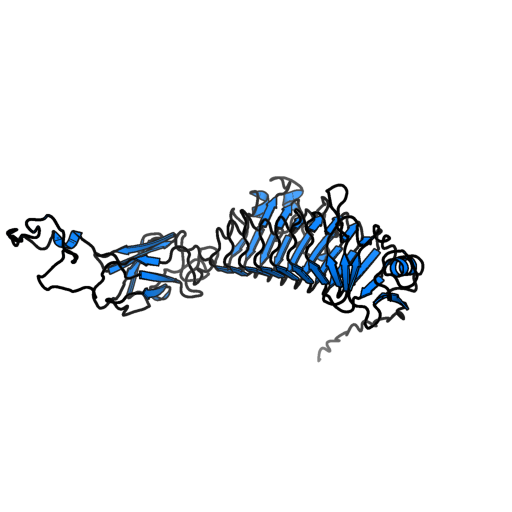.31 343 ALA A CA 1
ATOM 2594 C C . ALA A 1 343 ? -20.601 -9.222 39.468 1.00 86.31 343 ALA A C 1
ATOM 2596 O O . ALA A 1 343 ? -21.450 -9.725 38.735 1.00 86.31 343 ALA A O 1
ATOM 2597 N N . LYS A 1 344 ? -20.017 -8.060 39.156 1.00 93.81 344 LYS A N 1
ATOM 2598 C CA . LYS A 1 344 ? -20.306 -7.325 37.913 1.00 93.81 344 LYS A CA 1
ATOM 2599 C C . LYS A 1 344 ? -19.039 -6.957 37.165 1.00 93.81 344 LYS A C 1
ATOM 2601 O O . LYS A 1 344 ? -17.982 -6.758 37.764 1.00 93.81 344 LYS A O 1
ATOM 2606 N N . ILE A 1 345 ? -19.175 -6.824 35.853 1.00 97.44 345 ILE A N 1
ATOM 2607 C CA . ILE A 1 345 ? -18.132 -6.302 34.977 1.00 97.44 345 ILE A CA 1
ATOM 2608 C C . ILE A 1 345 ? -18.481 -4.873 34.605 1.00 97.44 345 ILE A C 1
ATOM 2610 O O . ILE A 1 345 ? -19.562 -4.607 34.093 1.00 97.44 345 ILE A O 1
ATOM 2614 N N . THR A 1 346 ? -17.559 -3.955 34.838 1.00 97.62 346 THR A N 1
ATOM 2615 C CA . THR A 1 346 ? -17.664 -2.581 34.366 1.00 97.62 346 THR A CA 1
ATOM 2616 C C . THR A 1 346 ? -16.813 -2.433 33.116 1.00 97.62 346 THR A C 1
ATOM 2618 O O . THR A 1 346 ? -15.611 -2.686 33.163 1.00 97.62 346 THR A O 1
ATOM 2621 N N . VAL A 1 347 ? -17.424 -2.015 32.010 1.00 98.50 347 VAL A N 1
ATOM 2622 C CA . VAL A 1 347 ? -16.717 -1.588 30.802 1.00 98.50 347 VAL A CA 1
ATOM 2623 C C . VAL A 1 347 ? -16.846 -0.078 30.655 1.00 98.50 347 VAL A C 1
ATOM 2625 O O . VAL A 1 347 ? -17.948 0.472 30.679 1.00 98.50 347 VAL A O 1
ATOM 2628 N N . THR A 1 348 ? -15.709 0.591 30.517 1.00 98.25 348 THR A N 1
ATOM 2629 C CA . THR A 1 348 ? -15.652 2.012 30.175 1.00 98.25 348 THR A CA 1
ATOM 2630 C C . THR A 1 348 ? -15.413 2.117 28.680 1.00 98.25 348 THR A C 1
ATOM 2632 O O . THR A 1 348 ? -14.421 1.596 28.167 1.00 98.25 348 THR A O 1
ATOM 2635 N N . MET A 1 349 ? -16.320 2.784 27.978 1.00 98.19 349 MET A N 1
ATOM 2636 C CA . MET A 1 349 ? -16.158 3.098 26.565 1.00 98.19 349 MET A CA 1
ATOM 2637 C C . MET A 1 349 ? -15.313 4.361 26.423 1.00 98.19 349 MET A C 1
ATOM 2639 O O . MET A 1 349 ? -15.484 5.316 27.181 1.00 98.19 349 MET A O 1
ATOM 2643 N N . ASN A 1 350 ? -14.436 4.417 25.425 1.00 96.12 350 ASN A N 1
ATOM 2644 C CA . ASN A 1 350 ? -13.644 5.627 25.175 1.00 96.12 350 ASN A CA 1
ATOM 2645 C C . ASN A 1 350 ? -14.419 6.727 24.421 1.00 96.12 350 ASN A C 1
ATOM 2647 O O . ASN A 1 350 ? -13.872 7.794 24.142 1.00 96.12 350 ASN A O 1
ATOM 2651 N N . ARG A 1 351 ? -15.679 6.459 24.063 1.00 95.88 351 ARG A N 1
ATOM 2652 C CA . ARG A 1 351 ? -16.582 7.353 23.334 1.00 95.88 351 ARG A CA 1
ATOM 2653 C C . ARG A 1 351 ? -18.039 7.022 23.645 1.00 95.88 351 ARG A C 1
ATOM 2655 O O . ARG A 1 351 ? -18.328 5.966 24.206 1.00 95.88 351 ARG A O 1
ATOM 2662 N N . ALA A 1 352 ? -18.940 7.915 23.244 1.00 97.31 352 ALA A N 1
ATOM 2663 C CA . ALA A 1 352 ? -20.369 7.623 23.235 1.00 97.31 352 ALA A CA 1
ATOM 2664 C C . ALA A 1 352 ? -20.673 6.493 22.240 1.00 97.31 352 ALA A C 1
ATOM 2666 O O . ALA A 1 352 ? -20.102 6.455 21.146 1.00 97.31 352 ALA A O 1
ATOM 2667 N N . VAL A 1 353 ? -21.564 5.585 22.634 1.00 98.44 353 VAL A N 1
ATOM 2668 C CA . VAL A 1 353 ? -21.896 4.373 21.881 1.00 98.44 353 VAL A CA 1
ATOM 2669 C C . VAL A 1 353 ? -23.399 4.134 21.844 1.00 98.44 353 VAL A C 1
ATOM 2671 O O . VAL A 1 353 ? -24.124 4.554 22.744 1.00 98.44 353 VAL A O 1
ATOM 2674 N N . PHE A 1 354 ? -23.842 3.439 20.802 1.00 98.38 354 PHE A N 1
ATOM 2675 C CA . PHE A 1 354 ? -25.242 3.252 20.445 1.00 98.38 354 PHE A CA 1
ATOM 2676 C C . PHE A 1 354 ? -25.472 1.836 19.925 1.00 98.38 354 PHE A C 1
ATOM 2678 O O . PHE A 1 354 ? -24.564 1.251 19.335 1.00 98.38 354 PHE A O 1
ATOM 2685 N N . ASN A 1 355 ? -26.680 1.294 20.088 1.00 97.75 355 ASN A N 1
ATOM 2686 C CA . ASN A 1 355 ? -27.000 -0.043 19.570 1.00 97.75 355 ASN A CA 1
ATOM 2687 C C . ASN A 1 355 ? -27.548 -0.043 18.130 1.00 97.75 355 ASN A C 1
ATOM 2689 O O . ASN A 1 355 ? -27.898 -1.089 17.587 1.00 97.75 355 ASN A O 1
ATOM 2693 N N . THR A 1 356 ? -27.620 1.128 17.489 1.00 97.31 356 THR A N 1
ATOM 2694 C CA . THR A 1 356 ? -27.962 1.259 16.069 1.00 97.31 356 THR A CA 1
ATOM 2695 C C . THR A 1 356 ? -26.921 2.083 15.319 1.00 97.31 356 THR A C 1
ATOM 2697 O O . THR A 1 356 ? -26.288 2.983 15.871 1.00 97.31 356 THR A O 1
ATOM 2700 N N . ASN A 1 357 ? -26.805 1.841 14.013 1.00 95.31 357 ASN A N 1
ATOM 2701 C CA . ASN A 1 357 ? -25.881 2.556 13.130 1.00 95.31 357 ASN A CA 1
ATOM 2702 C C . ASN A 1 357 ? -26.281 4.016 12.838 1.00 95.31 357 ASN A C 1
ATOM 2704 O O . ASN A 1 357 ? -25.597 4.688 12.072 1.00 95.31 357 ASN A O 1
ATOM 2708 N N . THR A 1 358 ? -27.373 4.509 13.423 1.00 93.94 358 THR A N 1
ATOM 2709 C CA . THR A 1 358 ? -27.853 5.892 13.254 1.00 93.94 358 THR A CA 1
ATOM 2710 C C . THR A 1 358 ? -27.353 6.840 14.345 1.00 93.94 358 THR A C 1
ATOM 2712 O O . THR A 1 358 ? -27.779 7.992 14.392 1.00 93.94 358 THR A O 1
ATOM 2715 N N . GLY A 1 359 ? -26.483 6.363 15.244 1.00 93.25 359 GLY A N 1
ATOM 2716 C CA . GLY A 1 359 ? -26.045 7.140 16.403 1.00 93.25 359 GLY A CA 1
ATOM 2717 C C . GLY A 1 359 ? -27.154 7.315 17.443 1.00 93.25 359 GLY A C 1
ATOM 2718 O O . GLY A 1 359 ? -27.253 8.362 18.080 1.00 93.25 359 GLY A O 1
ATOM 2719 N N . SER A 1 360 ? -28.037 6.320 17.572 1.00 95.94 360 SER A N 1
ATOM 2720 C CA . SER A 1 360 ? -29.162 6.336 18.509 1.00 95.94 360 SER A CA 1
ATOM 2721 C C . SER A 1 360 ? -29.425 4.959 19.129 1.00 95.94 360 SER A C 1
ATOM 2723 O O . SER A 1 360 ? -28.983 3.936 18.602 1.00 95.94 360 SER A O 1
ATOM 2725 N N . GLY A 1 361 ? -30.175 4.943 20.234 1.00 96.88 361 GLY A N 1
ATOM 2726 C CA . GLY A 1 361 ? -30.540 3.730 20.965 1.00 96.88 361 GLY A CA 1
ATOM 2727 C C . GLY A 1 361 ? -29.534 3.348 22.054 1.00 96.88 361 GLY A C 1
ATOM 2728 O O . GLY A 1 361 ? -28.327 3.547 21.912 1.00 96.88 361 GLY A O 1
ATOM 2729 N N . GLU A 1 362 ? -30.053 2.842 23.172 1.00 97.62 362 GLU A N 1
ATOM 2730 C CA . GLU A 1 362 ? -29.261 2.440 24.339 1.00 97.62 362 GLU A CA 1
ATOM 2731 C C . GLU A 1 362 ? -28.709 1.026 24.171 1.00 97.62 362 GLU A C 1
ATOM 2733 O O . GLU A 1 362 ? -29.393 0.151 23.640 1.00 97.62 362 GLU A O 1
ATOM 2738 N N . LEU A 1 363 ? -27.498 0.782 24.680 1.00 98.50 363 LEU A N 1
ATOM 2739 C CA . LEU A 1 363 ? -26.946 -0.568 24.693 1.00 98.50 363 LEU A CA 1
ATOM 2740 C C . LEU A 1 363 ? -27.786 -1.516 25.551 1.00 98.50 363 LEU A C 1
ATOM 2742 O O . LEU A 1 363 ? -28.265 -1.174 26.633 1.00 98.50 363 LEU A O 1
ATOM 2746 N N . GLN A 1 364 ? -27.890 -2.747 25.076 1.00 98.44 364 GLN A N 1
ATOM 2747 C CA . GLN A 1 364 ? -28.558 -3.865 25.713 1.00 98.44 364 GLN A CA 1
ATOM 2748 C C . GLN A 1 364 ? -27.529 -4.911 26.136 1.00 98.44 364 GLN A C 1
ATOM 2750 O O . GLN A 1 364 ? -26.433 -5.009 25.587 1.00 98.44 364 GLN A O 1
ATOM 2755 N N . ALA A 1 365 ? -27.893 -5.753 27.101 1.00 98.31 365 ALA A N 1
ATOM 2756 C CA . ALA A 1 365 ? -27.031 -6.853 27.523 1.00 98.31 365 ALA A CA 1
ATOM 2757 C C . ALA A 1 365 ? -26.661 -7.785 26.351 1.00 98.31 365 ALA A C 1
ATOM 2759 O O . ALA A 1 365 ? -25.534 -8.267 26.281 1.00 98.31 365 ALA A O 1
ATOM 2760 N N . SER A 1 366 ? -27.578 -7.978 25.397 1.00 97.94 366 SER A N 1
ATOM 2761 C CA . SER A 1 366 ? -27.371 -8.763 24.174 1.00 97.94 366 SER A CA 1
ATOM 2762 C C . SER A 1 366 ? -26.346 -8.180 23.203 1.00 97.94 366 SER A C 1
ATOM 2764 O O . SER A 1 366 ? -25.894 -8.906 22.322 1.00 97.94 366 SER A O 1
ATOM 2766 N N . ASP A 1 367 ? -25.947 -6.915 23.359 1.00 98.50 367 ASP A N 1
ATOM 2767 C CA . ASP A 1 367 ? -24.925 -6.296 22.506 1.00 98.50 367 ASP A CA 1
ATOM 2768 C C . ASP A 1 367 ? -23.507 -6.745 22.882 1.00 98.50 367 ASP A C 1
ATOM 2770 O O . ASP A 1 367 ? -22.548 -6.456 22.164 1.00 98.50 367 ASP A O 1
ATOM 2774 N N . PHE A 1 368 ? -23.381 -7.485 23.985 1.00 98.50 368 PHE A N 1
ATOM 2775 C CA . PHE A 1 368 ? -22.134 -7.978 24.536 1.00 98.50 368 PHE A CA 1
ATOM 2776 C C . PHE A 1 368 ? -22.139 -9.494 24.719 1.00 98.50 368 PHE A C 1
ATOM 2778 O O . PHE A 1 368 ? -23.169 -10.139 24.921 1.00 98.50 368 PHE A O 1
ATOM 2785 N N . ARG A 1 369 ? -20.933 -10.060 24.746 1.00 97.88 369 ARG A N 1
ATOM 2786 C CA . ARG A 1 369 ? -20.687 -11.459 25.077 1.00 97.88 369 ARG A CA 1
ATOM 2787 C C . ARG A 1 369 ? -19.430 -11.620 25.921 1.00 97.88 369 ARG A C 1
ATOM 2789 O O . ARG A 1 369 ? -18.376 -11.087 25.583 1.00 97.88 369 ARG A O 1
ATOM 2796 N N . PHE A 1 370 ? -19.524 -12.416 26.974 1.00 97.81 370 PHE A N 1
ATOM 2797 C CA . PHE A 1 370 ? -18.403 -12.868 27.779 1.00 97.81 370 PHE A CA 1
ATOM 2798 C C . PHE A 1 370 ? -17.735 -14.122 27.199 1.00 97.81 370 PHE A C 1
ATOM 2800 O O . PHE A 1 370 ? -18.370 -14.982 26.589 1.00 97.81 370 PHE A O 1
ATOM 2807 N N . SER A 1 371 ? -16.440 -14.249 27.463 1.00 96.56 371 SER A N 1
ATOM 2808 C CA . SER A 1 371 ? -15.673 -15.491 27.400 1.00 96.56 371 SER A CA 1
ATOM 2809 C C . SER A 1 371 ? -14.938 -15.656 28.720 1.00 96.56 371 SER A C 1
ATOM 2811 O O . SER A 1 371 ? -14.429 -14.683 29.267 1.00 96.56 371 SER A O 1
ATOM 2813 N N . PHE A 1 372 ? -14.843 -16.879 29.222 1.00 94.88 372 PHE A N 1
ATOM 2814 C CA . PHE A 1 372 ? -14.300 -17.150 30.547 1.00 94.88 372 PHE A CA 1
ATOM 2815 C C . PHE A 1 372 ? -13.237 -18.247 30.493 1.00 94.88 372 PHE A C 1
ATOM 2817 O O . PHE A 1 372 ? -13.376 -19.226 29.759 1.00 94.88 372 PHE A O 1
ATOM 2824 N N . ARG A 1 373 ? -12.171 -18.079 31.276 1.00 93.25 373 ARG A N 1
ATOM 2825 C CA . ARG A 1 373 ? -11.125 -19.080 31.504 1.00 93.25 373 ARG A CA 1
ATOM 2826 C C . ARG A 1 373 ? -10.919 -19.226 33.006 1.00 93.25 373 ARG A C 1
ATOM 2828 O O . ARG A 1 373 ? -10.512 -18.275 33.661 1.00 93.25 373 ARG A O 1
ATOM 2835 N N . GLY A 1 374 ? -11.170 -20.415 33.536 1.00 86.31 374 GLY A N 1
ATOM 2836 C CA . GLY A 1 374 ? -11.022 -20.716 34.956 1.00 86.31 374 GLY A CA 1
ATOM 2837 C C . GLY A 1 374 ? -11.253 -22.196 35.233 1.00 86.31 374 GLY A C 1
ATOM 2838 O O . GLY A 1 374 ? -11.844 -22.887 34.403 1.00 86.31 374 GLY A O 1
ATOM 2839 N N . SER A 1 375 ? -10.767 -22.673 36.380 1.00 82.81 375 SER A N 1
ATOM 2840 C CA . SER A 1 375 ? -10.844 -24.094 36.760 1.00 82.81 375 SER A CA 1
ATOM 2841 C C . SER A 1 375 ? -11.902 -24.384 37.826 1.00 82.81 375 SER A C 1
ATOM 2843 O O . SER A 1 375 ? -12.400 -25.504 37.888 1.00 82.81 375 SER A O 1
ATOM 2845 N N . TYR A 1 376 ? -12.237 -23.397 38.662 1.00 84.50 376 TYR A N 1
ATOM 2846 C CA . TYR A 1 376 ? -13.079 -23.591 39.850 1.00 84.50 376 TYR A CA 1
ATOM 2847 C C . TYR A 1 376 ? -14.401 -22.822 39.823 1.00 84.50 376 TYR A C 1
ATOM 2849 O O . TYR A 1 376 ? -15.325 -23.168 40.558 1.00 84.50 376 TYR A O 1
ATOM 2857 N N . ALA A 1 377 ? -14.512 -21.832 38.939 1.00 88.31 377 ALA A N 1
ATOM 2858 C CA . ALA A 1 377 ? -15.765 -21.183 38.594 1.00 88.31 377 ALA A CA 1
ATOM 2859 C C . ALA A 1 377 ? -16.142 -21.503 37.144 1.00 88.31 377 ALA A C 1
ATOM 2861 O O . ALA A 1 377 ? -15.295 -21.829 36.313 1.00 88.31 377 ALA A O 1
ATOM 2862 N N . THR A 1 378 ? -17.430 -21.407 36.839 1.00 90.94 378 THR A N 1
ATOM 2863 C CA . THR A 1 378 ? -18.001 -21.670 35.518 1.00 90.94 378 THR A CA 1
ATOM 2864 C C . THR A 1 378 ? -18.983 -20.569 35.154 1.00 90.9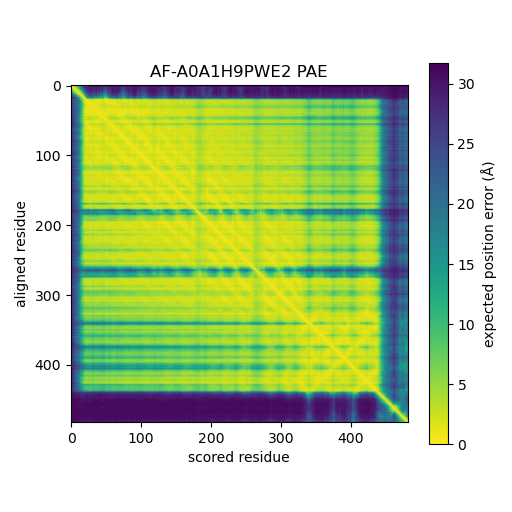4 378 THR A C 1
ATOM 2866 O O . THR A 1 378 ? -19.879 -20.240 35.933 1.00 90.94 378 THR A O 1
ATOM 2869 N N . LEU A 1 379 ? -18.820 -20.013 33.956 1.00 94.00 379 LEU A N 1
ATOM 2870 C CA . LEU A 1 379 ? -19.727 -19.016 33.400 1.00 94.00 379 LEU A CA 1
ATOM 2871 C C . LEU A 1 379 ? -21.053 -19.675 33.010 1.00 94.00 379 LEU A C 1
ATOM 2873 O O . LEU A 1 379 ? -21.070 -20.547 32.143 1.00 94.00 379 LEU A O 1
ATOM 2877 N N . GLN A 1 380 ? -22.145 -19.256 33.651 1.00 95.88 380 GLN A N 1
ATOM 2878 C CA . GLN A 1 380 ? -23.484 -19.809 33.405 1.00 95.88 380 GLN A CA 1
ATOM 2879 C C . GLN A 1 380 ? -24.162 -19.163 32.194 1.00 95.88 380 GLN A C 1
ATOM 2881 O O . GLN A 1 380 ? -24.941 -19.811 31.498 1.00 95.88 380 GLN A O 1
ATOM 2886 N N . SER A 1 381 ? -23.822 -17.906 31.899 1.00 95.75 381 SER A N 1
ATOM 2887 C CA . SER A 1 381 ? -24.312 -17.188 30.726 1.00 95.75 381 SER A CA 1
ATOM 2888 C C . SER A 1 381 ? -23.190 -16.430 30.031 1.00 95.75 381 SER A C 1
ATOM 2890 O O . SER A 1 381 ? -22.490 -15.618 30.636 1.00 95.75 381 SER A O 1
ATOM 2892 N N . ILE A 1 382 ? -23.047 -16.661 28.725 1.00 96.69 382 ILE A N 1
ATOM 2893 C CA . ILE A 1 382 ? -22.138 -15.880 27.878 1.00 96.69 382 ILE A CA 1
ATOM 2894 C C . ILE A 1 382 ? -22.710 -14.504 27.528 1.00 96.69 382 ILE A C 1
ATOM 2896 O O . ILE A 1 382 ? -21.960 -13.644 27.090 1.00 96.69 382 ILE A O 1
ATOM 2900 N N . THR A 1 383 ? -24.006 -14.266 27.721 1.00 97.94 383 THR A N 1
ATOM 2901 C CA . THR A 1 383 ? -24.615 -12.935 27.607 1.00 97.94 383 THR A CA 1
ATOM 2902 C C . THR A 1 383 ? -24.740 -12.339 29.009 1.00 97.94 383 THR A C 1
ATOM 2904 O O . THR A 1 383 ? -25.189 -13.052 29.911 1.00 97.94 383 THR A O 1
ATOM 2907 N N . PRO A 1 384 ? -24.369 -11.066 29.234 1.00 98.25 384 PRO A N 1
ATOM 2908 C CA . PRO A 1 384 ? -24.620 -10.416 30.513 1.00 98.25 384 PRO A CA 1
ATOM 2909 C C . PRO A 1 384 ? -26.067 -10.588 30.987 1.00 98.25 384 PRO A C 1
ATOM 2911 O O . PRO A 1 384 ? -27.005 -10.484 30.201 1.00 98.25 384 PRO A O 1
ATOM 2914 N N . THR A 1 385 ? -26.263 -10.839 32.279 1.00 97.44 385 THR A N 1
ATOM 2915 C CA . THR A 1 385 ? -27.612 -11.041 32.843 1.00 97.44 385 THR A CA 1
ATOM 2916 C C . THR A 1 385 ? -28.366 -9.735 33.069 1.00 97.44 385 THR A C 1
ATOM 2918 O O . THR A 1 385 ? -29.589 -9.723 33.185 1.00 97.44 385 THR A O 1
ATOM 2921 N N . SER A 1 386 ? -27.641 -8.619 33.113 1.00 97.81 386 SER A N 1
ATOM 2922 C CA . SER A 1 386 ? -28.189 -7.273 33.240 1.00 97.81 386 SER A CA 1
ATOM 2923 C C . SER A 1 386 ? -27.248 -6.252 32.616 1.00 97.81 386 SER A C 1
ATOM 2925 O O . SER A 1 386 ? -26.047 -6.505 32.510 1.00 97.81 386 SER A O 1
ATOM 2927 N N . ILE A 1 387 ? -27.769 -5.069 32.307 1.00 98.38 387 ILE A N 1
ATOM 2928 C CA . ILE A 1 387 ? -26.982 -3.897 31.928 1.00 98.38 387 ILE A CA 1
ATOM 2929 C C . ILE A 1 387 ? -27.531 -2.665 32.649 1.00 98.38 387 ILE A C 1
ATOM 2931 O O . ILE A 1 387 ? -28.741 -2.508 32.800 1.00 98.38 387 ILE A O 1
ATOM 2935 N N . SER A 1 388 ? -26.636 -1.801 33.109 1.00 97.69 388 SER A N 1
ATOM 2936 C CA . SER A 1 388 ? -26.955 -0.445 33.553 1.00 97.69 388 SER A CA 1
ATOM 2937 C C . SER A 1 388 ? -25.845 0.490 33.103 1.00 97.69 388 SER A C 1
ATOM 2939 O O . SER A 1 388 ? -24.681 0.090 33.129 1.00 97.69 388 SER A O 1
ATOM 2941 N N . SER A 1 389 ? -26.173 1.721 32.736 1.00 96.75 389 SER A N 1
ATOM 2942 C CA . SER A 1 389 ? -25.198 2.698 32.258 1.00 96.75 389 SER A CA 1
ATOM 2943 C C . SER A 1 389 ? -25.206 3.973 33.095 1.00 96.75 389 SER A C 1
ATOM 2945 O O . SER A 1 389 ? -26.209 4.353 33.704 1.00 96.75 389 SER A O 1
ATOM 2947 N N . LYS A 1 390 ? -24.053 4.636 33.122 1.00 96.38 390 LYS A N 1
ATOM 2948 C CA . LYS A 1 390 ? -23.896 6.021 33.552 1.00 96.38 390 LYS A CA 1
ATOM 2949 C C . LYS A 1 390 ? -22.829 6.654 32.669 1.00 96.38 390 LYS A C 1
ATOM 2951 O O . LYS A 1 390 ? -21.665 6.261 32.736 1.00 96.38 390 LYS A O 1
ATOM 2956 N N . ASP A 1 391 ? -23.235 7.609 31.840 1.00 94.75 391 ASP A N 1
ATOM 2957 C CA . ASP A 1 391 ? -22.383 8.201 30.805 1.00 94.75 391 ASP A CA 1
ATOM 2958 C C . ASP A 1 391 ? -21.789 7.105 29.889 1.00 94.75 391 ASP A C 1
ATOM 2960 O O . ASP A 1 391 ? -22.527 6.274 29.363 1.00 94.75 391 ASP A O 1
ATOM 2964 N N . ASN A 1 392 ? -20.464 7.053 29.728 1.00 96.38 392 ASN A N 1
ATOM 2965 C CA . ASN A 1 392 ? -19.773 6.036 28.922 1.00 96.38 392 ASN A CA 1
ATOM 2966 C C . ASN A 1 392 ? -19.403 4.764 29.713 1.00 96.38 392 ASN A C 1
ATOM 2968 O O . ASN A 1 392 ? -18.632 3.936 29.224 1.00 96.38 392 ASN A O 1
ATOM 2972 N N . ILE A 1 393 ? -19.902 4.610 30.942 1.00 97.94 393 ILE A N 1
ATOM 2973 C CA . ILE A 1 393 ? -19.592 3.478 31.819 1.00 97.94 393 ILE A CA 1
ATOM 2974 C C . ILE A 1 393 ? -20.797 2.541 31.866 1.00 97.94 393 ILE A C 1
ATOM 2976 O O . ILE A 1 393 ? -21.894 2.947 32.249 1.00 97.94 393 ILE A O 1
ATOM 2980 N N . TYR A 1 394 ? -20.578 1.272 31.527 1.00 98.44 394 TYR A N 1
ATOM 2981 C CA . TYR A 1 394 ? -21.605 0.235 31.516 1.00 98.44 394 TYR A CA 1
ATOM 2982 C C . TYR A 1 394 ? -21.257 -0.854 32.521 1.00 98.44 394 TYR A C 1
ATOM 2984 O O . TYR A 1 394 ? -20.155 -1.399 32.515 1.00 98.44 394 TYR A O 1
ATOM 2992 N N . THR A 1 395 ? -22.211 -1.191 33.380 1.00 98.06 395 THR A N 1
ATOM 2993 C CA . THR A 1 395 ? -22.097 -2.270 34.355 1.00 98.06 395 THR A CA 1
ATOM 2994 C C . THR A 1 395 ? -22.943 -3.452 33.900 1.00 98.06 395 THR A C 1
ATOM 2996 O O . THR A 1 395 ? -24.161 -3.352 33.756 1.00 98.06 395 THR A O 1
ATOM 2999 N N . LEU A 1 396 ? -22.276 -4.577 33.687 1.00 98.50 396 LEU A N 1
ATOM 3000 C CA . LEU A 1 396 ? -22.797 -5.810 33.125 1.00 98.50 396 LEU A CA 1
ATOM 3001 C C . LEU A 1 396 ? -22.896 -6.871 34.223 1.00 98.50 396 LEU A C 1
ATOM 3003 O O . LEU A 1 396 ? -21.932 -7.120 34.952 1.00 98.50 396 LEU A O 1
ATOM 3007 N N . GLY A 1 397 ? -24.071 -7.483 34.346 1.00 97.44 397 GLY A N 1
ATOM 3008 C CA . GLY A 1 397 ? -24.313 -8.577 35.285 1.00 97.44 397 GLY A CA 1
ATOM 3009 C C . GLY A 1 397 ? -23.552 -9.827 34.863 1.00 97.44 397 GLY A C 1
ATOM 3010 O O . GLY A 1 397 ? -23.599 -10.206 33.690 1.00 97.44 397 GLY A O 1
ATOM 3011 N N . LEU A 1 398 ? -22.852 -10.451 35.808 1.00 95.38 398 LEU A N 1
ATOM 3012 C CA . LEU A 1 398 ? -22.094 -11.676 35.594 1.00 95.38 398 LEU A CA 1
ATOM 3013 C C . LEU A 1 398 ? -22.750 -12.822 36.369 1.00 95.38 398 LEU A C 1
ATOM 3015 O O . LEU A 1 398 ? -23.080 -12.665 37.541 1.00 95.38 398 LEU A O 1
ATOM 3019 N N . ASP A 1 399 ? -22.928 -13.966 35.713 1.00 92.56 399 ASP A N 1
ATOM 3020 C CA . ASP A 1 399 ? -23.508 -15.165 36.323 1.00 92.56 399 ASP A CA 1
ATOM 3021 C C . ASP A 1 399 ? -22.483 -16.301 36.331 1.00 92.56 399 ASP A C 1
ATOM 3023 O O . ASP A 1 399 ? -22.075 -16.815 35.282 1.00 92.56 399 ASP A O 1
ATOM 3027 N N . LEU A 1 400 ? -22.022 -16.641 37.533 1.00 90.50 400 LEU A N 1
ATOM 3028 C CA . LEU A 1 400 ? -20.986 -17.632 37.787 1.00 90.50 400 LEU A CA 1
ATOM 3029 C C . LEU A 1 400 ? -21.489 -18.657 38.797 1.00 90.50 400 LEU A C 1
ATOM 3031 O O . LEU A 1 400 ? -22.126 -18.313 39.789 1.00 90.50 400 LEU A O 1
ATOM 3035 N N . SER A 1 401 ? -21.108 -19.911 38.579 1.00 90.00 401 SER A N 1
ATOM 3036 C CA . SER A 1 401 ? -21.221 -20.979 39.571 1.00 90.00 401 SER A CA 1
ATOM 3037 C C . SER A 1 401 ? -19.832 -21.440 39.994 1.00 90.00 401 SER A C 1
ATOM 3039 O O . SER A 1 401 ? -18.953 -21.577 39.142 1.00 90.00 401 SER A O 1
ATOM 3041 N N . GLY A 1 402 ? -19.654 -21.737 41.279 1.00 86.69 402 GLY A N 1
ATOM 3042 C CA . GLY A 1 402 ? -18.372 -22.118 41.872 1.00 86.69 402 GLY A CA 1
ATOM 3043 C C . GLY A 1 402 ? -17.632 -20.941 42.509 1.00 86.69 402 GLY A C 1
ATOM 3044 O O . GLY A 1 402 ? -18.167 -19.837 42.612 1.00 86.69 402 GLY A O 1
ATOM 3045 N N . ASP A 1 403 ? -16.403 -21.200 42.948 1.00 82.44 403 ASP A N 1
ATOM 3046 C CA . ASP A 1 403 ? -15.592 -20.252 43.714 1.00 82.44 403 ASP A CA 1
ATOM 3047 C C . ASP A 1 403 ? -14.515 -19.599 42.835 1.00 82.44 403 ASP A C 1
ATOM 3049 O O . ASP A 1 403 ? -13.925 -20.237 41.961 1.00 82.44 403 ASP A O 1
ATOM 3053 N N . ILE A 1 404 ? -14.253 -18.312 43.081 1.00 82.75 404 ILE A N 1
ATOM 3054 C CA . ILE A 1 404 ? -13.231 -17.516 42.388 1.00 82.75 404 ILE A CA 1
ATOM 3055 C C . ILE A 1 404 ? -11.963 -17.469 43.248 1.00 82.75 404 ILE A C 1
ATOM 3057 O O . ILE A 1 404 ? -12.008 -17.037 44.403 1.00 82.75 404 ILE A O 1
ATOM 3061 N N . TYR A 1 405 ? -10.819 -17.831 42.665 1.00 80.00 405 TYR A N 1
ATOM 3062 C CA . TYR A 1 405 ? -9.520 -17.894 43.342 1.00 80.00 405 TYR A CA 1
ATOM 3063 C C . TYR A 1 405 ? -8.487 -16.905 42.787 1.00 80.00 405 TYR A C 1
ATOM 3065 O O . TYR A 1 405 ? -7.293 -17.060 43.045 1.00 80.00 405 TYR A O 1
ATOM 3073 N N . GLY A 1 406 ? -8.899 -15.878 42.038 1.00 79.56 406 GLY A N 1
ATOM 3074 C CA . GLY A 1 406 ? -7.976 -14.847 41.542 1.00 79.56 406 GLY A CA 1
ATOM 3075 C C . GLY A 1 406 ? -7.135 -15.280 40.341 1.00 79.56 406 GLY A C 1
ATOM 3076 O O . GLY A 1 406 ? -6.260 -14.534 39.910 1.00 79.56 406 GLY A O 1
ATOM 3077 N N . THR A 1 407 ? -7.375 -16.481 39.812 1.00 82.06 407 THR A N 1
ATOM 3078 C CA . THR A 1 407 ? -6.673 -17.018 38.629 1.00 82.06 407 THR A CA 1
ATOM 3079 C C . THR A 1 407 ? -7.568 -17.037 37.394 1.00 82.06 407 THR A C 1
ATOM 3081 O O . THR A 1 407 ? -7.096 -17.190 36.267 1.00 82.06 407 THR A O 1
ATOM 3084 N N . GLU A 1 408 ? -8.869 -16.862 37.601 1.00 90.19 408 GLU A N 1
ATOM 3085 C CA . GLU A 1 408 ? -9.879 -16.825 36.567 1.00 90.19 408 GLU A CA 1
ATOM 3086 C C . GLU A 1 408 ? -9.785 -15.518 35.781 1.00 90.19 408 GLU A C 1
ATOM 3088 O O . GLU A 1 408 ? -9.625 -14.427 36.331 1.00 90.19 408 GLU A O 1
ATOM 3093 N N . THR A 1 409 ? -9.915 -15.632 34.466 1.00 93.44 409 THR A N 1
ATOM 3094 C CA . THR A 1 409 ? -9.877 -14.509 33.536 1.00 93.44 409 THR A CA 1
ATOM 3095 C C . THR A 1 409 ? -11.197 -14.440 32.788 1.00 93.44 409 THR A C 1
ATOM 3097 O O . THR A 1 409 ? -11.685 -15.453 32.278 1.00 93.44 409 THR A O 1
ATOM 3100 N N . ILE A 1 410 ? -11.760 -13.241 32.679 1.00 95.44 410 ILE A N 1
ATOM 3101 C CA . ILE A 1 410 ? -12.940 -12.984 31.860 1.00 95.44 410 ILE A CA 1
ATOM 3102 C C . ILE A 1 410 ? -12.609 -11.968 30.775 1.00 95.44 410 ILE A C 1
ATOM 3104 O O . ILE A 1 410 ? -11.958 -10.954 31.027 1.00 95.44 410 ILE A O 1
ATOM 3108 N N . SER A 1 411 ? -13.080 -12.246 29.568 1.00 96.81 411 SER A N 1
ATOM 3109 C CA . SER A 1 411 ? -13.003 -11.356 28.418 1.00 96.81 411 SER A CA 1
ATOM 3110 C C . SER A 1 411 ? -14.407 -10.941 27.999 1.00 96.81 411 SER A C 1
ATOM 3112 O O . SER A 1 411 ? -15.341 -11.739 28.049 1.00 96.81 411 SER A O 1
ATOM 3114 N N . LEU A 1 412 ? -14.549 -9.699 27.563 1.00 98.19 412 LEU A N 1
ATOM 3115 C CA . LEU A 1 412 ? -15.771 -9.106 27.045 1.00 98.19 412 LEU A CA 1
ATOM 3116 C C . LEU A 1 412 ? -15.593 -8.817 25.555 1.00 98.19 412 LEU A C 1
ATOM 3118 O O . LEU A 1 412 ? -14.525 -8.395 25.117 1.00 98.19 412 LEU A O 1
ATOM 3122 N N . TYR A 1 413 ? -16.645 -9.013 24.775 1.00 97.81 413 TYR A N 1
ATOM 3123 C CA . TYR A 1 413 ? -16.645 -8.750 23.345 1.00 97.81 413 TYR A CA 1
ATOM 3124 C C . TYR A 1 413 ? -17.956 -8.083 22.936 1.00 97.81 413 TYR A C 1
ATOM 3126 O O . TYR A 1 413 ? -19.012 -8.536 23.382 1.00 97.81 413 TYR A O 1
ATOM 3134 N N . PRO A 1 414 ? -17.924 -7.057 22.073 1.00 98.19 414 PRO A N 1
ATOM 3135 C CA . PRO A 1 414 ? -19.102 -6.652 21.318 1.00 98.19 414 PRO A CA 1
ATOM 3136 C C . PRO A 1 414 ? -19.601 -7.811 20.448 1.00 98.19 414 PRO A C 1
ATOM 3138 O O . PRO A 1 414 ? -18.800 -8.585 19.909 1.00 98.19 414 PRO A O 1
ATOM 3141 N N . ILE A 1 415 ? -20.916 -7.926 20.281 1.00 97.88 415 ILE A N 1
ATOM 3142 C CA . ILE A 1 415 ? -21.488 -8.722 19.194 1.00 97.88 415 ILE A CA 1
ATOM 3143 C C . ILE A 1 415 ? -21.243 -7.985 17.865 1.00 97.88 415 ILE A C 1
ATOM 3145 O O . ILE A 1 415 ? -21.178 -6.759 17.792 1.00 97.88 415 ILE A O 1
ATOM 3149 N N . THR A 1 416 ? -21.032 -8.731 16.784 1.00 94.19 416 THR A N 1
ATOM 3150 C CA . THR A 1 416 ? -20.823 -8.127 15.463 1.00 94.19 416 THR A CA 1
ATOM 3151 C C . THR A 1 416 ? -22.045 -7.302 15.064 1.00 94.19 416 THR A C 1
ATOM 3153 O O . THR A 1 416 ? -23.165 -7.801 15.135 1.00 94.19 416 THR A O 1
ATOM 3156 N N . ASN A 1 417 ? -21.822 -6.069 14.596 1.00 95.44 417 ASN A N 1
ATOM 3157 C CA . ASN A 1 417 ? -22.881 -5.149 14.165 1.00 95.44 417 ASN A CA 1
ATOM 3158 C C . ASN A 1 417 ? -23.917 -4.828 15.263 1.00 95.44 417 ASN A C 1
ATOM 3160 O O . ASN A 1 417 ? -25.093 -4.659 14.953 1.00 95.44 417 ASN A O 1
ATOM 3164 N N . SER A 1 418 ? -23.505 -4.768 16.536 1.00 97.88 418 SER A N 1
ATOM 3165 C CA . SER A 1 418 ? -24.404 -4.401 17.645 1.00 97.88 418 SER A CA 1
ATOM 3166 C C . SER A 1 418 ? -24.054 -3.090 18.342 1.00 97.88 418 SER A C 1
ATOM 3168 O O . SER A 1 418 ? -24.930 -2.492 18.946 1.00 97.88 418 SER A O 1
ATOM 3170 N N . ILE A 1 419 ? -22.800 -2.632 18.287 1.00 98.62 419 ILE A N 1
ATOM 3171 C CA . ILE A 1 419 ? -22.355 -1.415 18.980 1.00 98.62 419 ILE A CA 1
ATOM 3172 C C . ILE A 1 419 ? -21.701 -0.479 17.973 1.00 98.62 419 ILE A C 1
ATOM 3174 O O . ILE A 1 419 ? -20.771 -0.871 17.264 1.00 98.62 419 ILE A O 1
ATOM 3178 N N . TYR A 1 420 ? -22.172 0.763 17.955 1.00 98.62 420 TYR A N 1
ATOM 3179 C CA . TYR A 1 420 ? -21.775 1.800 17.016 1.00 98.62 420 TYR A CA 1
ATOM 3180 C C . TYR A 1 420 ? -21.369 3.083 17.734 1.00 98.62 420 TYR A C 1
ATOM 3182 O O . TYR A 1 420 ? -21.820 3.336 18.849 1.00 98.62 420 TYR A O 1
ATOM 3190 N N . ASP 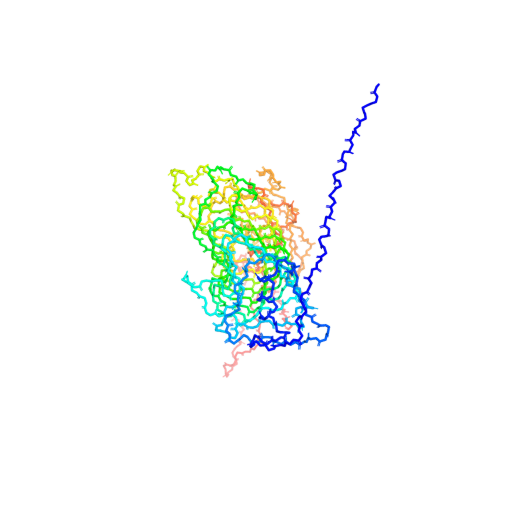A 1 421 ? -20.546 3.914 17.099 1.00 97.50 421 ASP A N 1
ATOM 3191 C CA . ASP A 1 421 ? -20.359 5.312 17.504 1.00 97.50 421 ASP A CA 1
ATOM 3192 C C . ASP A 1 421 ? -21.276 6.265 16.711 1.00 97.50 421 ASP A C 1
ATOM 3194 O O . ASP A 1 421 ? -22.088 5.845 15.883 1.00 97.50 421 ASP A O 1
ATOM 3198 N N . ILE A 1 422 ? -21.155 7.572 16.968 1.00 96.56 422 ILE A N 1
ATOM 3199 C CA . ILE A 1 422 ? -21.958 8.607 16.295 1.00 96.56 422 ILE A CA 1
ATOM 3200 C C . ILE A 1 422 ? -21.681 8.707 14.786 1.00 96.56 422 ILE A C 1
ATOM 3202 O O . ILE A 1 422 ? -22.525 9.184 14.033 1.00 96.56 422 ILE A O 1
ATOM 3206 N N . ASN A 1 423 ? -20.508 8.256 14.339 1.00 96.06 423 ASN A N 1
ATOM 3207 C CA . ASN A 1 423 ? -20.098 8.247 12.940 1.00 96.06 423 ASN A CA 1
ATOM 3208 C C . ASN A 1 423 ? -20.425 6.909 12.255 1.00 96.06 423 ASN A C 1
ATOM 3210 O O . ASN A 1 423 ? -19.964 6.668 11.140 1.00 96.06 423 ASN A O 1
ATOM 3214 N N . SER A 1 424 ? -21.211 6.036 12.895 1.00 97.69 424 SER A N 1
ATOM 3215 C CA . SER A 1 424 ? -21.562 4.700 12.400 1.00 97.69 424 SER A CA 1
ATOM 3216 C C . SER A 1 424 ? -20.366 3.746 12.267 1.00 97.69 424 SER A C 1
ATOM 3218 O O . SER A 1 424 ? -20.455 2.759 11.537 1.00 97.69 424 SER A O 1
ATOM 3220 N N . ASN A 1 425 ? -19.246 3.999 12.954 1.00 97.94 425 ASN A N 1
ATOM 3221 C CA . ASN A 1 425 ? -18.194 2.990 13.088 1.00 97.94 425 ASN A CA 1
ATOM 3222 C C . ASN A 1 425 ? -18.667 1.881 14.025 1.00 97.94 425 ASN A C 1
ATOM 3224 O O . ASN A 1 425 ? -19.413 2.132 14.966 1.00 97.94 425 ASN A O 1
ATOM 3228 N N . ILE A 1 426 ? -18.211 0.661 13.772 1.00 98.44 426 ILE A N 1
ATOM 3229 C CA . ILE A 1 426 ? -18.630 -0.571 14.433 1.00 98.44 426 ILE A CA 1
ATOM 3230 C C . ILE A 1 426 ? -17.577 -0.966 15.470 1.00 98.44 426 ILE A C 1
ATOM 3232 O O . ILE A 1 426 ? -16.378 -1.006 15.175 1.00 98.44 426 ILE A O 1
ATOM 3236 N N . ALA A 1 427 ? -18.011 -1.331 16.675 1.00 98.19 427 ALA A N 1
ATOM 3237 C CA . ALA A 1 427 ? -17.136 -1.966 17.649 1.00 98.19 427 ALA A CA 1
ATOM 3238 C C . ALA A 1 427 ? -16.751 -3.368 17.155 1.00 98.19 427 ALA A C 1
ATOM 3240 O O . ALA A 1 427 ? -17.586 -4.267 17.047 1.00 98.19 427 ALA A O 1
ATOM 3241 N N . GLY A 1 428 ? -15.472 -3.563 16.842 1.00 96.62 428 GLY A N 1
ATOM 3242 C CA . GLY A 1 428 ? -14.963 -4.850 16.388 1.00 96.62 428 GLY A CA 1
ATOM 3243 C C . GLY A 1 428 ? -15.090 -5.943 17.447 1.00 96.62 428 GLY A C 1
ATOM 3244 O O . GLY A 1 428 ? -15.006 -5.687 18.649 1.00 96.62 428 GLY A O 1
ATOM 3245 N N . ALA A 1 429 ? -15.211 -7.190 16.992 1.00 91.69 429 ALA A N 1
ATOM 3246 C CA . ALA A 1 429 ? -15.264 -8.362 17.868 1.00 91.69 429 ALA A CA 1
ATOM 3247 C C . ALA A 1 429 ? -13.947 -8.624 18.622 1.00 91.69 429 ALA A C 1
ATOM 3249 O O . ALA A 1 429 ? -13.904 -9.498 19.477 1.00 91.69 429 ALA A O 1
ATOM 3250 N N . VAL A 1 430 ? -12.872 -7.894 18.316 1.00 88.44 430 VAL A N 1
ATOM 3251 C CA . VAL A 1 430 ? -11.614 -7.892 19.068 1.00 88.44 430 VAL A CA 1
ATOM 3252 C C . VAL A 1 430 ? -11.397 -6.477 19.577 1.00 88.44 430 VAL A C 1
ATOM 3254 O O . VAL A 1 430 ? -11.321 -5.545 18.784 1.00 88.44 430 VAL A O 1
ATOM 3257 N N . GLN A 1 431 ? -11.311 -6.321 20.895 1.00 95.44 431 GLN A N 1
ATOM 3258 C CA . GLN A 1 431 ? -11.061 -5.045 21.564 1.00 95.44 431 GLN A CA 1
ATOM 3259 C C . GLN A 1 431 ? -9.723 -5.124 22.306 1.00 95.44 431 GLN A C 1
ATOM 3261 O O . GLN A 1 431 ? -9.413 -6.166 22.880 1.00 95.44 431 GLN A O 1
ATOM 3266 N N . LYS A 1 432 ? -8.938 -4.040 22.313 1.00 91.62 432 LYS A N 1
ATOM 3267 C CA . LYS A 1 432 ? -7.605 -4.018 22.953 1.00 91.62 432 LYS A CA 1
ATOM 3268 C C . LYS A 1 432 ? -7.679 -4.245 24.461 1.00 91.62 432 LYS A C 1
ATOM 3270 O O . LYS A 1 432 ? -6.935 -5.052 25.005 1.00 91.62 432 LYS A O 1
ATOM 3275 N N . ASN A 1 433 ? -8.618 -3.569 25.120 1.00 93.31 433 ASN A N 1
ATOM 3276 C CA . ASN A 1 433 ? -8.761 -3.583 26.575 1.00 93.31 433 ASN A CA 1
ATOM 3277 C C . ASN A 1 433 ? -10.029 -4.333 26.970 1.00 93.31 433 ASN A C 1
ATOM 3279 O O . ASN A 1 433 ? -11.006 -3.740 27.417 1.00 93.31 433 ASN A O 1
ATOM 3283 N N . ASN A 1 434 ? -10.040 -5.645 26.744 1.00 96.06 434 ASN A N 1
ATOM 3284 C CA . ASN A 1 434 ? -11.264 -6.438 26.819 1.00 96.06 434 ASN A CA 1
ATOM 3285 C C . ASN A 1 434 ? -11.274 -7.495 27.923 1.00 96.06 434 ASN A C 1
ATOM 3287 O O . ASN A 1 434 ? -12.255 -8.215 28.057 1.00 96.06 434 ASN A O 1
ATOM 3291 N N . THR A 1 435 ? -10.185 -7.626 28.672 1.00 95.44 435 THR A N 1
ATOM 3292 C CA . THR A 1 435 ? -9.959 -8.749 29.579 1.00 95.44 435 THR A CA 1
ATOM 3293 C C . THR A 1 435 ? -9.600 -8.256 30.974 1.00 95.44 435 THR A C 1
ATOM 3295 O O . THR A 1 435 ? -8.884 -7.269 31.121 1.00 95.44 435 THR A O 1
ATOM 3298 N N . THR A 1 436 ? -10.085 -8.952 32.003 1.00 94.81 436 THR A N 1
ATOM 3299 C CA . THR A 1 436 ? -9.776 -8.669 33.408 1.00 94.81 436 THR A CA 1
ATOM 3300 C C . THR A 1 436 ? -9.695 -9.956 34.232 1.00 94.81 436 THR A C 1
ATOM 3302 O O . THR A 1 436 ? -10.259 -10.987 33.852 1.00 94.81 436 THR A O 1
ATOM 3305 N N . LEU A 1 437 ? -8.984 -9.900 35.360 1.00 91.62 437 LEU A N 1
ATOM 3306 C CA . LEU A 1 437 ? -8.922 -10.994 36.330 1.00 91.62 437 LEU A CA 1
ATOM 3307 C C . LEU A 1 437 ? -10.096 -10.902 37.302 1.00 91.62 437 LEU A C 1
ATOM 3309 O O . LEU A 1 437 ? -10.468 -9.813 37.751 1.00 91.62 437 LEU A O 1
ATOM 3313 N N . LEU A 1 438 ? -10.652 -12.052 37.673 1.00 88.94 438 LEU A N 1
ATOM 3314 C CA . LEU A 1 438 ? -11.647 -12.114 38.732 1.00 88.94 438 LEU A CA 1
ATOM 3315 C C . LEU A 1 438 ? -10.946 -12.241 40.083 1.00 88.94 438 LEU A C 1
ATOM 3317 O O . LEU A 1 438 ? -10.610 -13.334 40.520 1.00 88.94 438 LEU A O 1
ATOM 3321 N N . ASN A 1 439 ? -10.715 -11.115 40.751 1.00 76.38 439 ASN A N 1
ATOM 3322 C CA . ASN A 1 439 ? -10.042 -11.091 42.049 1.00 76.38 439 ASN A CA 1
ATOM 3323 C C . ASN A 1 439 ? -11.042 -11.169 43.211 1.00 76.38 439 ASN A C 1
ATOM 3325 O O . ASN A 1 439 ? -12.118 -10.575 43.166 1.00 76.38 439 ASN A O 1
ATOM 3329 N N . PHE A 1 440 ? -10.665 -11.841 44.297 1.00 68.06 440 PHE A N 1
ATOM 3330 C CA . PHE A 1 440 ? -11.466 -11.910 45.522 1.00 68.06 440 PHE A CA 1
ATOM 3331 C C . PHE A 1 440 ? -11.446 -10.585 46.302 1.00 68.06 440 PHE A C 1
ATOM 3333 O O . PHE A 1 440 ? -10.412 -9.924 46.422 1.00 68.06 440 PHE A O 1
ATOM 3340 N N . ASN A 1 441 ? -12.588 -10.204 46.886 1.00 53.97 441 ASN A N 1
ATOM 3341 C CA . ASN A 1 441 ? -12.652 -9.066 47.799 1.00 53.97 441 ASN A CA 1
ATOM 3342 C C . ASN A 1 441 ? -12.209 -9.480 49.216 1.00 53.97 441 ASN A C 1
ATOM 3344 O O . ASN A 1 441 ? -12.956 -10.141 49.937 1.00 53.97 441 ASN A O 1
ATOM 3348 N N . ILE A 1 442 ? -11.021 -9.053 49.654 1.00 49.31 442 ILE A N 1
ATOM 3349 C CA . ILE A 1 442 ? -10.526 -9.311 51.023 1.00 49.31 442 ILE A CA 1
ATOM 3350 C C . ILE A 1 442 ? -11.335 -8.531 52.084 1.00 49.31 442 ILE A C 1
ATOM 3352 O O . ILE A 1 442 ? -11.381 -8.935 53.245 1.00 49.31 442 ILE A O 1
ATOM 3356 N N . SER A 1 443 ? -12.044 -7.458 51.710 1.00 43.53 443 SER A N 1
ATOM 3357 C CA . SER A 1 443 ? -12.784 -6.611 52.665 1.00 43.53 443 SER A CA 1
ATOM 3358 C C . SER A 1 443 ? -14.082 -7.229 53.214 1.00 43.53 443 SER A C 1
ATOM 3360 O O . SER A 1 443 ? -14.625 -6.730 54.194 1.00 43.53 443 SER A O 1
ATOM 3362 N N . ILE A 1 444 ? -14.539 -8.370 52.683 1.00 42.62 444 ILE A N 1
ATOM 3363 C CA . ILE A 1 444 ? -15.709 -9.115 53.202 1.00 42.62 444 ILE A CA 1
ATOM 3364 C C . ILE A 1 444 ? -15.331 -10.013 54.410 1.00 42.62 444 ILE A C 1
ATOM 3366 O O . ILE A 1 444 ? -16.174 -10.697 54.996 1.00 42.62 444 ILE A O 1
ATOM 3370 N N . LEU A 1 445 ? -14.062 -10.003 54.841 1.00 39.06 445 LEU A N 1
ATOM 3371 C CA . LEU A 1 445 ? -13.618 -10.666 56.075 1.00 39.06 445 LEU A CA 1
ATOM 3372 C C . LEU A 1 445 ? -13.754 -9.792 57.333 1.00 39.06 445 LEU A C 1
ATOM 3374 O O . LEU A 1 445 ? -13.713 -10.345 58.426 1.00 39.06 445 LEU A O 1
ATOM 3378 N N . SER A 1 446 ? -13.953 -8.473 57.217 1.00 35.03 446 SER A N 1
ATOM 3379 C CA . SER A 1 446 ? -14.081 -7.581 58.384 1.00 35.03 446 SER A CA 1
ATOM 3380 C C . SER A 1 446 ? -15.525 -7.331 58.841 1.00 35.03 446 SER A C 1
ATOM 3382 O O . SER A 1 446 ? -15.723 -6.790 59.925 1.00 35.03 446 SER A O 1
ATOM 3384 N N . SER A 1 447 ? -16.535 -7.740 58.062 1.00 33.59 447 SER A N 1
ATOM 3385 C CA . SER A 1 447 ? -17.961 -7.613 58.418 1.00 33.59 447 SER A CA 1
ATOM 3386 C C . SER A 1 447 ? -18.610 -8.916 58.906 1.00 33.59 447 SER A C 1
ATOM 3388 O O . SER A 1 447 ? -19.739 -8.896 59.395 1.00 33.59 447 SER A O 1
ATOM 3390 N N . ALA A 1 448 ? -17.898 -10.047 58.839 1.00 37.78 448 ALA A N 1
ATOM 3391 C CA . ALA A 1 448 ? -18.243 -11.235 59.614 1.00 37.78 448 ALA A CA 1
ATOM 3392 C C . ALA A 1 448 ? -17.723 -11.011 61.040 1.00 37.78 448 ALA A C 1
ATOM 3394 O O . ALA A 1 448 ? -16.545 -11.225 61.311 1.00 37.78 448 ALA A O 1
ATOM 3395 N N . GLY A 1 449 ? -18.599 -10.476 61.893 1.00 34.47 449 GLY A N 1
ATOM 3396 C CA . GLY A 1 449 ? -18.292 -10.061 63.256 1.00 34.47 449 GLY A CA 1
ATOM 3397 C C . GLY A 1 449 ? -17.481 -11.077 64.058 1.00 34.47 449 GLY A C 1
ATOM 3398 O O . GLY A 1 449 ? -17.576 -12.286 63.852 1.00 34.47 449 GLY A O 1
ATOM 3399 N N . GLU A 1 450 ? -16.681 -10.520 64.965 1.00 40.81 450 GLU A N 1
ATOM 3400 C CA . GLU A 1 450 ? -15.989 -11.168 66.076 1.00 40.81 450 GLU A CA 1
ATOM 3401 C C . GLU A 1 450 ? -16.475 -12.593 66.386 1.00 40.81 450 GLU A C 1
ATOM 3403 O O . GLU A 1 450 ? -17.431 -12.809 67.124 1.00 40.81 450 GLU A O 1
ATOM 3408 N N . PHE A 1 451 ? -15.729 -13.586 65.913 1.00 34.81 451 PHE A N 1
ATOM 3409 C CA . PHE A 1 451 ? -15.462 -14.754 66.738 1.00 34.81 451 PHE A CA 1
ATOM 3410 C C . PHE A 1 451 ? -13.958 -14.818 66.921 1.00 34.81 451 PHE A C 1
ATOM 3412 O O . PHE A 1 451 ? -13.207 -15.032 65.969 1.00 34.81 451 PHE A O 1
ATOM 3419 N N . GLY A 1 452 ? -13.532 -14.541 68.154 1.00 36.12 452 GLY A N 1
ATOM 3420 C CA . GLY A 1 452 ? -12.138 -14.532 68.554 1.00 36.12 452 GLY A CA 1
ATOM 3421 C C . GLY A 1 452 ? -11.448 -15.819 68.129 1.00 36.12 452 GLY A C 1
ATOM 3422 O O . GLY A 1 452 ? -11.690 -16.887 68.686 1.00 36.12 452 GLY A O 1
ATOM 3423 N N . VAL A 1 453 ? -10.544 -15.711 67.161 1.00 31.59 453 VAL A N 1
ATOM 3424 C CA . VAL A 1 453 ? -9.519 -16.727 66.979 1.00 31.59 453 VAL A CA 1
ATOM 3425 C C . VAL A 1 453 ? -8.446 -16.388 67.998 1.00 31.59 453 VAL A C 1
ATOM 3427 O O . VAL A 1 453 ? -7.568 -15.563 67.752 1.00 31.59 453 VAL A O 1
ATOM 3430 N N . ASN A 1 454 ? -8.552 -17.000 69.178 1.00 28.61 454 ASN A N 1
ATOM 3431 C CA . ASN A 1 454 ? -7.401 -17.166 70.051 1.00 28.61 454 ASN A CA 1
ATOM 3432 C C . ASN A 1 454 ? -6.281 -17.752 69.189 1.00 28.61 454 ASN A C 1
ATOM 3434 O O . ASN A 1 454 ? -6.375 -18.881 68.704 1.00 28.61 454 ASN A O 1
ATOM 3438 N N . ASN A 1 455 ? -5.253 -16.946 68.942 1.00 33.66 455 ASN A N 1
ATOM 3439 C CA . ASN A 1 455 ? -4.095 -17.343 68.169 1.00 33.66 455 ASN A CA 1
ATOM 3440 C C . ASN A 1 455 ? -3.238 -18.286 69.023 1.00 33.66 455 ASN A C 1
ATOM 3442 O O . ASN A 1 455 ? -2.260 -17.885 69.645 1.00 33.66 455 ASN A O 1
ATOM 3446 N N . THR A 1 456 ? -3.642 -19.550 69.082 1.00 34.41 456 THR A N 1
ATOM 3447 C CA . THR A 1 456 ? -2.796 -20.660 69.514 1.00 34.41 456 THR A CA 1
ATOM 3448 C C . THR A 1 456 ? -2.603 -21.586 68.324 1.00 34.41 456 THR A C 1
ATOM 3450 O O . THR A 1 456 ? -3.167 -22.676 68.283 1.00 34.41 456 THR A O 1
ATOM 3453 N N . ASN A 1 457 ? -1.840 -21.151 67.320 1.00 31.58 457 ASN A N 1
ATOM 3454 C CA . ASN A 1 457 ? -1.307 -22.077 66.325 1.00 31.58 457 ASN A CA 1
ATOM 3455 C C . ASN A 1 457 ? 0.170 -21.779 66.039 1.00 31.58 457 ASN A C 1
ATOM 3457 O O . ASN A 1 457 ? 0.536 -20.896 65.267 1.00 31.58 457 ASN A O 1
ATOM 3461 N N . SER A 1 458 ? 1.019 -22.543 66.723 1.00 37.19 458 SER A N 1
ATOM 3462 C CA . SER A 1 458 ? 2.471 -22.586 66.590 1.00 37.19 458 SER A CA 1
ATOM 3463 C C . SER A 1 458 ? 2.882 -23.190 65.242 1.00 37.19 458 SER A C 1
ATOM 3465 O O . SER A 1 458 ? 2.743 -24.394 65.056 1.00 37.19 458 SER A O 1
ATOM 3467 N N . TYR A 1 459 ? 3.458 -22.399 64.330 1.00 38.38 459 TYR A N 1
ATOM 3468 C CA . TYR A 1 459 ? 4.080 -22.914 63.095 1.00 38.38 459 TYR A CA 1
ATOM 3469 C C . TYR A 1 459 ? 5.458 -22.298 62.807 1.00 38.38 459 TYR A C 1
ATOM 3471 O O . TYR A 1 459 ? 5.783 -21.920 61.685 1.00 38.38 459 TYR A O 1
ATOM 3479 N N . VAL A 1 460 ? 6.313 -22.270 63.830 1.00 38.31 460 VAL A N 1
ATOM 3480 C CA . VAL A 1 460 ? 7.772 -22.231 63.661 1.00 38.31 460 VAL A CA 1
ATOM 3481 C C . VAL A 1 460 ? 8.325 -23.391 64.478 1.00 38.31 460 VAL A C 1
ATOM 3483 O O . VAL A 1 460 ? 8.191 -23.409 65.701 1.00 38.31 460 VAL A O 1
ATOM 3486 N N . ASN A 1 461 ? 8.898 -24.407 63.826 1.00 46.12 461 ASN A N 1
ATOM 3487 C CA . ASN A 1 461 ? 9.630 -25.426 64.577 1.00 46.12 461 ASN A CA 1
ATOM 3488 C C . ASN A 1 461 ? 10.933 -24.815 65.127 1.00 46.12 461 ASN A C 1
ATOM 3490 O O . ASN A 1 461 ? 11.410 -23.799 64.625 1.00 46.12 461 ASN A O 1
ATOM 3494 N N . LYS A 1 462 ? 11.532 -25.443 66.144 1.00 39.22 462 LYS A N 1
ATOM 3495 C CA . LYS A 1 462 ? 12.744 -24.977 66.855 1.00 39.22 462 LYS A CA 1
ATOM 3496 C C . LYS A 1 462 ? 13.983 -24.674 65.985 1.00 39.22 462 LYS A C 1
ATOM 3498 O O . LYS A 1 462 ? 14.990 -24.229 66.521 1.00 39.22 462 LYS A O 1
ATOM 3503 N N . ASN A 1 463 ? 13.907 -24.899 64.670 1.00 46.16 463 ASN A N 1
ATOM 3504 C CA . ASN A 1 463 ? 14.972 -24.663 63.699 1.00 46.16 463 ASN A CA 1
ATOM 3505 C C . ASN A 1 463 ? 14.597 -23.615 62.621 1.00 46.16 463 ASN A C 1
ATOM 3507 O O . ASN A 1 463 ? 15.310 -23.496 61.629 1.00 46.16 463 ASN A O 1
ATOM 3511 N N . GLY A 1 464 ? 13.492 -22.871 62.769 1.00 37.91 464 GLY A N 1
ATOM 3512 C CA . GLY A 1 464 ? 13.194 -21.694 61.938 1.00 37.91 464 GLY A CA 1
ATOM 3513 C C . GLY A 1 464 ? 12.756 -21.966 60.493 1.00 37.91 464 GLY A C 1
ATOM 3514 O O . GLY A 1 464 ? 12.799 -21.054 59.670 1.00 37.91 464 GLY A O 1
ATOM 3515 N N . LYS A 1 465 ? 12.334 -23.190 60.145 1.00 37.34 465 LYS A N 1
ATOM 3516 C CA . LYS A 1 465 ? 11.904 -23.508 58.771 1.00 37.34 465 LYS A CA 1
ATOM 3517 C C . LYS A 1 465 ? 10.393 -23.309 58.597 1.00 37.34 465 LYS A C 1
ATOM 3519 O O . LYS A 1 465 ? 9.610 -23.986 59.261 1.00 37.34 465 LYS A O 1
ATOM 3524 N N . ILE A 1 466 ? 10.003 -22.418 57.682 1.00 39.47 466 ILE A N 1
ATOM 3525 C CA . ILE A 1 466 ? 8.610 -22.213 57.251 1.00 39.47 466 ILE A CA 1
ATOM 3526 C C . ILE A 1 466 ? 8.208 -23.390 56.348 1.00 39.47 466 ILE A C 1
ATOM 3528 O O . ILE A 1 466 ? 8.907 -23.702 55.383 1.00 39.47 466 ILE A O 1
ATOM 3532 N N . GLY A 1 467 ? 7.120 -24.083 56.689 1.00 35.59 467 GLY A N 1
ATOM 3533 C CA . GLY A 1 467 ? 6.564 -25.162 55.870 1.00 35.59 467 GLY A CA 1
ATOM 3534 C C . GLY A 1 467 ? 5.836 -24.625 54.635 1.00 35.59 467 GLY A C 1
ATOM 3535 O O . GLY A 1 467 ? 5.202 -23.576 54.685 1.00 35.59 467 GLY A O 1
ATOM 3536 N N . SER A 1 468 ? 5.926 -25.352 53.523 1.00 40.06 468 SER A N 1
ATOM 3537 C CA . SER A 1 468 ? 5.196 -25.094 52.279 1.00 40.06 468 SER A CA 1
ATOM 3538 C C . SER A 1 468 ? 3.715 -25.466 52.438 1.00 40.06 468 SER A C 1
ATOM 3540 O O . SER A 1 468 ? 3.390 -26.652 52.437 1.00 40.06 468 SER A O 1
ATOM 3542 N N . GLY A 1 469 ? 2.823 -24.483 52.591 1.00 30.67 469 GLY A N 1
ATOM 3543 C CA . GLY A 1 469 ? 1.375 -24.724 52.655 1.00 30.67 469 GLY A CA 1
ATOM 3544 C C . GLY A 1 469 ? 0.529 -23.468 52.904 1.00 30.67 469 GLY A C 1
ATOM 3545 O O . GLY A 1 469 ? 0.470 -22.976 54.023 1.00 30.67 469 GLY A O 1
ATOM 3546 N N . SER A 1 470 ? -0.098 -22.977 51.829 1.00 33.66 470 SER A N 1
ATOM 3547 C CA . SER A 1 470 ? -1.442 -22.365 51.724 1.00 33.66 470 SER A CA 1
ATOM 3548 C C . SER A 1 470 ? -2.041 -21.553 52.897 1.00 33.66 470 SER A C 1
ATOM 3550 O O . SER A 1 470 ? -2.537 -22.114 53.866 1.00 33.66 470 SER A O 1
ATOM 3552 N N . GLY A 1 471 ? -2.100 -20.226 52.695 1.00 32.19 471 GLY A N 1
ATOM 3553 C CA . GLY A 1 471 ? -3.316 -19.383 52.659 1.00 32.19 471 GLY A CA 1
ATOM 3554 C C . GLY A 1 471 ? -4.291 -19.309 53.850 1.00 32.19 471 GLY A C 1
ATOM 3555 O O . GLY A 1 471 ? -4.911 -20.290 54.241 1.00 32.19 471 GLY A O 1
ATOM 3556 N N . LEU A 1 472 ? -4.555 -18.079 54.310 1.00 31.50 472 LEU A N 1
ATOM 3557 C CA . LEU A 1 472 ? -5.779 -17.690 55.031 1.00 31.50 472 LEU A CA 1
ATOM 3558 C C . LEU A 1 472 ? -7.002 -17.711 54.088 1.00 31.50 472 LEU A C 1
ATOM 3560 O O . LEU A 1 472 ? -6.896 -17.163 52.996 1.00 31.50 472 LEU A O 1
ATOM 3564 N N . THR A 1 473 ? -8.156 -18.252 54.526 1.00 48.91 473 THR A N 1
ATOM 3565 C CA . THR A 1 473 ? -9.531 -17.686 54.368 1.00 48.91 473 THR A CA 1
ATOM 3566 C C . THR A 1 473 ? -10.645 -18.590 54.979 1.00 48.91 473 THR A C 1
ATOM 3568 O O . THR A 1 473 ? -10.378 -19.645 55.544 1.00 48.91 473 THR A O 1
ATOM 3571 N N . LYS A 1 474 ? -11.883 -18.064 54.961 1.00 38.09 474 LYS A N 1
ATOM 3572 C CA . LYS A 1 474 ? -13.146 -18.292 55.713 1.00 38.09 474 LYS A CA 1
ATOM 3573 C C . LYS A 1 474 ? -13.667 -19.748 55.895 1.00 38.09 474 LYS A C 1
ATOM 3575 O O . LYS A 1 474 ? -13.635 -20.552 54.977 1.00 38.09 474 LYS A O 1
ATOM 3580 N N . TYR A 1 475 ? -14.281 -20.015 57.061 1.00 35.97 475 TYR A N 1
ATOM 3581 C CA . TYR A 1 475 ? -15.083 -21.206 57.456 1.00 35.97 475 TYR A CA 1
ATOM 3582 C C . TYR A 1 475 ? -14.391 -22.557 57.744 1.00 35.97 475 TYR A C 1
ATOM 3584 O O . TYR A 1 475 ? -15.055 -23.590 57.757 1.00 35.97 475 TYR A O 1
ATOM 3592 N N . GLY A 1 476 ? -13.103 -22.584 58.094 1.00 29.84 476 GLY A N 1
ATOM 3593 C CA . GLY A 1 476 ? -12.545 -23.716 58.858 1.00 29.84 476 GLY A CA 1
ATOM 3594 C C . GLY A 1 476 ? -12.563 -25.090 58.168 1.00 29.84 476 GLY A C 1
ATOM 3595 O O . GLY A 1 476 ? -12.475 -26.109 58.852 1.00 29.84 476 GLY A O 1
ATOM 3596 N N . LYS A 1 477 ? -12.637 -25.148 56.832 1.00 32.81 477 LYS A N 1
ATOM 3597 C CA . LYS A 1 477 ? -12.415 -26.376 56.060 1.00 32.81 477 LYS A CA 1
ATOM 3598 C C . LYS A 1 477 ? -11.184 -26.192 55.176 1.00 32.81 477 LYS A C 1
ATOM 3600 O O . LYS A 1 477 ? -11.112 -25.243 54.405 1.00 32.81 477 LYS A O 1
ATOM 3605 N N . ILE A 1 478 ? -10.210 -27.087 55.330 1.00 34.88 478 ILE A N 1
ATOM 3606 C CA . ILE A 1 478 ? -8.963 -27.103 54.556 1.00 34.88 478 ILE A CA 1
ATOM 3607 C C . ILE A 1 478 ? -9.324 -27.308 53.082 1.00 34.88 478 ILE A C 1
ATOM 3609 O O . ILE A 1 478 ? -9.835 -28.368 52.724 1.00 34.88 478 ILE A O 1
ATOM 3613 N N . ILE A 1 479 ? -9.063 -26.307 52.240 1.00 32.94 479 ILE A N 1
ATOM 3614 C CA . ILE A 1 479 ? -9.070 -26.473 50.786 1.00 32.94 479 ILE A CA 1
ATOM 3615 C C . ILE A 1 479 ? -7.618 -26.655 50.366 1.00 32.94 479 ILE A C 1
ATOM 3617 O O . ILE A 1 479 ? -6.809 -25.730 50.416 1.00 32.94 479 ILE A O 1
ATOM 3621 N N . THR A 1 480 ? -7.280 -27.887 50.012 1.00 28.48 480 THR A N 1
ATOM 3622 C CA . THR A 1 480 ? -6.024 -28.218 49.350 1.00 28.48 480 THR A CA 1
ATOM 3623 C C . THR A 1 480 ? -6.110 -27.679 47.924 1.00 28.48 480 THR A C 1
ATOM 3625 O O . THR A 1 480 ? -6.969 -28.111 47.159 1.00 28.48 480 THR A O 1
ATOM 3628 N N . VAL A 1 481 ? -5.251 -26.721 47.575 1.00 29.70 481 VAL A N 1
ATOM 3629 C CA . VAL A 1 481 ? -4.939 -26.465 46.162 1.00 29.70 481 VAL A CA 1
ATOM 3630 C C . VAL A 1 481 ? -4.201 -27.716 45.655 1.00 29.70 481 VAL A C 1
ATOM 3632 O O . VAL A 1 481 ? -3.298 -28.161 46.371 1.00 29.70 481 VAL A O 1
ATOM 3635 N N . PRO A 1 482 ? -4.590 -28.323 44.519 1.00 37.84 482 PRO A N 1
ATOM 3636 C CA . PRO A 1 482 ? -3.820 -29.399 43.898 1.00 37.84 482 PRO A CA 1
ATOM 3637 C C . PRO A 1 482 ? -2.370 -29.003 43.613 1.00 37.84 482 PRO A C 1
ATOM 3639 O O . PRO A 1 482 ? -2.146 -27.833 43.218 1.00 37.84 482 PRO A O 1
#

Nearest PDB structures (foldseek):
  6f7k-assembly1_A  TM=2.905E-01  e=3.705E-05  Salmonella phage Det7
  4c2l-assembly1_A  TM=3.350E-01  e=3.939E-02  Aspergillus tubingensis
  3t9g-assembly1_A  TM=5.354E-01  e=2.184E+00  Caldicellulosiruptor bescii
  4z06-assembly2_B  TM=4.043E-01  e=3.159E+00  Caldicellulosiruptor bescii DSM 6725
  4yzq-assembly2_B  TM=2.207E-01  e=4.167E+00  Caldicellulosiruptor bescii DSM 6725

Sequence (482 aa):
MKKIILIISLFFRLLSVAQSTYTVTSLIDDNSVGTLRTAINTANSNSTINEIVFSAGLIGKITLTSNLPNIKSSYTITGPGTSIISISGNSIYKMFTLDPSVVLTITSLTLTENSKGTSTNPGTIFYAFESSVLASDISITGNTQGYAFYAGSDNSLISFTNSTFTNNSGNRFITSDFGSTPDTTSDNDADYTNKIIVTGCTFSNNSGMIFFVERYVKLDNCIFDNNSGLIGNFRGVNRFQVLNSTFTNNTGATLFSFSSWISSEGWGLTTLGTNHHLFDGNLFTDNSGIVINTGSVNDQSKTTIINNVFSNNGTEYTGSPIVNTNNTLGNFFDSVLFNSSDAKITVTMNRAVFNTNTGSGELQASDFRFSFRGSYATLQSITPTSISSKDNIYTLGLDLSGDIYGTETISLYPITNSIYDINSNIAGAVQKNNTTLLNFNISILSSAGEFGVNNTNSYVNKNGKIGSGSGLTKYGKIITVP

Mean predicted aligned error: 9.33 Å

Organism: Flavobacterium frigoris (NCBI:txid229204)

InterPro domains:
  IPR011050 Pectin lyase fold/virulence factor [SSF51126] (33-319)
  IPR012334 Pectin lyase fold [G3DSA:2.160.20.10] (30-438)

Solvent-accessible surface area (backbone atoms only — not comparable to full-atom values): 24176 Å² total; per-residue (Å²): 134,85,83,82,80,82,81,81,78,82,77,78,77,80,78,77,69,82,77,33,71,38,64,26,74,44,58,58,59,79,66,47,90,35,11,57,54,33,44,51,56,47,30,50,75,32,85,65,35,38,33,39,38,57,38,89,88,68,66,49,65,30,54,46,76,53,57,48,72,65,40,68,47,58,32,37,40,42,42,91,27,44,92,36,35,33,44,26,17,64,49,67,18,37,44,48,35,41,39,66,78,22,40,43,36,39,31,19,29,21,44,26,31,31,10,76,27,40,98,92,47,51,13,14,43,38,25,22,40,31,6,32,37,45,36,33,45,29,31,39,35,55,26,59,32,16,18,29,29,26,39,25,64,6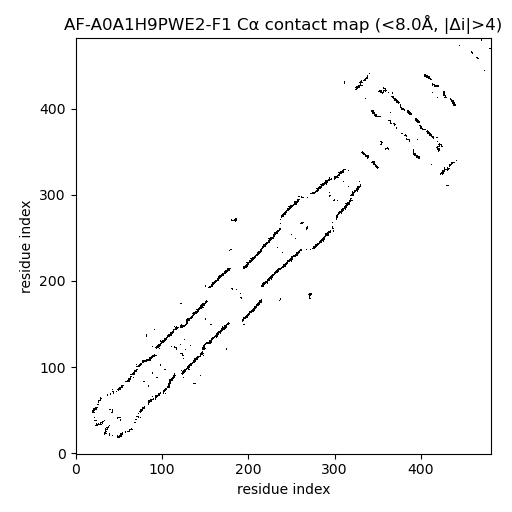3,54,4,30,39,34,41,31,54,23,39,36,36,50,27,44,9,56,32,24,34,30,42,44,83,51,83,55,53,95,51,60,53,86,55,80,79,67,52,51,29,41,39,39,38,32,50,26,38,38,32,49,28,35,36,24,44,33,37,32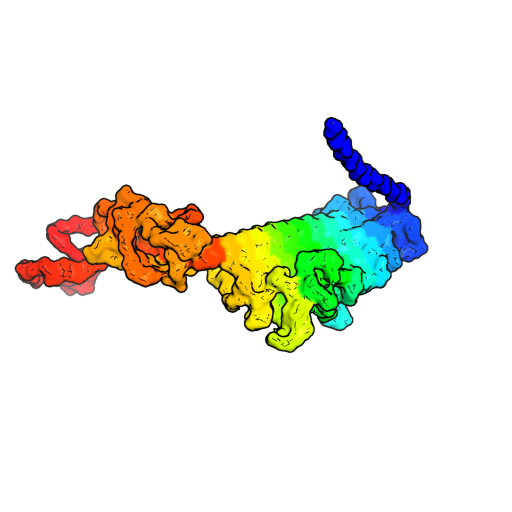,16,48,29,34,40,38,32,48,27,40,39,35,47,27,33,38,30,50,34,40,42,28,48,69,37,43,36,38,42,29,53,24,40,37,33,49,28,35,27,78,37,29,29,40,41,49,56,82,53,44,97,72,57,71,58,55,71,30,48,22,75,58,26,33,30,40,37,48,27,41,39,32,51,24,39,34,28,45,33,38,38,44,51,79,61,48,8,59,21,19,28,43,29,50,28,37,40,37,72,47,55,38,73,62,49,81,66,48,68,40,61,31,50,26,30,35,19,67,48,37,61,36,39,45,63,41,56,92,77,44,30,39,38,38,32,37,70,52,69,66,12,43,32,70,81,45,42,60,76,78,51,30,80,32,34,33,51,49,76,48,57,90,57,40,43,76,75,48,49,44,38,80,36,68,49,73,58,90,47,35,36,42,29,33,58,48,72,46,73,55,74,83,49,74,28,37,42,34,54,27,43,32,78,89,26,36,14,26,74,55,27,25,30,35,27,66,51,44,78,34,26,57,33,58,43,52,70,62,74,74,69,64,74,75,61,66,92,71,84,75,76,87,82,76,90,77,64,54,103,80,72,58,79,76,95,73,82,81,91,78,86,87,89,66,91,77,80,78,132

Radius of gyration: 31.72 Å; Cα contacts (8 Å, |Δi|>4): 1346; chains: 1; bounding box: 74×59×107 Å